Protein AF-A0A7C5NNJ2-F1 (afdb_monomer)

Nearest PDB structures (foldseek):
  4bwi-assembly1_B  TM=6.890E-01  e=1.352E-10  Synechocystis sp.
  5llw-assembly1_B  TM=5.701E-01  e=2.454E-08  Idiomarina sp. A28L
  3mmh-assembly1_B  TM=8.820E-01  e=6.352E-05  Neisseria meningitidis 8013
  5llx-assembly1_A  TM=3.491E-01  e=6.790E-08  Idiomarina sp. A28L
  5llw-assembly1_A  TM=3.355E-01  e=3.499E-07  Idiomarina sp. A28L

Mean predicted aligned error: 16.44 Å

Structure (mmCIF, N/CA/C/O backbone):
data_AF-A0A7C5NNJ2-F1
#
_entry.id   AF-A0A7C5NNJ2-F1
#
loop_
_atom_site.group_PDB
_atom_site.id
_atom_site.type_symbol
_atom_site.label_atom_id
_atom_site.label_alt_id
_atom_site.label_comp_id
_atom_site.label_asym_id
_atom_site.label_entity_id
_atom_site.label_seq_id
_atom_site.pdbx_PDB_ins_code
_atom_site.Cartn_x
_atom_site.Cartn_y
_atom_site.Cartn_z
_atom_site.occupancy
_atom_site.B_iso_or_equiv
_atom_site.auth_seq_id
_atom_site.auth_comp_id
_atom_site.auth_asym_id
_atom_site.auth_atom_id
_atom_site.pdbx_PDB_model_num
ATOM 1 N N . ALA A 1 1 ? 33.037 -13.619 -32.821 1.00 53.94 1 ALA A N 1
ATOM 2 C CA . ALA A 1 1 ? 31.641 -13.426 -32.377 1.00 53.94 1 ALA A CA 1
ATOM 3 C C . ALA A 1 1 ? 30.828 -13.045 -33.605 1.00 53.94 1 ALA A C 1
ATOM 5 O O . ALA A 1 1 ? 31.297 -12.187 -34.334 1.00 53.94 1 ALA A O 1
ATOM 6 N N . LEU A 1 2 ? 29.717 -13.734 -33.863 1.00 66.25 2 LEU A N 1
ATOM 7 C CA . LEU A 1 2 ? 28.911 -13.789 -35.099 1.00 66.25 2 LEU A CA 1
ATOM 8 C C . LEU A 1 2 ? 28.901 -12.573 -36.065 1.00 66.25 2 LEU A C 1
ATOM 10 O O . LEU A 1 2 ? 28.948 -12.804 -37.264 1.00 66.25 2 LEU A O 1
ATOM 14 N N . ILE A 1 3 ? 28.897 -11.322 -35.582 1.00 77.00 3 ILE A N 1
ATOM 15 C CA . ILE A 1 3 ? 28.820 -10.086 -36.404 1.00 77.00 3 ILE A CA 1
ATOM 16 C C . ILE A 1 3 ? 30.173 -9.325 -36.488 1.00 77.00 3 ILE A C 1
ATOM 18 O O . ILE A 1 3 ? 30.295 -8.271 -37.103 1.00 77.00 3 ILE A O 1
ATOM 22 N N . GLY A 1 4 ? 31.248 -9.809 -35.856 1.00 78.31 4 GLY A N 1
ATOM 23 C CA . GLY A 1 4 ? 32.581 -9.182 -35.943 1.00 78.31 4 GLY A CA 1
ATOM 24 C C . GLY A 1 4 ? 32.669 -7.756 -35.366 1.00 78.31 4 GLY A C 1
ATOM 25 O O . GLY A 1 4 ? 33.470 -6.947 -35.829 1.00 78.31 4 GLY A O 1
ATOM 26 N N . GLY A 1 5 ? 31.814 -7.418 -34.397 1.00 80.81 5 GLY A N 1
ATOM 27 C CA . GLY A 1 5 ? 31.843 -6.138 -33.682 1.00 80.81 5 GLY A CA 1
ATOM 28 C C . GLY A 1 5 ? 33.017 -6.012 -32.709 1.00 80.81 5 GLY A C 1
ATOM 29 O O . GLY A 1 5 ? 33.457 -7.006 -32.130 1.00 80.81 5 GLY A O 1
ATOM 30 N N . HIS A 1 6 ? 33.496 -4.783 -32.503 1.00 86.88 6 HIS A N 1
ATOM 31 C CA . HIS A 1 6 ? 34.560 -4.472 -31.538 1.00 86.88 6 HIS A CA 1
ATOM 32 C C . HIS A 1 6 ? 34.008 -4.071 -30.165 1.00 86.88 6 HIS A C 1
ATOM 34 O O . HIS A 1 6 ? 34.652 -4.323 -29.150 1.00 86.88 6 HIS A O 1
ATOM 40 N N . GLY A 1 7 ? 32.807 -3.499 -30.147 1.00 89.38 7 GLY A N 1
ATOM 41 C CA . GLY A 1 7 ? 32.065 -3.123 -28.952 1.00 89.38 7 GLY A CA 1
ATOM 42 C C . GLY A 1 7 ? 30.594 -2.924 -29.291 1.00 89.38 7 GLY A C 1
ATOM 43 O O . GLY A 1 7 ? 30.180 -3.141 -30.432 1.00 89.38 7 GLY A O 1
ATOM 44 N N . GLY A 1 8 ? 29.799 -2.517 -28.316 1.00 91.25 8 GLY A N 1
ATOM 45 C CA . GLY A 1 8 ? 28.380 -2.274 -28.516 1.00 91.25 8 GLY A CA 1
ATOM 46 C C . GLY A 1 8 ? 27.710 -1.738 -27.268 1.00 91.25 8 GLY A C 1
ATOM 47 O O . GLY A 1 8 ? 28.324 -1.651 -26.201 1.00 91.25 8 GLY A O 1
ATOM 48 N N . GLY A 1 9 ? 26.439 -1.402 -27.419 1.00 92.81 9 GLY A N 1
ATOM 49 C CA . GLY A 1 9 ? 25.623 -0.901 -26.333 1.00 92.81 9 GLY A CA 1
ATOM 50 C C . GLY A 1 9 ? 24.165 -1.285 -26.496 1.00 92.81 9 GLY A C 1
ATOM 51 O O . GLY A 1 9 ? 23.713 -1.628 -27.591 1.00 92.81 9 GLY A O 1
ATOM 52 N N . MET A 1 10 ? 23.445 -1.240 -25.383 1.00 95.62 10 MET A N 1
ATOM 53 C CA . MET A 1 10 ? 22.004 -1.447 -25.337 1.00 95.62 10 MET A CA 1
ATOM 54 C C . MET A 1 10 ? 21.359 -0.270 -24.621 1.00 95.62 10 MET A C 1
ATOM 56 O O . MET A 1 10 ? 21.806 0.135 -23.546 1.00 95.62 10 MET A O 1
ATOM 60 N N . TYR A 1 11 ? 20.310 0.257 -25.235 1.00 96.69 11 TYR A N 1
ATOM 61 C CA . TYR A 1 11 ? 19.562 1.412 -24.780 1.00 96.69 11 TYR A CA 1
ATOM 62 C C . TYR A 1 11 ? 18.136 0.980 -24.467 1.00 96.69 11 TYR A C 1
ATOM 64 O O . TYR A 1 11 ? 17.550 0.231 -25.247 1.00 96.69 11 TYR A O 1
ATOM 72 N N . LEU A 1 12 ? 17.571 1.461 -23.365 1.00 96.81 12 LEU A N 1
ATOM 73 C CA . LEU A 1 12 ? 16.151 1.300 -23.059 1.00 96.81 12 LEU A CA 1
ATOM 74 C C . LEU A 1 12 ? 15.405 2.597 -23.355 1.00 96.81 12 LEU A C 1
ATOM 76 O O . LEU A 1 12 ? 15.913 3.691 -23.100 1.00 96.81 12 LEU A O 1
ATOM 80 N N . CYS A 1 13 ? 14.211 2.468 -23.928 1.00 96.25 13 CYS A N 1
ATOM 81 C CA . CYS A 1 13 ? 13.400 3.601 -24.355 1.00 96.25 13 CYS A CA 1
ATOM 82 C C . CYS A 1 13 ? 12.405 4.012 -23.265 1.00 96.25 13 CYS A C 1
ATOM 84 O O . CYS A 1 13 ? 11.561 3.215 -22.855 1.00 96.25 13 CYS A O 1
ATOM 86 N N . ASP A 1 14 ? 12.437 5.284 -22.872 1.00 95.19 14 ASP A N 1
ATOM 87 C CA . ASP A 1 14 ? 11.352 5.944 -22.153 1.00 95.19 14 ASP A CA 1
ATOM 88 C C . ASP A 1 14 ? 10.514 6.750 -23.152 1.00 95.19 14 ASP A C 1
ATOM 90 O O . ASP A 1 14 ? 10.923 7.799 -23.654 1.00 95.19 14 ASP A O 1
ATOM 94 N N . HIS A 1 15 ? 9.317 6.246 -23.449 1.00 92.38 15 HIS A N 1
ATOM 95 C CA . HIS A 1 15 ? 8.398 6.877 -24.397 1.00 92.38 15 HIS A CA 1
ATOM 96 C C . HIS A 1 15 ? 7.714 8.128 -23.844 1.00 92.38 15 HIS A C 1
ATOM 98 O O . HIS A 1 15 ? 7.313 8.980 -24.635 1.00 92.38 15 HIS A O 1
ATOM 104 N N . LYS A 1 16 ? 7.588 8.266 -22.516 1.00 92.88 16 LYS A N 1
ATOM 105 C CA . LYS A 1 16 ? 6.998 9.462 -21.895 1.00 92.88 16 LYS A CA 1
ATOM 106 C C . LYS A 1 16 ? 7.975 10.627 -21.975 1.00 92.88 16 LYS A C 1
ATOM 108 O O . LYS A 1 16 ? 7.592 11.718 -22.383 1.00 92.88 16 LYS A O 1
ATOM 113 N N . ALA A 1 17 ? 9.235 10.373 -21.632 1.00 94.00 17 ALA A N 1
ATOM 114 C CA . ALA A 1 17 ? 10.299 11.366 -21.719 1.00 94.00 17 ALA A CA 1
ATOM 115 C C . ALA A 1 17 ? 10.878 11.518 -23.142 1.00 94.00 17 ALA A C 1
ATOM 117 O O . ALA A 1 17 ? 11.607 12.471 -23.400 1.00 94.00 17 ALA A O 1
ATOM 118 N N . ARG A 1 18 ? 10.538 10.610 -24.073 1.00 96.62 18 ARG A N 1
ATOM 119 C CA . ARG A 1 18 ? 11.082 10.527 -25.444 1.00 96.62 18 ARG A CA 1
ATOM 120 C C . ARG A 1 18 ? 12.614 10.464 -25.476 1.00 96.62 18 ARG A C 1
ATOM 122 O O . ARG A 1 18 ? 13.263 11.142 -26.276 1.00 96.62 18 ARG A O 1
ATOM 129 N N . VAL A 1 19 ? 13.186 9.621 -24.617 1.00 97.56 19 VAL A N 1
ATOM 130 C CA . VAL A 1 19 ? 14.637 9.411 -24.510 1.00 97.56 19 VAL A CA 1
ATOM 131 C C . VAL A 1 19 ? 15.005 7.930 -24.550 1.00 97.56 19 VAL A C 1
ATOM 133 O O . VAL A 1 19 ? 14.266 7.071 -24.076 1.00 97.56 19 VAL A O 1
ATOM 136 N N . ALA A 1 20 ? 16.169 7.623 -25.112 1.00 96.94 20 ALA A N 1
ATOM 137 C CA . ALA A 1 20 ? 16.809 6.317 -25.063 1.00 96.94 20 ALA A CA 1
ATOM 138 C C . ALA A 1 20 ? 18.032 6.396 -24.137 1.00 96.94 20 ALA A C 1
ATOM 140 O O . ALA A 1 20 ? 18.986 7.116 -24.435 1.00 96.94 20 ALA A O 1
ATOM 141 N N . ARG A 1 21 ? 18.023 5.668 -23.015 1.00 97.31 21 ARG A N 1
ATOM 142 C CA . ARG A 1 21 ? 19.124 5.648 -22.037 1.00 97.31 21 ARG A CA 1
ATOM 143 C C . ARG A 1 21 ? 19.999 4.419 -22.243 1.00 97.31 21 ARG A C 1
ATOM 145 O O . ARG A 1 21 ? 19.484 3.309 -22.300 1.00 97.31 21 ARG A O 1
ATOM 152 N N . CYS A 1 22 ? 21.312 4.605 -22.327 1.00 96.25 22 CYS A N 1
ATOM 153 C CA . CYS A 1 22 ? 22.283 3.516 -22.392 1.00 96.25 22 CYS A CA 1
ATOM 154 C C . CYS A 1 22 ? 22.348 2.773 -21.049 1.00 96.25 22 CYS A C 1
ATOM 156 O O . CYS A 1 22 ? 22.816 3.333 -20.059 1.00 96.25 22 CYS A O 1
ATOM 158 N N . GLU A 1 23 ? 21.931 1.510 -21.019 1.00 95.19 23 GLU A N 1
ATOM 159 C CA . GLU A 1 23 ? 22.006 0.654 -19.823 1.00 95.19 23 GLU A CA 1
ATOM 160 C C . GLU A 1 23 ? 23.234 -0.253 -19.836 1.00 95.19 23 GLU A C 1
ATOM 162 O O . GLU A 1 23 ? 23.771 -0.639 -18.797 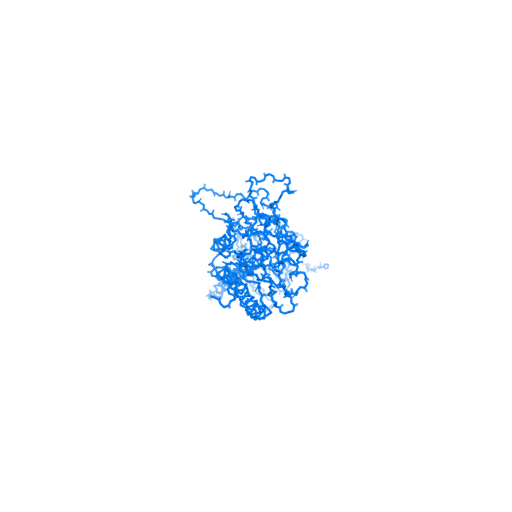1.00 95.19 23 GLU A O 1
ATOM 167 N N . VAL A 1 24 ? 23.708 -0.597 -21.032 1.00 94.50 24 VAL A N 1
ATOM 168 C CA . VAL A 1 24 ? 24.848 -1.490 -21.209 1.00 94.50 24 VAL A CA 1
ATOM 169 C C . VAL A 1 24 ? 25.825 -0.856 -22.176 1.00 94.50 24 VAL A C 1
ATOM 171 O O . VAL A 1 24 ? 25.465 -0.529 -23.302 1.00 94.50 24 VAL A O 1
ATOM 174 N N . SER A 1 25 ? 27.080 -0.760 -21.745 1.00 93.62 25 SER A N 1
ATOM 175 C CA . SER A 1 25 ? 28.221 -0.377 -22.570 1.00 93.62 25 SER A CA 1
ATOM 176 C C . SER A 1 25 ? 29.236 -1.512 -22.511 1.00 93.62 25 SER A C 1
ATOM 178 O O . SER A 1 25 ? 29.735 -1.847 -21.436 1.00 93.62 25 SER A O 1
ATOM 180 N N . HIS A 1 26 ? 29.517 -2.158 -23.641 1.00 92.44 26 HIS A N 1
ATOM 181 C CA . HIS A 1 26 ? 30.363 -3.348 -23.676 1.00 92.44 26 HIS A CA 1
ATOM 182 C C . HIS A 1 26 ? 31.527 -3.184 -24.647 1.00 92.44 26 HIS A C 1
ATOM 184 O O . HIS A 1 26 ? 31.325 -3.031 -25.852 1.00 92.44 26 HIS A O 1
ATOM 190 N N . ARG A 1 27 ? 32.758 -3.282 -24.121 1.00 88.50 27 ARG A N 1
ATOM 191 C CA . ARG A 1 27 ? 34.017 -3.189 -24.893 1.00 88.50 27 ARG A CA 1
ATOM 192 C C . ARG A 1 27 ? 34.092 -1.938 -25.777 1.00 88.50 27 ARG A C 1
ATOM 194 O O . ARG A 1 27 ? 34.635 -1.954 -26.878 1.00 88.50 27 ARG A O 1
ATOM 201 N N . THR A 1 28 ? 33.519 -0.858 -25.278 1.00 86.25 28 THR A N 1
ATOM 202 C CA . THR A 1 28 ? 33.580 0.478 -25.855 1.00 86.25 28 THR A CA 1
ATOM 203 C C . THR A 1 28 ? 34.823 1.216 -25.359 1.00 86.25 28 THR A C 1
ATOM 205 O O . THR A 1 28 ? 35.407 0.833 -24.347 1.00 86.25 28 THR A O 1
ATOM 208 N N . ASP A 1 29 ? 35.246 2.265 -26.068 1.00 83.12 29 ASP A N 1
ATOM 209 C CA . ASP A 1 29 ? 36.457 3.022 -25.706 1.00 83.12 29 ASP A CA 1
ATOM 210 C C . ASP A 1 29 ? 36.306 3.805 -24.389 1.00 83.12 29 ASP A C 1
ATOM 212 O O . ASP A 1 29 ? 37.282 3.994 -23.665 1.00 83.12 29 ASP A O 1
ATOM 216 N N . ARG A 1 30 ? 35.073 4.179 -24.034 1.00 86.88 30 ARG A N 1
ATOM 217 C CA . ARG A 1 30 ? 34.679 4.616 -22.691 1.00 86.88 30 ARG A CA 1
ATOM 218 C C . ARG A 1 30 ? 33.340 4.003 -22.299 1.00 86.88 30 ARG A C 1
ATOM 220 O O . ARG A 1 30 ? 32.643 3.445 -23.146 1.00 86.88 30 ARG A O 1
ATOM 227 N N . ASP A 1 31 ? 32.987 4.089 -21.025 1.00 90.00 31 ASP A N 1
ATOM 228 C CA . ASP A 1 31 ? 31.687 3.637 -20.531 1.00 90.00 31 ASP A CA 1
ATOM 229 C C . ASP A 1 31 ? 30.608 4.685 -20.827 1.00 90.00 31 ASP A C 1
ATOM 231 O O . ASP A 1 31 ? 30.716 5.827 -20.385 1.00 90.00 31 ASP A O 1
ATOM 235 N N . TYR A 1 32 ? 29.583 4.301 -21.589 1.00 90.19 32 TYR A N 1
ATOM 236 C CA . TYR A 1 32 ? 28.471 5.181 -21.952 1.00 90.19 32 TYR A CA 1
ATOM 237 C C . TYR A 1 32 ? 27.219 4.962 -21.096 1.00 90.19 32 TYR A C 1
ATOM 239 O O . TYR A 1 32 ? 26.193 5.584 -21.380 1.00 90.19 32 TYR A O 1
ATOM 247 N N . ARG A 1 33 ? 27.254 4.090 -20.078 1.00 95.19 33 ARG A N 1
ATOM 248 C CA . ARG A 1 33 ? 26.086 3.834 -19.219 1.00 95.19 33 ARG A CA 1
ATOM 249 C C . ARG A 1 33 ? 25.543 5.126 -18.604 1.00 95.19 33 ARG A C 1
ATOM 251 O O . ARG A 1 33 ? 26.299 6.000 -18.193 1.00 95.19 33 ARG A O 1
ATOM 258 N N . GLY A 1 34 ? 24.220 5.247 -18.573 1.00 93.00 34 GLY A N 1
ATOM 259 C CA . GLY A 1 34 ? 23.503 6.437 -18.117 1.00 93.00 34 GLY A CA 1
ATOM 260 C C . GLY A 1 34 ? 23.370 7.547 -19.164 1.00 93.00 34 GLY A C 1
ATOM 261 O O . GLY A 1 34 ? 22.568 8.455 -18.956 1.00 93.00 34 GLY A O 1
ATOM 262 N N . THR A 1 35 ? 24.078 7.473 -20.299 1.00 93.94 35 THR A N 1
ATOM 263 C CA . THR A 1 35 ? 23.930 8.454 -21.386 1.00 93.94 35 THR A CA 1
ATOM 264 C C . THR A 1 35 ? 22.526 8.374 -21.971 1.00 93.94 35 THR A C 1
ATOM 266 O O . THR A 1 35 ? 22.108 7.323 -22.451 1.00 93.94 35 THR A O 1
ATOM 269 N N . GLU A 1 36 ? 21.810 9.490 -21.960 1.00 96.56 36 GLU A N 1
ATOM 270 C CA . GLU A 1 36 ? 20.501 9.627 -22.599 1.00 96.56 36 GLU A CA 1
ATOM 271 C C . GLU A 1 36 ? 20.651 10.215 -24.000 1.00 96.56 36 GLU A C 1
ATOM 273 O O . GLU A 1 36 ? 21.462 11.114 -24.206 1.00 96.56 36 GLU A O 1
ATOM 278 N N . LEU A 1 37 ? 19.861 9.751 -24.957 1.00 96.06 37 LEU A N 1
ATOM 279 C CA . LEU A 1 37 ? 19.734 10.335 -26.290 1.00 96.06 37 LEU A CA 1
ATOM 280 C C . LEU A 1 37 ? 18.268 10.664 -26.528 1.00 96.06 37 LEU A C 1
ATOM 282 O O . LEU A 1 37 ? 17.408 9.821 -26.271 1.00 96.06 37 LEU A O 1
ATOM 286 N N . ALA A 1 38 ? 17.968 11.867 -27.010 1.00 97.56 38 ALA A N 1
ATOM 287 C CA . ALA A 1 38 ? 16.605 12.181 -27.416 1.00 97.56 38 ALA A CA 1
ATOM 288 C C . ALA A 1 38 ? 16.183 11.290 -28.596 1.00 97.56 38 ALA A C 1
ATOM 290 O O . ALA A 1 38 ? 17.009 10.835 -29.389 1.00 97.56 38 ALA A O 1
ATOM 291 N N . PHE A 1 39 ? 14.887 11.032 -28.738 1.00 97.12 39 PHE A N 1
ATOM 292 C CA . PHE A 1 39 ? 14.370 10.406 -29.956 1.00 97.12 39 PHE A CA 1
ATOM 293 C C . PHE A 1 39 ? 14.749 11.274 -31.172 1.00 97.12 39 PHE A C 1
ATOM 295 O O . PHE A 1 39 ? 14.624 12.497 -31.118 1.00 97.12 39 PHE A O 1
ATOM 302 N N . GLY A 1 40 ? 15.289 10.642 -32.217 1.00 95.69 40 GLY A N 1
ATOM 303 C CA . GLY A 1 40 ? 15.900 11.310 -33.374 1.00 95.69 40 GLY A CA 1
ATOM 304 C C . GLY A 1 40 ? 17.383 11.700 -33.215 1.00 95.69 40 GLY A C 1
ATOM 305 O O . GLY A 1 40 ? 18.009 12.119 -34.188 1.00 95.69 40 GLY A O 1
ATOM 306 N N . GLU A 1 41 ? 17.977 11.540 -32.026 1.00 95.12 41 GLU A N 1
ATOM 307 C CA . GLU A 1 41 ? 19.378 11.884 -31.738 1.00 95.12 41 GLU A CA 1
ATOM 308 C C . GLU A 1 41 ? 20.292 10.646 -31.727 1.00 95.12 41 GLU A C 1
ATOM 310 O O . GLU A 1 41 ? 20.104 9.692 -30.969 1.00 95.12 41 GLU A O 1
ATOM 315 N N . GLY A 1 42 ? 21.358 10.670 -32.525 1.00 93.88 42 GLY A N 1
ATOM 316 C CA . GLY A 1 42 ? 22.304 9.563 -32.618 1.00 93.88 42 GLY A CA 1
ATOM 317 C C . GLY A 1 42 ? 21.673 8.284 -33.174 1.00 93.88 42 GLY A C 1
ATOM 318 O O . GLY A 1 42 ? 20.489 8.210 -33.497 1.00 93.88 42 GLY A O 1
ATOM 319 N N . ALA A 1 43 ? 22.482 7.231 -33.304 1.00 94.38 43 ALA A N 1
ATOM 320 C CA . ALA A 1 43 ? 22.001 5.991 -33.917 1.00 94.38 43 ALA A CA 1
ATOM 321 C C . ALA A 1 43 ? 20.859 5.362 -33.103 1.00 94.38 43 ALA A C 1
ATOM 323 O O . ALA A 1 43 ? 19.881 4.890 -33.672 1.00 94.38 43 ALA A O 1
ATOM 324 N N . ALA A 1 44 ? 20.962 5.374 -31.770 1.00 95.50 44 ALA A N 1
ATOM 325 C CA . ALA A 1 44 ? 19.934 4.790 -30.916 1.00 95.50 44 ALA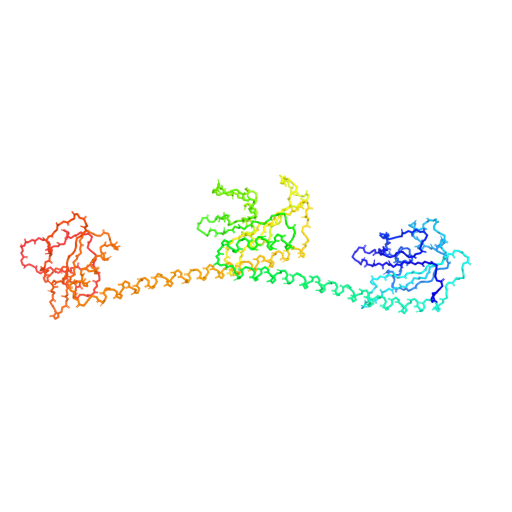 A CA 1
ATOM 326 C C . ALA A 1 44 ? 18.658 5.642 -30.851 1.00 95.50 44 ALA A C 1
ATOM 328 O O . ALA A 1 44 ? 17.572 5.074 -30.885 1.00 95.50 44 ALA A O 1
ATOM 329 N N . GLY A 1 45 ? 18.756 6.975 -30.822 1.00 96.69 45 GLY A N 1
ATOM 330 C CA . GLY A 1 45 ? 17.575 7.839 -30.812 1.00 96.69 45 GLY A CA 1
ATOM 331 C C . GLY A 1 45 ? 16.791 7.779 -32.121 1.00 96.69 45 GLY A C 1
ATOM 332 O O . GLY A 1 45 ? 15.563 7.732 -32.081 1.00 96.69 45 GLY A O 1
ATOM 333 N N . VAL A 1 46 ? 17.464 7.708 -33.277 1.00 97.44 46 VAL A N 1
ATOM 334 C CA . VAL A 1 46 ? 16.775 7.559 -34.575 1.00 97.44 46 VAL A CA 1
ATOM 335 C C . VAL A 1 46 ? 16.079 6.201 -34.686 1.00 97.44 46 VAL A C 1
ATOM 337 O O . VAL A 1 46 ? 14.919 6.152 -35.088 1.00 97.44 46 VAL A O 1
ATOM 340 N N . VAL A 1 47 ? 16.729 5.097 -34.295 1.00 97.44 47 VAL A N 1
ATOM 341 C CA . VAL A 1 47 ? 16.071 3.773 -34.273 1.00 97.44 47 VAL A CA 1
ATOM 342 C C . VAL A 1 47 ? 14.917 3.736 -33.264 1.00 97.44 47 VAL A C 1
ATOM 344 O O . VAL A 1 47 ? 13.885 3.138 -33.549 1.00 97.44 47 VAL A O 1
ATOM 347 N N . ALA A 1 48 ? 15.050 4.389 -32.106 1.00 97.12 48 ALA A N 1
ATOM 348 C CA . ALA A 1 48 ? 13.971 4.483 -31.120 1.00 97.12 48 ALA A CA 1
ATOM 349 C C . ALA A 1 48 ? 12.746 5.244 -31.657 1.00 97.12 48 ALA A C 1
ATOM 351 O O . ALA A 1 48 ? 11.614 4.857 -31.375 1.00 97.12 48 ALA A O 1
ATOM 352 N N . GLU A 1 49 ? 12.970 6.301 -32.441 1.00 96.94 49 GLU A N 1
ATOM 353 C CA . GLU A 1 49 ? 11.907 7.118 -33.030 1.00 96.94 49 GLU A CA 1
ATOM 354 C C . GLU A 1 49 ? 11.234 6.451 -34.230 1.00 96.94 49 GLU A C 1
ATOM 356 O O . GLU A 1 49 ? 10.010 6.360 -34.295 1.00 96.94 49 GLU A O 1
ATOM 361 N N . THR A 1 50 ? 12.037 6.004 -35.191 1.00 96.38 50 THR A N 1
ATOM 362 C CA . THR A 1 50 ? 11.545 5.448 -36.458 1.00 96.38 50 THR A CA 1
ATOM 363 C C . THR A 1 50 ? 11.093 4.004 -36.309 1.00 96.38 50 THR A C 1
ATOM 365 O O . THR A 1 50 ? 10.259 3.520 -37.070 1.00 96.38 50 THR A O 1
ATOM 368 N N . GLY A 1 51 ? 11.674 3.297 -35.342 1.00 95.62 51 GLY A N 1
ATOM 369 C CA . GLY A 1 51 ? 11.585 1.858 -35.237 1.00 95.62 51 GLY A CA 1
ATOM 370 C C . GLY A 1 51 ? 12.342 1.115 -36.322 1.00 95.62 51 GLY A C 1
ATOM 371 O O . GLY A 1 51 ? 12.278 -0.103 -36.286 1.00 95.62 51 GLY A O 1
ATOM 372 N N . GLU A 1 52 ? 13.052 1.760 -37.247 1.00 96.19 52 GLU A N 1
ATOM 373 C CA . GLU A 1 52 ? 13.728 1.085 -38.358 1.00 96.19 52 GLU A CA 1
ATOM 374 C C . GLU A 1 52 ? 15.200 0.787 -38.033 1.00 96.19 52 GLU A C 1
ATOM 376 O O . GLU A 1 52 ? 15.871 1.620 -37.425 1.00 96.19 52 GLU A O 1
ATOM 381 N N . PRO A 1 53 ? 15.736 -0.387 -38.412 1.00 96.44 53 PRO A N 1
ATOM 382 C CA . PRO A 1 53 ? 17.150 -0.699 -38.240 1.00 96.44 53 PRO A CA 1
ATOM 383 C C . PRO A 1 53 ? 18.038 0.152 -39.160 1.00 96.44 53 PRO A C 1
ATOM 385 O O . PRO A 1 53 ? 17.656 0.491 -40.278 1.00 96.44 53 PRO A O 1
ATOM 388 N N . LEU A 1 54 ? 19.262 0.452 -38.717 1.00 94.31 54 LEU A N 1
ATOM 389 C CA . LEU A 1 54 ? 20.193 1.334 -39.425 1.00 94.31 54 LEU A CA 1
ATOM 390 C C . LEU A 1 54 ? 21.589 0.723 -39.544 1.00 94.31 54 LEU A C 1
ATOM 392 O O . LEU A 1 54 ? 22.136 0.167 -38.588 1.00 94.31 54 LEU A O 1
ATOM 396 N N . VAL A 1 55 ? 22.199 0.919 -40.714 1.00 94.19 55 VAL A N 1
ATOM 397 C CA . VAL A 1 55 ? 23.628 0.692 -40.941 1.00 94.19 55 VAL A CA 1
ATOM 398 C C . VAL A 1 55 ? 24.282 2.028 -41.248 1.00 94.19 55 VAL A C 1
ATOM 400 O O . VAL A 1 55 ? 24.007 2.642 -42.275 1.00 94.19 55 VAL A O 1
ATOM 403 N N . ILE A 1 56 ? 25.166 2.473 -40.366 1.00 91.94 56 ILE A N 1
ATOM 404 C CA . ILE A 1 56 ? 25.916 3.714 -40.527 1.00 91.94 56 ILE A CA 1
ATOM 405 C C . ILE A 1 56 ? 27.364 3.327 -40.785 1.00 91.94 56 ILE A C 1
ATOM 407 O O . ILE A 1 56 ? 27.985 2.651 -39.967 1.00 91.94 56 ILE A O 1
ATOM 411 N N . THR A 1 57 ? 27.910 3.723 -41.931 1.00 89.44 57 THR A N 1
ATOM 412 C CA . THR A 1 57 ? 29.292 3.393 -42.307 1.00 89.44 57 THR A CA 1
ATOM 413 C C . THR A 1 57 ? 30.300 4.416 -41.804 1.00 89.44 57 THR A C 1
ATOM 415 O O . THR A 1 57 ? 31.437 4.030 -41.544 1.00 89.44 57 THR A O 1
ATOM 418 N N . ASP A 1 58 ? 29.876 5.675 -41.655 1.00 88.06 58 ASP A N 1
ATOM 419 C CA . ASP A 1 58 ? 30.666 6.801 -41.149 1.00 88.06 58 ASP A CA 1
ATOM 420 C C . ASP A 1 58 ? 29.834 7.676 -40.200 1.00 88.06 58 ASP A C 1
ATOM 422 O O . ASP A 1 58 ? 29.176 8.633 -40.605 1.00 88.06 58 ASP A O 1
ATOM 426 N N . TYR A 1 59 ? 29.852 7.318 -38.917 1.00 89.06 59 TYR A N 1
ATOM 427 C CA . TYR A 1 59 ? 29.119 8.008 -37.858 1.00 89.06 59 TYR A CA 1
ATOM 428 C C . TYR A 1 59 ? 29.650 9.421 -37.606 1.00 89.06 59 TYR A C 1
ATOM 430 O O . TYR A 1 59 ? 28.874 10.321 -37.289 1.00 89.06 59 TYR A O 1
ATOM 438 N N . ALA A 1 60 ? 30.955 9.644 -37.793 1.00 86.31 60 ALA A N 1
ATOM 439 C CA . ALA A 1 60 ? 31.575 10.943 -37.557 1.00 86.31 60 ALA A CA 1
ATOM 440 C C . ALA A 1 60 ? 31.015 12.018 -38.499 1.00 86.31 60 ALA A C 1
ATOM 442 O O . ALA A 1 60 ? 30.880 13.169 -38.093 1.00 86.31 60 ALA A O 1
ATOM 443 N N . ASN A 1 61 ? 30.636 11.649 -39.725 1.00 87.75 61 ASN A N 1
ATOM 444 C CA . ASN A 1 61 ? 30.059 12.557 -40.722 1.00 87.75 61 ASN A CA 1
ATOM 445 C C . ASN A 1 61 ? 28.539 12.413 -40.901 1.00 87.75 61 ASN A C 1
ATOM 447 O O . ASN A 1 61 ? 27.969 13.057 -41.779 1.00 87.75 61 ASN A O 1
ATOM 451 N N . TRP A 1 62 ? 27.874 11.595 -40.085 1.00 91.50 62 TRP A N 1
ATOM 452 C CA . TRP A 1 62 ? 26.436 11.367 -40.203 1.00 91.50 62 TRP A CA 1
ATOM 453 C C . TRP A 1 62 ? 25.614 12.538 -39.641 1.00 91.50 62 TRP A C 1
ATOM 455 O O . TRP A 1 62 ? 25.943 13.089 -38.591 1.00 91.50 62 TRP A O 1
ATOM 465 N N . GLU A 1 63 ? 24.533 12.913 -40.331 1.00 90.19 63 GLU A N 1
ATOM 466 C CA . GLU A 1 63 ? 23.749 14.126 -40.038 1.00 90.19 63 GLU A CA 1
ATOM 467 C C . GLU A 1 63 ? 23.051 14.098 -38.669 1.00 90.19 63 GLU A C 1
ATOM 469 O O . GLU A 1 63 ? 22.952 15.126 -38.006 1.00 90.19 63 GLU A O 1
ATOM 474 N N . HIS A 1 64 ? 22.641 12.912 -38.209 1.00 91.38 64 HIS A N 1
ATOM 475 C CA . HIS A 1 64 ? 21.960 12.715 -36.927 1.00 91.38 64 HIS A CA 1
ATOM 476 C C . HIS A 1 64 ? 22.922 12.365 -35.782 1.00 91.38 64 HIS A C 1
ATOM 478 O O . HIS A 1 64 ? 22.488 11.892 -34.733 1.00 91.38 64 HIS A O 1
ATOM 484 N N . ARG A 1 65 ? 24.239 12.532 -35.954 1.00 91.25 65 ARG A N 1
ATOM 485 C CA . ARG A 1 65 ? 25.212 12.198 -34.903 1.00 91.25 65 ARG A CA 1
ATOM 486 C C . ARG A 1 65 ? 24.953 13.007 -33.626 1.00 91.25 65 ARG A C 1
ATOM 488 O O . ARG A 1 65 ? 24.674 14.202 -33.674 1.00 91.25 65 ARG A O 1
ATOM 495 N N . SER A 1 66 ? 25.118 12.367 -32.473 1.00 91.19 66 SER A N 1
ATOM 496 C CA . SER A 1 66 ? 25.110 13.067 -31.183 1.00 91.19 66 SER A CA 1
ATOM 497 C C . SER A 1 66 ? 26.502 13.607 -30.847 1.00 91.19 66 SER A C 1
ATOM 499 O O . SER A 1 66 ? 27.496 12.886 -30.981 1.00 91.19 66 SER A O 1
ATOM 501 N N . SER A 1 67 ? 26.574 14.841 -30.338 1.00 89.00 67 SER A N 1
ATOM 502 C CA . SER A 1 67 ? 27.807 15.430 -29.787 1.00 89.00 67 SER A CA 1
ATOM 503 C C . SER A 1 67 ? 28.320 14.674 -28.558 1.00 89.00 67 SER A C 1
ATOM 505 O O . SER A 1 67 ? 29.501 14.746 -28.227 1.00 89.00 67 SER A O 1
ATOM 507 N N . LYS A 1 68 ? 27.469 13.859 -27.916 1.00 87.31 68 LYS A N 1
ATOM 508 C CA . LYS A 1 68 ? 27.837 13.006 -26.776 1.00 87.31 68 LYS A CA 1
ATOM 509 C C . LYS A 1 68 ? 28.828 11.901 -27.131 1.00 87.31 68 LYS A C 1
ATOM 511 O O . LYS A 1 68 ? 29.291 11.220 -26.224 1.00 87.31 68 LYS A O 1
ATOM 516 N N . PHE A 1 69 ? 29.167 11.727 -28.406 1.00 86.25 69 PHE A N 1
ATOM 517 C CA . PHE A 1 69 ? 30.191 10.789 -28.878 1.00 86.25 69 PHE A CA 1
ATOM 518 C C . PHE A 1 69 ? 31.307 11.482 -29.672 1.00 86.25 69 PHE A C 1
ATOM 520 O O . PHE A 1 69 ? 32.041 10.853 -30.435 1.00 86.25 69 PHE A O 1
ATOM 527 N N . GLU A 1 70 ? 31.414 12.807 -29.556 1.00 81.00 70 GLU A N 1
ATOM 528 C CA . GLU A 1 70 ? 32.441 13.568 -30.254 1.00 81.00 70 GLU A CA 1
ATOM 529 C C . GLU A 1 70 ? 33.841 13.191 -29.740 1.00 81.00 70 GLU A C 1
ATOM 531 O O . GLU A 1 70 ? 34.084 13.114 -28.534 1.00 81.00 70 GLU A O 1
ATOM 536 N N . GLY A 1 71 ? 34.761 12.930 -30.674 1.00 74.94 71 GLY A N 1
ATOM 537 C CA . GLY A 1 71 ? 36.129 12.494 -30.378 1.00 74.94 71 GLY A CA 1
ATOM 538 C C . GLY A 1 71 ? 36.324 10.978 -30.256 1.00 74.94 71 GLY A C 1
ATOM 539 O O . GLY A 1 71 ? 37.469 10.535 -30.156 1.00 74.94 71 GLY A O 1
ATOM 540 N N . ASP A 1 72 ? 35.258 10.175 -30.319 1.00 77.88 72 ASP A N 1
ATOM 541 C CA . ASP A 1 72 ? 35.367 8.719 -30.207 1.00 77.88 72 ASP A CA 1
ATOM 542 C C . ASP A 1 72 ? 35.785 8.063 -31.550 1.00 77.88 72 ASP A C 1
ATOM 544 O O . ASP A 1 72 ? 35.349 8.481 -32.625 1.00 77.88 72 ASP A O 1
ATOM 548 N N . PRO A 1 73 ? 36.637 7.016 -31.542 1.00 69.12 73 PRO A N 1
ATOM 549 C CA . PRO A 1 73 ? 37.283 6.492 -32.754 1.00 69.12 73 PRO A CA 1
ATOM 550 C C . PRO A 1 73 ? 36.444 5.459 -33.536 1.00 69.12 73 PRO A C 1
ATOM 552 O O . PRO A 1 73 ? 36.978 4.756 -34.408 1.00 69.12 73 PRO A O 1
ATOM 555 N N . PHE A 1 74 ? 35.153 5.309 -33.225 1.00 69.44 74 PHE A N 1
ATOM 556 C CA . PHE A 1 74 ? 34.277 4.373 -33.930 1.00 69.44 74 PHE A CA 1
ATOM 557 C C . PHE A 1 74 ? 33.675 5.014 -35.185 1.00 69.44 74 PHE A C 1
ATOM 559 O O . PHE A 1 74 ? 33.238 6.160 -35.174 1.00 69.44 74 PHE A O 1
ATOM 566 N N . LEU A 1 75 ? 33.684 4.261 -36.288 1.00 70.38 75 LEU A N 1
ATOM 567 C CA . LEU A 1 75 ? 33.264 4.762 -37.599 1.00 70.38 75 LEU A CA 1
ATOM 568 C C . LEU A 1 75 ? 31.938 4.142 -38.027 1.00 70.38 75 LEU A C 1
ATOM 570 O O . LEU A 1 75 ? 31.059 4.849 -38.502 1.00 70.38 75 LEU A O 1
ATOM 574 N N . SER A 1 76 ? 31.776 2.832 -37.839 1.00 87.69 76 SER A N 1
ATOM 575 C CA . SER A 1 76 ? 30.579 2.136 -38.299 1.00 87.69 76 SER A CA 1
ATOM 576 C C . SER A 1 76 ? 29.720 1.672 -37.132 1.00 87.69 76 SER A C 1
ATOM 578 O O . SER A 1 76 ? 30.228 1.090 -36.169 1.00 87.69 76 SER A O 1
ATOM 580 N N . VAL A 1 77 ? 28.416 1.904 -37.251 1.00 91.56 77 VAL A N 1
ATOM 581 C CA . VAL A 1 77 ? 27.395 1.541 -36.267 1.00 91.56 77 VAL A CA 1
ATOM 582 C C . VAL A 1 77 ? 26.339 0.695 -36.958 1.00 91.56 77 VAL A C 1
ATOM 584 O O . VAL A 1 77 ? 25.791 1.086 -37.985 1.00 91.56 77 VAL A O 1
ATOM 587 N N . LEU A 1 78 ? 26.053 -0.465 -36.383 1.00 94.50 78 LEU A N 1
ATOM 588 C CA . LEU A 1 78 ? 24.924 -1.305 -36.751 1.00 94.50 78 LEU A CA 1
ATOM 589 C C . LEU A 1 78 ? 23.906 -1.219 -35.626 1.00 94.50 78 LEU A C 1
ATOM 591 O O . LEU A 1 78 ? 24.249 -1.571 -34.504 1.00 94.50 78 LEU A O 1
ATOM 595 N N . SER A 1 79 ? 22.699 -0.737 -35.898 1.00 95.69 79 SER A N 1
ATOM 596 C CA . SER A 1 79 ? 21.695 -0.452 -34.871 1.00 95.69 79 SER A CA 1
ATOM 597 C C . SER A 1 79 ? 20.379 -1.134 -35.225 1.00 95.69 79 SER A C 1
ATOM 599 O O . SER A 1 79 ? 19.912 -1.010 -36.356 1.00 95.69 79 SER A O 1
ATOM 601 N N . ALA A 1 80 ? 19.781 -1.852 -34.278 1.00 97.44 80 ALA A N 1
ATOM 602 C CA . ALA A 1 80 ? 18.518 -2.552 -34.474 1.00 97.44 80 ALA A CA 1
ATOM 603 C C . ALA A 1 80 ? 17.554 -2.312 -33.301 1.00 97.44 80 ALA A C 1
ATOM 605 O O . ALA A 1 80 ? 17.986 -2.243 -32.143 1.00 97.44 80 ALA A O 1
ATOM 606 N N . PRO A 1 81 ? 16.247 -2.194 -33.581 1.00 97.56 81 PRO A N 1
ATOM 607 C CA . PRO A 1 81 ? 15.233 -2.015 -32.554 1.00 97.56 81 PRO A CA 1
ATOM 608 C C . PRO A 1 81 ? 14.994 -3.331 -31.803 1.00 97.56 81 PRO A C 1
ATOM 610 O O . PRO A 1 81 ? 14.885 -4.393 -32.406 1.00 97.56 81 PRO A O 1
ATOM 613 N N . MET A 1 82 ? 14.839 -3.252 -30.486 1.00 97.31 82 MET A N 1
ATOM 614 C CA . MET A 1 82 ? 14.256 -4.317 -29.674 1.00 97.31 82 MET A CA 1
ATOM 615 C C . MET A 1 82 ? 12.754 -4.055 -29.593 1.00 97.31 82 MET A C 1
ATOM 617 O O . MET A 1 82 ? 12.331 -3.050 -29.015 1.00 97.31 82 MET A O 1
ATOM 621 N N . ARG A 1 83 ? 11.946 -4.907 -30.232 1.00 93.94 83 ARG A N 1
ATOM 622 C CA . ARG A 1 83 ? 10.500 -4.691 -30.376 1.00 93.94 83 ARG A CA 1
ATOM 623 C C . ARG A 1 83 ? 9.701 -5.674 -29.521 1.00 93.94 83 ARG A C 1
ATOM 625 O O . ARG A 1 83 ? 9.873 -6.883 -29.626 1.00 93.94 83 ARG A O 1
ATOM 632 N N . TRP A 1 84 ? 8.753 -5.153 -28.748 1.00 91.06 84 TRP A N 1
ATOM 633 C CA . TRP A 1 84 ? 7.747 -5.939 -28.035 1.00 91.06 84 TRP A CA 1
ATOM 634 C C . TRP A 1 84 ? 6.353 -5.401 -28.351 1.00 91.06 84 TRP A C 1
ATOM 636 O O . TRP A 1 84 ? 6.135 -4.194 -28.320 1.00 91.06 84 TRP A O 1
ATOM 646 N N . GLN A 1 85 ? 5.411 -6.280 -28.712 1.00 87.00 85 GLN A N 1
ATOM 647 C CA . GLN A 1 85 ? 4.028 -5.911 -29.070 1.00 87.00 85 GLN A CA 1
ATOM 648 C C . GLN A 1 85 ? 3.920 -4.696 -30.019 1.00 87.00 85 GLN A C 1
ATOM 650 O O . GLN A 1 85 ? 3.042 -3.852 -29.879 1.00 87.00 85 GLN A O 1
ATOM 655 N N . ARG A 1 86 ? 4.798 -4.640 -31.033 1.00 85.50 86 ARG A N 1
ATOM 656 C CA . ARG A 1 86 ? 4.884 -3.568 -32.052 1.00 85.50 86 ARG A CA 1
ATOM 657 C C . ARG A 1 86 ? 5.429 -2.221 -31.553 1.00 85.50 86 ARG A C 1
ATOM 659 O O . ARG A 1 86 ? 5.444 -1.273 -32.332 1.00 85.50 86 ARG A O 1
ATOM 666 N N . GLN A 1 87 ? 5.922 -2.140 -30.320 1.00 91.44 87 GLN A N 1
ATOM 667 C CA . GLN A 1 87 ? 6.588 -0.963 -29.766 1.00 91.44 87 GLN A CA 1
ATOM 668 C C . GLN A 1 87 ? 8.091 -1.218 -29.602 1.00 91.44 87 GLN A C 1
ATOM 670 O O . GLN A 1 87 ? 8.507 -2.312 -29.226 1.00 91.44 87 GLN A O 1
ATOM 675 N N . VAL A 1 88 ? 8.916 -0.204 -29.875 1.00 95.25 88 VAL A N 1
ATOM 676 C CA . VAL A 1 88 ? 10.365 -0.258 -29.631 1.00 95.25 88 VAL A CA 1
ATOM 677 C C . VAL A 1 88 ? 10.613 -0.058 -28.139 1.00 95.25 88 VAL A C 1
ATOM 679 O O . VAL A 1 88 ? 10.439 1.045 -27.629 1.00 95.25 88 VAL A O 1
ATOM 682 N N . THR A 1 89 ? 10.976 -1.110 -27.415 1.00 94.94 89 THR A N 1
ATOM 683 C CA . THR A 1 89 ? 11.253 -1.040 -25.968 1.00 94.94 89 THR A CA 1
ATOM 684 C C . THR A 1 89 ? 12.712 -0.702 -25.672 1.00 94.94 89 THR A C 1
ATOM 686 O O . THR A 1 89 ? 13.040 -0.222 -24.587 1.00 94.94 89 THR A O 1
ATOM 689 N N . GLY A 1 90 ? 13.585 -0.880 -26.659 1.00 96.44 90 GLY A N 1
ATOM 690 C CA . GLY A 1 90 ? 14.973 -0.468 -26.588 1.00 96.44 90 GLY A CA 1
ATOM 691 C C . GLY A 1 90 ? 15.675 -0.590 -27.932 1.00 96.44 90 GLY A C 1
ATOM 692 O O . GLY A 1 90 ? 15.070 -0.936 -28.945 1.00 96.44 90 GLY A O 1
ATOM 693 N N . VAL A 1 91 ? 16.972 -0.317 -27.940 1.00 97.50 91 VAL A N 1
ATOM 694 C CA . VAL A 1 91 ? 17.819 -0.387 -29.130 1.00 97.50 91 VAL A CA 1
ATOM 695 C C . VAL A 1 91 ? 19.118 -1.085 -28.773 1.00 97.50 91 VAL A C 1
ATOM 697 O O . VAL A 1 91 ? 19.743 -0.761 -27.766 1.00 97.50 91 VAL A O 1
ATOM 700 N N . ILE A 1 92 ? 19.548 -2.018 -29.614 1.00 95.88 92 ILE A N 1
ATOM 701 C CA . ILE A 1 92 ? 20.875 -2.618 -29.526 1.00 95.88 92 ILE A CA 1
ATOM 702 C C . ILE A 1 92 ? 21.724 -2.108 -30.680 1.00 95.88 92 ILE A C 1
ATOM 704 O O . ILE A 1 92 ? 21.264 -2.053 -31.821 1.00 95.88 92 ILE A O 1
ATOM 708 N N . HIS A 1 93 ? 22.975 -1.757 -30.400 1.00 92.50 93 HIS A N 1
ATOM 709 C CA . HIS A 1 93 ? 23.920 -1.465 -31.462 1.00 92.50 93 HIS A CA 1
ATOM 710 C C . HIS A 1 93 ? 25.272 -2.136 -31.275 1.00 92.50 93 HIS A C 1
ATOM 712 O O . HIS A 1 93 ? 25.722 -2.430 -30.165 1.00 92.50 93 HIS A O 1
ATOM 718 N N . ILE A 1 94 ? 25.943 -2.336 -32.402 1.00 93.19 94 ILE A N 1
ATOM 719 C CA . ILE A 1 94 ? 27.290 -2.872 -32.506 1.00 93.19 94 ILE A CA 1
ATOM 720 C C . ILE A 1 94 ? 28.165 -1.828 -33.192 1.00 93.19 94 ILE A C 1
ATOM 722 O O . ILE A 1 94 ? 27.793 -1.239 -34.205 1.00 93.19 94 ILE A O 1
ATOM 726 N N . LEU A 1 95 ? 29.353 -1.623 -32.635 1.00 90.88 95 LEU A N 1
ATOM 727 C CA . LEU A 1 95 ? 30.335 -0.655 -33.092 1.00 90.88 95 LEU A CA 1
ATOM 728 C C . LEU A 1 95 ? 31.524 -1.372 -33.733 1.00 90.88 95 LEU A C 1
ATOM 730 O O . LEU A 1 95 ? 32.017 -2.394 -33.234 1.00 90.88 95 LEU A O 1
ATOM 734 N N . ARG A 1 96 ? 32.044 -0.797 -34.818 1.00 89.50 96 ARG A N 1
ATOM 735 C CA . ARG A 1 96 ? 33.354 -1.150 -35.375 1.00 89.50 96 ARG A CA 1
ATOM 736 C C . ARG A 1 96 ? 34.274 0.072 -35.382 1.00 89.50 96 ARG A C 1
ATOM 738 O O . ARG A 1 96 ? 33.874 1.186 -35.726 1.00 89.50 96 ARG A O 1
ATOM 745 N N . LYS A 1 97 ? 35.531 -0.167 -35.000 1.00 83.25 97 LYS A N 1
ATOM 746 C CA . LYS A 1 97 ? 36.598 0.836 -35.037 1.00 83.25 97 LYS A CA 1
ATOM 747 C C . LYS A 1 97 ? 36.983 1.166 -36.476 1.00 83.25 97 LYS A C 1
ATOM 749 O O . LYS A 1 97 ? 36.793 0.358 -37.388 1.00 83.25 97 LYS A O 1
ATOM 754 N N . LYS A 1 98 ? 37.559 2.352 -36.661 1.00 74.06 98 LYS A N 1
ATOM 755 C CA . LYS A 1 98 ? 38.102 2.803 -37.945 1.00 74.06 98 LYS A CA 1
ATOM 756 C C . LYS A 1 98 ? 39.091 1.777 -38.525 1.00 74.06 98 LYS A C 1
ATOM 758 O O . LYS A 1 98 ? 39.959 1.281 -37.814 1.00 74.06 98 LYS A O 1
ATOM 763 N N . GLY A 1 99 ? 38.956 1.476 -39.819 1.00 74.31 99 GLY A N 1
ATOM 764 C CA . GLY A 1 99 ? 39.799 0.512 -40.543 1.00 74.31 99 GLY A CA 1
ATOM 765 C C . GLY A 1 99 ? 39.226 -0.907 -40.651 1.00 74.31 99 GLY A C 1
ATOM 766 O O . GLY A 1 99 ? 39.763 -1.713 -41.405 1.00 74.31 99 GLY A O 1
ATOM 767 N N . ALA A 1 100 ? 38.128 -1.214 -39.955 1.00 81.69 100 ALA A N 1
ATOM 768 C CA . ALA A 1 100 ? 37.390 -2.460 -40.154 1.00 81.69 100 ALA A CA 1
ATOM 769 C C . ALA A 1 100 ? 36.466 -2.383 -41.391 1.00 81.69 100 ALA A C 1
ATOM 771 O O . ALA A 1 100 ? 36.016 -1.287 -41.738 1.00 81.69 100 ALA A O 1
ATOM 772 N N . PRO A 1 101 ? 36.130 -3.517 -42.039 1.00 84.19 101 PRO A N 1
ATOM 773 C CA . PRO A 1 101 ? 35.134 -3.544 -43.108 1.00 84.19 101 PRO A CA 1
ATOM 774 C C . PRO A 1 101 ? 33.770 -2.999 -42.641 1.00 84.19 101 PRO A C 1
ATOM 776 O O . PRO A 1 101 ? 33.406 -3.219 -41.477 1.00 84.19 101 PRO A O 1
ATOM 779 N N . PRO A 1 102 ? 32.988 -2.345 -43.521 1.00 84.00 102 PRO A N 1
ATOM 780 C CA . PRO A 1 102 ? 31.613 -1.949 -43.222 1.00 84.00 102 PRO A CA 1
ATOM 781 C C . PRO A 1 102 ? 30.736 -3.143 -42.829 1.00 84.00 102 PRO A C 1
ATOM 783 O O . PRO A 1 102 ? 31.013 -4.287 -43.200 1.00 84.00 102 PRO A O 1
ATOM 786 N N . PHE A 1 103 ? 29.672 -2.882 -42.074 1.00 90.00 103 PHE A N 1
ATOM 787 C CA . PHE A 1 103 ? 28.645 -3.893 -41.831 1.00 90.00 103 PHE A CA 1
ATOM 788 C C . PHE A 1 103 ? 27.891 -4.213 -43.123 1.00 90.00 103 PHE A C 1
ATOM 790 O O . PHE A 1 103 ? 27.673 -3.343 -43.967 1.00 90.00 103 PHE A O 1
ATOM 797 N N . THR A 1 104 ? 27.503 -5.473 -43.268 1.00 89.69 104 THR A N 1
ATOM 798 C CA . THR A 1 104 ? 26.749 -5.978 -44.419 1.00 89.69 104 THR A CA 1
ATOM 799 C C . THR A 1 104 ? 25.250 -6.067 -44.107 1.00 89.69 104 THR A C 1
ATOM 801 O O . THR A 1 104 ? 24.869 -6.087 -42.936 1.00 89.69 104 THR A O 1
ATOM 804 N N . PRO A 1 105 ? 24.372 -6.185 -45.120 1.00 88.56 105 PRO A N 1
ATOM 805 C CA . PRO A 1 105 ? 22.955 -6.474 -44.884 1.00 88.56 105 PRO A CA 1
ATOM 806 C C . PRO A 1 105 ? 22.723 -7.766 -44.084 1.00 88.56 105 PRO A C 1
ATOM 808 O O . PRO A 1 105 ? 21.851 -7.804 -43.225 1.00 88.56 105 PRO A O 1
ATOM 811 N N . ALA A 1 106 ? 23.557 -8.792 -44.289 1.00 90.75 106 ALA A N 1
ATOM 812 C CA . ALA A 1 106 ? 23.489 -10.036 -43.521 1.00 90.75 106 ALA A CA 1
ATOM 813 C C . ALA A 1 106 ? 23.848 -9.834 -42.035 1.00 90.75 106 ALA A C 1
ATOM 815 O O . ALA A 1 106 ? 23.235 -10.449 -41.163 1.00 90.75 106 ALA A O 1
ATOM 816 N N . ASP A 1 107 ? 24.805 -8.943 -41.731 1.00 93.12 107 ASP A N 1
ATOM 817 C CA . ASP A 1 107 ? 25.101 -8.549 -40.346 1.00 93.12 107 ASP A CA 1
ATOM 818 C C . ASP A 1 107 ? 23.871 -7.901 -39.692 1.00 93.12 107 ASP A C 1
ATOM 820 O O . ASP A 1 107 ? 23.579 -8.165 -38.524 1.00 93.12 107 ASP A O 1
ATOM 824 N N . LEU A 1 108 ? 23.143 -7.068 -40.447 1.00 92.50 108 LEU A N 1
ATOM 825 C CA . LEU A 1 108 ? 21.934 -6.406 -39.967 1.00 92.50 108 LEU A CA 1
ATOM 826 C C . LEU A 1 108 ? 20.800 -7.398 -39.701 1.00 92.50 108 LEU A C 1
ATOM 828 O O . LEU A 1 108 ? 20.204 -7.343 -38.630 1.00 92.50 108 LEU A O 1
ATOM 832 N N . GLU A 1 109 ? 20.524 -8.314 -40.630 1.00 93.00 109 GLU A N 1
ATOM 833 C CA . GLU A 1 109 ? 19.506 -9.359 -40.448 1.00 93.00 109 GLU A CA 1
ATOM 834 C C . GLU A 1 109 ? 19.774 -10.188 -39.189 1.00 93.00 109 GLU A C 1
ATOM 836 O O . GLU A 1 109 ? 18.868 -10.442 -38.393 1.00 93.00 109 GLU A O 1
ATOM 841 N N . LEU A 1 110 ? 21.038 -10.546 -38.956 1.00 94.12 110 LEU A N 1
ATOM 842 C CA . LEU A 1 110 ? 21.430 -11.287 -37.766 1.00 94.12 110 LEU A CA 1
ATOM 843 C C . LEU A 1 110 ? 21.250 -10.467 -36.482 1.00 94.12 110 LEU A C 1
ATOM 845 O O . LEU A 1 110 ? 20.816 -11.014 -35.465 1.00 94.12 110 LEU A O 1
ATOM 849 N N . LEU A 1 111 ? 21.553 -9.165 -36.520 1.00 94.50 111 LEU A N 1
ATOM 850 C CA . LEU A 1 111 ? 21.309 -8.284 -35.381 1.00 94.50 111 LEU A CA 1
ATOM 851 C C . LEU A 1 111 ? 19.813 -8.126 -35.100 1.00 94.50 111 LEU A C 1
ATOM 853 O O . LEU A 1 111 ? 19.441 -8.140 -33.935 1.00 94.50 111 LEU A O 1
ATOM 857 N N . ILE A 1 112 ? 18.969 -8.011 -36.129 1.00 94.38 112 ILE A N 1
ATOM 858 C CA . ILE A 1 112 ? 17.508 -7.911 -35.978 1.00 94.38 112 ILE A CA 1
ATOM 859 C C . ILE A 1 112 ? 16.964 -9.164 -35.290 1.00 94.38 112 ILE A C 1
ATOM 861 O O . ILE A 1 112 ? 16.279 -9.049 -34.279 1.00 94.38 112 ILE A O 1
ATOM 865 N N . LEU A 1 113 ? 17.339 -10.358 -35.764 1.00 93.62 113 LEU A N 1
ATOM 866 C CA . LEU A 1 113 ? 16.914 -11.620 -35.145 1.00 93.62 113 LEU A CA 1
ATOM 867 C C . LEU A 1 113 ? 17.329 -11.705 -33.672 1.00 93.62 113 LEU A C 1
ATOM 869 O O . LEU A 1 113 ? 16.570 -12.178 -32.825 1.00 93.62 113 LEU A O 1
ATOM 873 N N . PHE A 1 114 ? 18.539 -11.240 -33.361 1.00 93.81 114 PHE A N 1
ATOM 874 C CA . PHE A 1 114 ? 19.012 -11.185 -31.986 1.00 93.81 114 PHE A CA 1
ATOM 875 C C . PHE A 1 114 ? 18.258 -10.136 -31.158 1.00 93.81 114 PHE A C 1
ATOM 877 O O . PHE A 1 114 ? 17.896 -10.414 -30.019 1.00 93.81 114 PHE A O 1
ATOM 884 N N . ALA A 1 115 ? 18.000 -8.953 -31.719 1.00 94.69 115 ALA A N 1
ATOM 885 C CA . ALA A 1 115 ? 17.285 -7.865 -31.063 1.00 94.69 115 ALA A CA 1
ATOM 886 C C . ALA A 1 115 ? 15.837 -8.255 -30.735 1.00 94.69 115 ALA A C 1
ATOM 888 O O . ALA A 1 115 ? 15.369 -7.962 -29.636 1.00 94.69 115 ALA A O 1
ATOM 889 N N . ASP A 1 116 ? 15.164 -8.979 -31.631 1.00 91.38 116 ASP A N 1
ATOM 890 C CA . ASP A 1 116 ? 13.819 -9.509 -31.399 1.00 91.38 116 ASP A CA 1
ATOM 891 C C . ASP A 1 116 ? 13.809 -10.510 -30.232 1.00 91.38 116 ASP A C 1
ATOM 893 O O . ASP A 1 116 ? 12.971 -10.415 -29.335 1.00 91.38 116 ASP A O 1
ATOM 897 N N . GLN A 1 117 ? 14.775 -11.435 -30.169 1.00 92.69 117 GLN A N 1
ATOM 898 C CA . GLN A 1 117 ? 14.884 -12.360 -29.032 1.00 92.69 117 GLN A CA 1
ATOM 899 C C . GLN A 1 117 ? 15.261 -11.645 -27.730 1.00 92.69 117 GLN A C 1
ATOM 901 O O . GLN A 1 117 ? 14.707 -11.952 -26.673 1.00 92.69 117 GLN A O 1
ATOM 906 N N . ALA A 1 118 ? 16.180 -10.679 -27.797 1.00 92.12 118 ALA A N 1
ATOM 907 C CA . ALA A 1 118 ? 16.585 -9.877 -26.651 1.00 92.12 118 ALA A CA 1
ATOM 908 C C . ALA A 1 118 ? 15.400 -9.086 -26.080 1.00 92.12 118 ALA A C 1
ATOM 910 O O . ALA A 1 118 ? 15.234 -9.057 -24.862 1.00 92.12 118 ALA A O 1
ATOM 911 N N . ALA A 1 119 ? 14.536 -8.529 -26.938 1.00 93.38 119 ALA A N 1
ATOM 912 C CA . ALA A 1 119 ? 13.319 -7.834 -26.529 1.00 93.38 119 ALA A CA 1
ATOM 913 C C . ALA A 1 119 ? 12.387 -8.745 -25.715 1.00 93.38 119 ALA A C 1
ATOM 915 O O . ALA A 1 119 ? 11.925 -8.357 -24.644 1.00 93.38 119 ALA A O 1
ATOM 916 N N . VAL A 1 120 ? 12.158 -9.975 -26.189 1.00 92.12 120 VAL A N 1
ATOM 917 C CA . VAL A 1 120 ? 11.320 -10.969 -25.495 1.00 92.12 120 VAL A CA 1
ATOM 918 C C . VAL A 1 120 ? 11.910 -11.340 -24.133 1.00 92.12 120 VAL A C 1
ATOM 920 O O . VAL A 1 120 ? 11.192 -11.381 -23.136 1.00 92.12 120 VAL A O 1
ATOM 923 N N . VAL A 1 121 ? 13.214 -11.624 -24.070 1.00 92.06 121 VAL A N 1
ATOM 924 C CA . VAL A 1 121 ? 13.885 -12.013 -22.818 1.00 92.06 121 VAL A CA 1
ATOM 925 C C . VAL A 1 121 ? 13.870 -10.871 -21.807 1.00 92.06 121 VAL A C 1
ATOM 927 O O . VAL A 1 121 ? 13.592 -11.105 -20.631 1.00 92.06 121 VAL A O 1
ATOM 930 N N . LEU A 1 122 ? 14.143 -9.648 -22.259 1.00 90.81 122 LEU A N 1
ATOM 931 C CA . LEU A 1 122 ? 14.123 -8.459 -21.418 1.00 90.81 122 LEU A CA 1
ATOM 932 C C . LEU A 1 122 ? 12.728 -8.214 -20.838 1.00 90.81 122 LEU A C 1
ATOM 934 O O . LEU A 1 122 ? 12.600 -7.997 -19.634 1.00 90.81 122 LEU A O 1
ATOM 938 N N . GLU A 1 123 ? 11.689 -8.298 -21.668 1.00 90.50 123 GLU A N 1
ATOM 939 C CA . GLU A 1 123 ? 10.320 -8.097 -21.203 1.00 90.50 123 GLU A CA 1
ATOM 940 C C . GLU A 1 123 ? 9.887 -9.199 -20.231 1.00 90.50 123 GLU A C 1
ATOM 942 O O . GLU A 1 123 ? 9.308 -8.913 -19.187 1.00 90.50 123 GLU A O 1
ATOM 947 N N . ASN A 1 124 ? 10.247 -10.457 -20.496 1.00 91.81 124 ASN A N 1
ATOM 948 C CA . ASN A 1 124 ? 9.991 -11.551 -19.560 1.00 91.81 124 ASN A CA 1
ATOM 949 C C . ASN A 1 124 ? 10.704 -11.343 -18.218 1.00 91.81 124 ASN A C 1
ATOM 951 O O . ASN A 1 124 ? 10.124 -11.622 -17.170 1.00 91.81 124 ASN A O 1
ATOM 955 N N . ALA A 1 125 ? 11.949 -10.861 -18.232 1.00 90.31 125 ALA A N 1
ATOM 956 C CA . ALA A 1 125 ? 12.685 -10.550 -17.012 1.00 90.31 125 ALA A CA 1
ATOM 957 C C . ALA A 1 125 ? 12.019 -9.407 -16.230 1.00 90.31 125 ALA A C 1
ATOM 959 O O . ALA A 1 125 ? 11.874 -9.515 -15.013 1.00 90.31 125 ALA A O 1
ATOM 960 N N . ARG A 1 126 ? 11.557 -8.361 -16.928 1.00 88.44 126 ARG A N 1
ATOM 961 C CA . ARG A 1 126 ? 10.805 -7.248 -16.337 1.00 88.44 126 ARG A CA 1
ATOM 962 C C . ARG A 1 126 ? 9.496 -7.723 -15.707 1.00 88.44 126 ARG A C 1
ATOM 964 O O . ARG A 1 126 ? 9.275 -7.481 -14.527 1.00 88.44 126 ARG A O 1
ATOM 971 N N . LEU A 1 127 ? 8.672 -8.455 -16.457 1.00 90.56 127 LEU A N 1
ATOM 972 C CA . LEU A 1 127 ? 7.407 -9.012 -15.967 1.00 90.56 127 LEU A CA 1
ATOM 973 C C . LEU A 1 127 ? 7.620 -9.944 -14.771 1.00 90.56 127 LEU A C 1
ATOM 975 O O . LEU A 1 127 ? 6.845 -9.919 -13.817 1.00 90.56 127 LEU A O 1
ATOM 979 N N . LEU A 1 128 ? 8.671 -10.767 -14.800 1.00 93.81 128 LEU A N 1
ATOM 980 C CA . LEU A 1 128 ? 9.005 -11.648 -13.686 1.00 93.81 128 LEU A CA 1
ATOM 981 C C . LEU A 1 128 ? 9.398 -10.856 -12.437 1.00 93.81 128 LEU A C 1
ATOM 983 O O . LEU A 1 128 ? 9.006 -11.239 -11.335 1.00 93.81 128 LEU A O 1
ATOM 987 N N . GLU A 1 129 ? 10.153 -9.769 -12.588 1.00 89.12 129 GLU A N 1
ATOM 988 C CA . GLU A 1 129 ? 10.506 -8.911 -11.459 1.00 89.12 129 GLU A CA 1
ATOM 989 C C . GLU A 1 129 ? 9.282 -8.170 -10.905 1.00 89.12 129 GLU A C 1
ATOM 991 O O . GLU A 1 129 ? 9.098 -8.148 -9.689 1.00 89.12 129 GLU A O 1
ATOM 996 N N . ASP A 1 130 ? 8.384 -7.686 -11.767 1.00 88.56 130 ASP A N 1
ATOM 997 C CA . ASP A 1 130 ? 7.110 -7.080 -11.358 1.00 88.56 130 ASP A CA 1
ATOM 998 C C . ASP A 1 130 ? 6.241 -8.079 -10.574 1.00 88.56 130 ASP A C 1
ATOM 1000 O O . ASP A 1 130 ? 5.696 -7.757 -9.515 1.00 88.56 130 ASP A O 1
ATOM 1004 N N . VAL A 1 131 ? 6.136 -9.326 -11.050 1.00 93.06 131 VAL A N 1
ATOM 1005 C CA . VAL A 1 131 ? 5.415 -10.397 -10.343 1.00 93.06 131 VAL A CA 1
ATOM 1006 C C . VAL A 1 131 ? 6.070 -10.702 -8.998 1.00 93.06 131 VAL A C 1
ATOM 1008 O O . VAL A 1 131 ? 5.368 -10.811 -7.994 1.00 93.06 131 VAL A O 1
ATOM 1011 N N . ARG A 1 132 ? 7.403 -10.809 -8.941 1.00 90.69 132 ARG A N 1
ATOM 1012 C CA . ARG A 1 132 ? 8.137 -11.046 -7.687 1.00 90.69 132 ARG A CA 1
ATOM 1013 C C . ARG A 1 132 ? 7.946 -9.910 -6.694 1.00 90.69 132 ARG A C 1
ATOM 1015 O O . ARG A 1 132 ? 7.753 -10.181 -5.513 1.00 90.69 132 ARG A O 1
ATOM 1022 N N . MET A 1 133 ? 7.973 -8.662 -7.153 1.00 84.75 133 MET A N 1
ATOM 1023 C CA . MET A 1 133 ? 7.697 -7.498 -6.316 1.00 84.75 133 MET A CA 1
ATOM 1024 C C . MET A 1 133 ? 6.291 -7.590 -5.717 1.00 84.75 133 MET A C 1
ATOM 1026 O O . MET A 1 133 ? 6.149 -7.505 -4.499 1.00 84.75 133 MET A O 1
ATOM 1030 N N . ARG A 1 134 ? 5.271 -7.856 -6.542 1.00 86.75 134 ARG A N 1
ATOM 1031 C CA . ARG A 1 134 ? 3.885 -8.007 -6.073 1.00 86.75 134 ARG A CA 1
ATOM 1032 C C . ARG A 1 134 ? 3.713 -9.180 -5.110 1.00 86.75 134 ARG A C 1
ATOM 1034 O O . ARG A 1 134 ? 2.991 -9.057 -4.127 1.00 86.75 134 ARG A O 1
ATOM 1041 N N . MET A 1 135 ? 4.383 -10.307 -5.357 1.00 88.69 135 MET A N 1
ATOM 1042 C CA . MET A 1 135 ? 4.381 -11.447 -4.432 1.00 88.69 135 MET A CA 1
ATOM 1043 C C . MET A 1 135 ? 4.986 -11.072 -3.078 1.00 88.69 135 MET A C 1
ATOM 1045 O O . MET A 1 135 ? 4.372 -11.353 -2.054 1.00 88.69 135 MET A O 1
ATOM 1049 N N . ARG A 1 136 ? 6.132 -10.373 -3.062 1.00 85.88 136 ARG A N 1
ATOM 1050 C CA . ARG A 1 136 ? 6.744 -9.873 -1.818 1.00 85.88 136 ARG A CA 1
ATOM 1051 C C . ARG A 1 136 ? 5.780 -8.966 -1.045 1.00 85.88 136 ARG A C 1
ATOM 1053 O O . ARG A 1 136 ? 5.603 -9.170 0.151 1.00 85.88 136 ARG A O 1
ATOM 1060 N N . GLN A 1 137 ? 5.115 -8.033 -1.730 1.00 84.25 137 GLN A N 1
ATOM 1061 C CA . GLN A 1 137 ? 4.123 -7.140 -1.116 1.00 84.25 137 GLN A CA 1
ATOM 1062 C C . GLN A 1 137 ? 2.943 -7.916 -0.508 1.00 84.25 137 GLN A C 1
ATOM 1064 O O . GLN A 1 137 ? 2.566 -7.679 0.639 1.00 84.25 137 GLN A O 1
ATOM 1069 N N . LEU A 1 138 ? 2.385 -8.887 -1.241 1.00 87.12 138 LEU A N 1
ATOM 1070 C CA . LEU A 1 138 ? 1.295 -9.733 -0.745 1.00 87.12 138 LEU A CA 1
ATOM 1071 C C . LEU A 1 138 ? 1.715 -10.579 0.460 1.00 87.12 138 LEU A C 1
ATOM 1073 O O . LEU A 1 138 ? 0.943 -10.715 1.408 1.00 87.12 138 LEU A O 1
ATOM 1077 N N . ASP A 1 139 ? 2.923 -11.138 0.453 1.00 87.88 139 ASP A N 1
ATOM 1078 C CA . ASP A 1 139 ? 3.439 -11.921 1.577 1.00 87.88 139 ASP A CA 1
ATOM 1079 C C . ASP A 1 139 ? 3.598 -11.068 2.839 1.00 87.88 139 ASP A C 1
ATOM 1081 O O . ASP A 1 139 ? 3.237 -11.521 3.930 1.00 87.88 139 ASP A O 1
ATOM 1085 N N . GLN A 1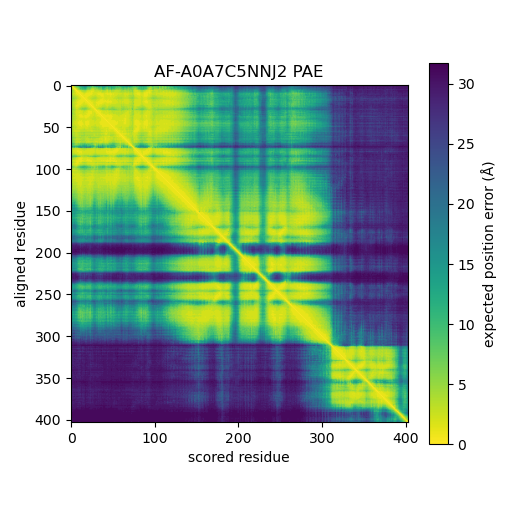 140 ? 4.066 -9.825 2.695 1.00 85.31 140 GLN A N 1
ATOM 1086 C CA . GLN A 1 140 ? 4.173 -8.878 3.805 1.00 85.31 140 GLN A CA 1
ATOM 1087 C C . GLN A 1 140 ? 2.793 -8.477 4.351 1.00 85.31 140 GLN A C 1
ATOM 1089 O O . GLN A 1 140 ? 2.574 -8.549 5.561 1.00 85.31 140 GLN A O 1
ATOM 1094 N N . LEU A 1 141 ? 1.829 -8.145 3.482 1.00 87.12 141 LEU A N 1
ATOM 1095 C CA . LEU A 1 141 ? 0.446 -7.852 3.890 1.00 87.12 141 LEU A CA 1
ATOM 1096 C C . LEU A 1 141 ? -0.214 -9.049 4.588 1.00 87.12 141 LEU A C 1
ATOM 1098 O O . LEU A 1 141 ? -0.891 -8.899 5.608 1.00 87.12 141 LEU A O 1
ATOM 1102 N N . ASN A 1 142 ? 0.010 -10.261 4.079 1.00 86.00 142 ASN A N 1
ATOM 1103 C CA . ASN A 1 142 ? -0.485 -11.485 4.700 1.00 86.00 142 ASN A CA 1
ATOM 1104 C C . ASN A 1 142 ? 0.170 -11.741 6.063 1.00 86.00 142 ASN A C 1
ATOM 1106 O O . ASN A 1 142 ? -0.498 -12.221 6.980 1.00 86.00 142 ASN A O 1
ATOM 1110 N N . ALA A 1 143 ? 1.464 -11.444 6.215 1.00 86.56 143 ALA A N 1
ATOM 1111 C CA . ALA A 1 143 ? 2.153 -11.545 7.497 1.00 86.56 143 ALA A CA 1
ATOM 1112 C C . ALA A 1 143 ? 1.562 -10.573 8.525 1.00 86.56 143 ALA A C 1
ATOM 1114 O O . ALA A 1 143 ? 1.194 -11.020 9.611 1.00 86.56 143 ALA A O 1
ATOM 1115 N N . LEU A 1 144 ? 1.364 -9.305 8.148 1.00 88.88 144 LEU A N 1
ATOM 1116 C CA . LEU A 1 144 ? 0.690 -8.306 8.980 1.00 88.88 144 LEU A CA 1
ATOM 1117 C C . LEU A 1 144 ? -0.716 -8.767 9.381 1.00 88.88 144 LEU A C 1
ATOM 1119 O O . LEU A 1 144 ? -1.063 -8.750 10.557 1.00 88.88 144 LEU A O 1
ATOM 1123 N N . THR A 1 145 ? -1.506 -9.250 8.421 1.00 87.00 145 THR A N 1
ATOM 1124 C CA . THR A 1 145 ? -2.875 -9.726 8.673 1.00 87.00 145 THR A CA 1
ATOM 1125 C C . THR A 1 145 ? -2.888 -10.896 9.658 1.00 87.00 145 THR A C 1
ATOM 1127 O O . THR A 1 145 ? -3.688 -10.919 10.592 1.00 87.00 145 THR A O 1
ATOM 1130 N N . ARG A 1 146 ? -1.980 -11.870 9.502 1.00 87.94 146 ARG A N 1
ATOM 1131 C CA . ARG A 1 146 ? -1.848 -12.986 10.453 1.00 87.94 146 ARG A CA 1
ATOM 1132 C C . ARG A 1 146 ? -1.405 -12.514 11.833 1.00 87.94 146 ARG A C 1
ATOM 1134 O O . ARG A 1 146 ? -1.918 -13.028 12.823 1.00 87.94 146 ARG A O 1
ATOM 1141 N N . ALA A 1 147 ? -0.471 -11.568 11.900 1.00 85.25 147 ALA A N 1
ATOM 1142 C CA . ALA A 1 147 ? -0.005 -11.002 13.158 1.00 85.25 147 ALA A CA 1
ATOM 1143 C C . ALA A 1 147 ? -1.147 -10.277 13.886 1.00 85.25 147 ALA A C 1
ATOM 1145 O O . ALA A 1 147 ? -1.362 -10.524 15.070 1.00 85.25 147 ALA A O 1
ATOM 1146 N N . ALA A 1 148 ? -1.936 -9.487 13.156 1.00 85.81 148 ALA A N 1
ATOM 1147 C CA . ALA A 1 148 ? -3.083 -8.768 13.690 1.00 85.81 148 ALA A CA 1
ATOM 1148 C C . ALA A 1 148 ? -4.207 -9.712 14.155 1.00 85.81 148 ALA A C 1
ATOM 1150 O O . ALA A 1 148 ? -4.737 -9.569 15.252 1.00 85.81 148 ALA A O 1
ATOM 1151 N N . LEU A 1 149 ? -4.551 -10.731 13.361 1.00 84.75 149 LEU A N 1
ATOM 1152 C CA . LEU A 1 149 ? -5.594 -11.701 13.724 1.00 84.75 149 LEU A CA 1
ATOM 1153 C C . LEU A 1 149 ? -5.172 -12.684 14.824 1.00 84.75 149 LEU A C 1
ATOM 1155 O O . LEU A 1 149 ? -6.039 -13.276 15.467 1.00 84.75 149 LEU A O 1
ATOM 1159 N N . GLY A 1 150 ? -3.868 -12.905 14.999 1.00 84.38 150 GLY A N 1
ATOM 1160 C CA . GLY A 1 150 ? -3.304 -13.761 16.042 1.00 84.38 150 GLY A CA 1
ATOM 1161 C C . GLY A 1 150 ? -3.108 -13.061 17.387 1.00 84.38 150 GLY A C 1
ATOM 1162 O O . GLY A 1 150 ? -2.708 -13.726 18.344 1.00 84.38 150 GLY A O 1
ATOM 1163 N N . ALA A 1 151 ? -3.370 -11.754 17.457 1.00 86.44 151 ALA A N 1
ATOM 1164 C CA . ALA A 1 151 ? -3.218 -10.977 18.673 1.00 86.44 151 ALA A CA 1
ATOM 1165 C C . ALA A 1 151 ? -4.220 -11.411 19.756 1.00 86.44 151 ALA A C 1
ATOM 1167 O O . ALA A 1 151 ? -5.390 -11.695 19.479 1.00 86.44 151 ALA A O 1
ATOM 1168 N N . LYS A 1 152 ? -3.748 -11.488 21.002 1.00 84.12 152 LYS A N 1
ATOM 1169 C CA . LYS A 1 152 ? -4.542 -11.971 22.148 1.00 84.12 152 LYS A CA 1
ATOM 1170 C C . LYS A 1 152 ? -5.445 -10.899 22.748 1.00 84.12 152 LYS A C 1
ATOM 1172 O O . LYS A 1 152 ? -6.520 -11.222 23.253 1.00 84.12 152 LYS A O 1
ATOM 1177 N N . ASP A 1 153 ? -4.980 -9.661 22.695 1.00 83.50 153 ASP A N 1
ATOM 1178 C CA . ASP A 1 153 ? -5.619 -8.464 23.220 1.00 83.50 153 ASP A CA 1
ATOM 1179 C C . ASP A 1 153 ? -5.166 -7.239 22.409 1.00 83.50 153 ASP A C 1
ATOM 1181 O O . ASP A 1 153 ? -4.344 -7.347 21.492 1.00 83.50 153 ASP A O 1
ATOM 1185 N N . LEU A 1 154 ? -5.731 -6.073 22.732 1.00 83.06 154 LEU A N 1
ATOM 1186 C CA . LEU A 1 154 ? -5.444 -4.823 22.028 1.00 83.06 154 LEU A CA 1
ATOM 1187 C C . LEU A 1 154 ? -3.973 -4.402 22.146 1.00 83.06 154 LEU A C 1
ATOM 1189 O O . LEU A 1 154 ? -3.449 -3.829 21.198 1.00 83.06 154 LEU A O 1
ATOM 1193 N N . GLY A 1 155 ? -3.297 -4.693 23.262 1.00 83.88 155 GLY A N 1
ATOM 1194 C CA . GLY A 1 155 ? -1.886 -4.344 23.445 1.00 83.88 155 GLY A CA 1
ATOM 1195 C C . GLY A 1 155 ? -0.974 -5.169 22.536 1.00 83.88 155 GLY A C 1
ATOM 1196 O O . GLY A 1 155 ? -0.162 -4.608 21.803 1.00 83.88 155 GLY A O 1
ATOM 1197 N N . ASP A 1 156 ? -1.178 -6.489 22.513 1.00 85.25 156 ASP A N 1
ATOM 1198 C CA . ASP A 1 156 ? -0.467 -7.425 21.625 1.00 85.25 156 ASP A CA 1
ATOM 1199 C C . ASP A 1 156 ? -0.738 -7.108 20.140 1.00 85.25 156 ASP A C 1
ATOM 1201 O O . ASP A 1 156 ? 0.142 -7.264 19.293 1.00 85.25 156 ASP A O 1
ATOM 1205 N N . LEU A 1 157 ? -1.937 -6.609 19.806 1.00 88.31 157 LEU A N 1
ATOM 1206 C CA . LEU A 1 157 ? -2.260 -6.127 18.459 1.00 88.31 157 LEU A CA 1
ATOM 1207 C C . LEU A 1 157 ? -1.427 -4.897 18.086 1.00 88.31 157 LEU A C 1
ATOM 1209 O O . LEU A 1 157 ? -0.831 -4.883 17.010 1.00 88.31 157 LEU A O 1
ATOM 1213 N N . VAL A 1 158 ? -1.391 -3.884 18.960 1.00 88.19 158 VAL A N 1
ATOM 1214 C CA . VAL A 1 158 ? -0.637 -2.641 18.732 1.00 88.19 158 VAL A CA 1
ATOM 1215 C C . VAL A 1 158 ? 0.830 -2.950 18.459 1.00 88.19 158 VAL A C 1
ATOM 1217 O O . VAL A 1 158 ? 1.371 -2.501 17.452 1.00 88.19 158 VAL A O 1
ATOM 1220 N N . GLU A 1 159 ? 1.459 -3.736 19.333 1.00 87.38 159 GLU A N 1
ATOM 1221 C CA . GLU A 1 159 ? 2.882 -4.072 19.246 1.00 87.38 159 GLU A CA 1
ATOM 1222 C C . GLU A 1 159 ? 3.200 -4.768 17.918 1.00 87.38 159 GLU A C 1
ATOM 1224 O O . GLU A 1 159 ? 4.010 -4.278 17.127 1.00 87.38 159 GLU A O 1
ATOM 1229 N N . ARG A 1 160 ? 2.471 -5.845 17.601 1.00 89.06 160 ARG A N 1
ATOM 1230 C CA . ARG A 1 160 ? 2.677 -6.618 16.369 1.00 89.06 160 ARG A CA 1
ATOM 1231 C C . ARG A 1 160 ? 2.470 -5.790 15.109 1.00 89.06 160 ARG A C 1
ATOM 1233 O O . ARG A 1 160 ? 3.230 -5.943 14.152 1.00 89.06 160 ARG A O 1
ATOM 1240 N N . VAL A 1 161 ? 1.421 -4.967 15.079 1.00 90.19 161 VAL A N 1
ATOM 1241 C CA . VAL A 1 161 ? 1.103 -4.120 13.924 1.00 90.19 161 VAL A CA 1
ATOM 1242 C C . VAL A 1 161 ? 2.186 -3.073 13.731 1.00 90.19 161 VAL A C 1
ATOM 1244 O O . VAL A 1 161 ? 2.697 -2.954 12.620 1.00 90.19 161 VAL A O 1
ATOM 1247 N N . CYS A 1 162 ? 2.582 -2.363 14.789 1.00 89.56 162 CYS A N 1
ATOM 1248 C CA . CYS A 1 162 ? 3.625 -1.349 14.692 1.00 89.56 162 CYS A CA 1
ATOM 1249 C C . CYS A 1 162 ? 4.959 -1.952 14.230 1.00 89.56 162 CYS A C 1
ATOM 1251 O O . CYS A 1 162 ? 5.608 -1.379 13.354 1.00 89.56 162 CYS A O 1
ATOM 1253 N N . GLU A 1 163 ? 5.343 -3.129 14.730 1.00 87.56 163 GLU A N 1
ATOM 1254 C CA . GLU A 1 163 ? 6.551 -3.837 14.282 1.00 87.56 163 GLU A CA 1
ATOM 1255 C C . GLU A 1 163 ? 6.499 -4.195 12.789 1.00 87.56 163 GLU A C 1
ATOM 1257 O O . GLU A 1 163 ? 7.433 -3.907 12.035 1.00 87.56 163 GLU A O 1
ATOM 1262 N N . HIS A 1 164 ? 5.393 -4.790 12.334 1.00 88.44 164 HIS A N 1
ATOM 1263 C CA . HIS A 1 164 ? 5.250 -5.218 10.942 1.00 88.44 164 HIS A CA 1
ATOM 1264 C C . HIS A 1 164 ? 5.119 -4.034 9.981 1.00 88.44 164 HIS A C 1
ATOM 1266 O O . HIS A 1 164 ? 5.680 -4.085 8.888 1.00 88.44 164 HIS A O 1
ATOM 1272 N N . MET A 1 165 ? 4.420 -2.968 10.374 1.00 88.38 165 MET A N 1
ATOM 1273 C CA . MET A 1 165 ? 4.297 -1.747 9.575 1.00 88.38 165 MET A CA 1
ATOM 1274 C C . MET A 1 165 ? 5.644 -1.044 9.419 1.00 88.38 165 MET A C 1
ATOM 1276 O O . MET A 1 165 ? 6.005 -0.669 8.306 1.00 88.38 165 MET A O 1
ATOM 1280 N N . THR A 1 166 ? 6.425 -0.950 10.497 1.00 87.75 166 THR A N 1
ATOM 1281 C CA . THR A 1 166 ? 7.787 -0.398 10.451 1.00 87.75 166 THR A CA 1
ATOM 1282 C C . THR A 1 166 ? 8.654 -1.171 9.450 1.00 87.75 166 THR A C 1
ATOM 1284 O O . THR A 1 166 ? 9.319 -0.568 8.610 1.00 87.75 166 THR A O 1
ATOM 1287 N N . ALA A 1 167 ? 8.574 -2.507 9.451 1.00 84.25 167 ALA A N 1
ATOM 1288 C CA . ALA A 1 167 ? 9.301 -3.350 8.500 1.00 84.25 167 ALA A CA 1
ATOM 1289 C C . ALA A 1 167 ? 8.761 -3.284 7.056 1.00 84.25 167 ALA A C 1
ATOM 1291 O O . ALA A 1 167 ? 9.537 -3.432 6.110 1.00 84.25 167 ALA A O 1
ATOM 1292 N N . LEU A 1 168 ? 7.452 -3.080 6.871 1.00 83.25 168 LEU A N 1
ATOM 1293 C CA . LEU A 1 168 ? 6.800 -3.019 5.557 1.00 83.25 168 LEU A CA 1
ATOM 1294 C C . LEU A 1 168 ? 7.308 -1.835 4.731 1.00 83.25 168 LEU A C 1
ATOM 1296 O O . LEU A 1 168 ? 7.564 -1.991 3.539 1.00 83.25 168 LEU A O 1
ATOM 1300 N N . VAL A 1 169 ? 7.457 -0.675 5.372 1.00 80.00 169 VAL A N 1
ATOM 1301 C CA . VAL A 1 169 ? 7.757 0.601 4.701 1.00 80.00 169 VAL A CA 1
ATOM 1302 C C . VAL A 1 169 ? 9.122 1.181 5.064 1.00 80.00 169 VAL A C 1
ATOM 1304 O O . VAL A 1 169 ? 9.425 2.299 4.671 1.00 80.00 169 VAL A O 1
ATOM 1307 N N . GLN A 1 170 ? 9.935 0.441 5.827 1.00 79.56 170 GLN A N 1
ATOM 1308 C CA . GLN A 1 170 ? 11.202 0.933 6.389 1.00 79.56 170 GLN A CA 1
ATOM 1309 C C . GLN A 1 170 ? 11.029 2.270 7.127 1.00 79.56 170 GLN A C 1
ATOM 1311 O O . GLN A 1 170 ? 11.848 3.179 7.009 1.00 79.56 170 GLN A O 1
ATOM 1316 N N . ALA A 1 171 ? 9.930 2.401 7.874 1.00 81.25 171 ALA A N 1
ATOM 1317 C CA . ALA A 1 171 ? 9.708 3.575 8.706 1.00 81.25 171 ALA A CA 1
ATOM 1318 C C . ALA A 1 171 ? 10.717 3.594 9.864 1.00 81.25 171 ALA A C 1
ATOM 1320 O O . ALA A 1 171 ? 11.161 2.549 10.335 1.00 81.25 171 ALA A O 1
ATOM 1321 N N . ALA A 1 172 ? 11.038 4.787 10.356 1.00 81.69 172 ALA A N 1
ATOM 1322 C CA . ALA A 1 172 ? 11.776 4.971 11.597 1.00 81.69 172 ALA A CA 1
ATOM 1323 C C . ALA A 1 172 ? 10.925 4.539 12.798 1.00 81.69 172 ALA A C 1
ATOM 1325 O O . ALA A 1 172 ? 11.410 3.882 13.721 1.00 81.69 172 ALA A O 1
ATOM 1326 N N . LYS A 1 173 ? 9.641 4.923 12.792 1.00 84.44 173 LYS A N 1
ATOM 1327 C CA . LYS A 1 173 ? 8.679 4.598 13.850 1.00 84.44 173 LYS A CA 1
ATOM 1328 C C . LYS A 1 173 ? 7.279 4.401 13.292 1.00 84.44 173 LYS A C 1
ATOM 1330 O O . LYS A 1 173 ? 6.901 4.994 12.284 1.00 84.44 173 LYS A O 1
ATOM 1335 N N . CYS A 1 174 ? 6.495 3.608 14.011 1.00 88.25 174 CYS A N 1
ATOM 1336 C CA . CYS A 1 174 ? 5.067 3.450 13.791 1.00 88.25 174 CYS A CA 1
ATOM 1337 C C . CYS A 1 174 ? 4.331 3.649 15.115 1.00 88.25 174 CYS A C 1
ATOM 1339 O O . CYS A 1 174 ? 4.617 2.962 16.097 1.00 88.25 174 CYS A O 1
ATOM 1341 N N . HIS A 1 175 ? 3.367 4.559 15.125 1.00 87.69 175 HIS A N 1
ATOM 1342 C CA . HIS A 1 175 ? 2.463 4.791 16.242 1.00 87.69 175 HIS A CA 1
ATOM 1343 C C . HIS A 1 175 ? 1.049 4.384 15.845 1.00 87.69 175 HIS A C 1
ATOM 1345 O O . HIS A 1 175 ? 0.627 4.604 14.712 1.00 87.69 175 HIS A O 1
ATOM 1351 N N . MET A 1 176 ? 0.306 3.806 16.782 1.00 89.81 176 MET A N 1
ATOM 1352 C CA . MET A 1 176 ? -1.119 3.553 16.628 1.00 89.81 176 MET A CA 1
ATOM 1353 C C . MET A 1 176 ? -1.886 4.306 17.704 1.00 89.81 176 MET A C 1
ATOM 1355 O O . MET A 1 176 ? -1.451 4.405 18.856 1.00 89.81 176 MET A O 1
ATOM 1359 N N . ALA A 1 177 ? -3.055 4.804 17.333 1.00 89.81 177 ALA A N 1
ATOM 1360 C CA . ALA A 1 177 ? -3.976 5.435 18.253 1.00 89.81 177 ALA A CA 1
ATOM 1361 C C . ALA A 1 177 ? -5.411 4.997 17.962 1.00 89.81 177 ALA A C 1
ATOM 1363 O O . ALA A 1 177 ? -5.765 4.729 16.815 1.00 89.81 177 ALA A O 1
ATOM 1364 N N . PHE A 1 178 ? -6.227 4.904 19.005 1.00 90.50 178 PHE A N 1
ATOM 1365 C CA . PHE A 1 178 ? -7.643 4.574 18.916 1.00 90.50 178 PHE A CA 1
ATOM 1366 C C . PHE A 1 178 ? -8.492 5.835 18.807 1.00 90.50 178 PHE A C 1
ATOM 1368 O O . PHE A 1 178 ? -8.103 6.906 19.263 1.00 90.50 178 PHE A O 1
ATOM 1375 N N . TRP A 1 179 ? -9.665 5.700 18.206 1.00 90.62 179 TRP A N 1
ATOM 1376 C CA . TRP A 1 179 ? -10.652 6.767 18.131 1.00 90.62 179 TRP A CA 1
ATOM 1377 C C . TRP A 1 179 ? -11.668 6.620 19.264 1.00 90.62 179 TRP A C 1
ATOM 1379 O O . TRP A 1 179 ? -12.340 5.591 19.359 1.00 90.62 179 TRP A O 1
ATOM 1389 N N . ASP A 1 180 ? -11.809 7.644 20.108 1.00 86.50 180 ASP A N 1
ATOM 1390 C CA . ASP A 1 180 ? -12.928 7.732 21.044 1.00 86.50 180 ASP A CA 1
ATOM 1391 C C . ASP A 1 180 ? -14.069 8.530 20.403 1.00 86.50 180 ASP A C 1
ATOM 1393 O O . ASP A 1 180 ? -14.010 9.747 20.225 1.00 86.50 180 ASP A O 1
ATOM 1397 N N . SER A 1 181 ? -15.150 7.828 20.070 1.00 83.31 181 SER A N 1
ATOM 1398 C CA . SER A 1 181 ? -16.341 8.430 19.470 1.00 83.31 181 SER A CA 1
ATOM 1399 C C . SER A 1 181 ? -17.081 9.401 20.397 1.00 83.31 181 SER A C 1
ATOM 1401 O O . SER A 1 181 ? -17.830 10.240 19.897 1.00 83.31 181 SER A O 1
ATOM 1403 N N . ARG A 1 182 ? -16.888 9.316 21.722 1.00 82.50 182 ARG A N 1
ATOM 1404 C CA . ARG A 1 182 ? -17.576 10.163 22.709 1.00 82.50 182 ARG A CA 1
ATOM 1405 C C . ARG A 1 182 ? -16.916 11.524 22.854 1.00 82.50 182 ARG A C 1
ATOM 1407 O O . ARG A 1 182 ? -17.621 12.529 22.872 1.00 82.50 182 ARG A O 1
ATOM 1414 N N . SER A 1 183 ? -15.592 11.550 22.980 1.00 83.25 183 SER A N 1
ATOM 1415 C CA . SER A 1 183 ? -14.818 12.793 23.066 1.00 83.25 183 SER A CA 1
ATOM 1416 C C . SER A 1 183 ? -14.443 13.352 21.692 1.00 83.25 183 SER A C 1
ATOM 1418 O O . SER A 1 183 ? -14.103 14.526 21.601 1.00 83.25 183 SER A O 1
ATOM 1420 N N . GLN A 1 184 ? -14.560 12.550 20.624 1.00 81.44 184 GLN A N 1
ATOM 1421 C CA . GLN A 1 184 ? -14.012 12.848 19.294 1.00 81.44 184 GLN A CA 1
ATOM 1422 C C . GLN A 1 184 ? -12.502 13.107 19.330 1.00 81.44 184 GLN A C 1
ATOM 1424 O O . GLN A 1 184 ? -11.983 13.948 18.594 1.00 81.44 184 GLN A O 1
ATOM 1429 N N . GLU A 1 185 ? -11.806 12.376 20.196 1.00 82.62 185 GLU A N 1
ATOM 1430 C CA . GLU A 1 185 ? -10.369 12.497 20.390 1.00 82.62 185 GLU A CA 1
ATOM 1431 C C . GLU A 1 185 ? -9.652 11.208 19.997 1.00 82.62 185 GLU A C 1
ATOM 1433 O O . GLU A 1 185 ? -10.191 10.097 20.045 1.00 82.62 185 GLU A O 1
ATOM 1438 N N . VAL A 1 186 ? -8.392 11.379 19.615 1.00 83.38 186 VAL A N 1
ATOM 1439 C CA . VAL A 1 186 ? -7.467 10.284 19.357 1.00 83.38 186 VAL A CA 1
ATOM 1440 C C . VAL A 1 186 ? -6.790 9.910 20.673 1.00 83.38 186 VAL A C 1
ATOM 1442 O O . VAL A 1 186 ? -6.132 10.735 21.302 1.00 83.38 186 VAL A O 1
ATOM 1445 N N . VAL A 1 187 ? -6.943 8.655 21.084 1.00 83.50 187 VAL A N 1
ATOM 1446 C CA . VAL A 1 187 ? -6.345 8.090 22.296 1.00 83.50 187 VAL A CA 1
ATOM 1447 C C . VAL A 1 187 ? -5.118 7.266 21.897 1.00 83.50 187 VAL A C 1
ATOM 1449 O O . VAL A 1 187 ? -5.279 6.223 21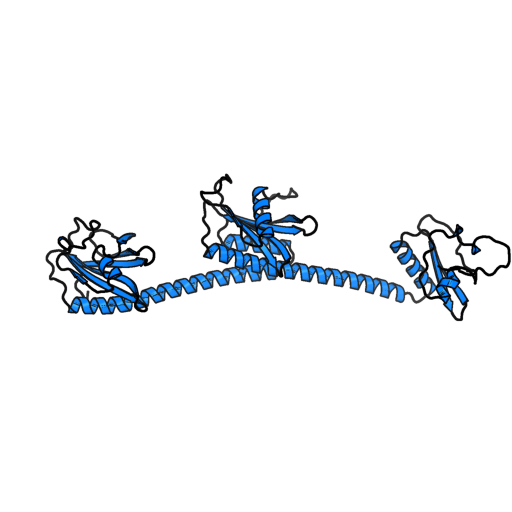.259 1.00 83.50 187 VAL A O 1
ATOM 1452 N N . PRO A 1 188 ? -3.888 7.684 22.246 1.00 79.44 188 PRO A N 1
ATOM 1453 C CA . PRO A 1 188 ? -2.682 6.933 21.909 1.00 79.44 188 PRO A CA 1
ATOM 1454 C C . PRO A 1 188 ? -2.741 5.493 22.434 1.00 79.44 188 PRO A C 1
ATOM 1456 O O . PRO A 1 188 ? -3.030 5.263 23.608 1.00 79.44 188 PRO A O 1
ATOM 1459 N N . ALA A 1 189 ? -2.463 4.527 21.557 1.00 73.25 189 ALA A N 1
ATOM 1460 C CA . ALA A 1 189 ? -2.563 3.097 21.847 1.00 73.25 189 ALA A CA 1
ATOM 1461 C C . ALA A 1 189 ? -1.190 2.411 21.962 1.00 73.25 189 ALA A C 1
ATOM 1463 O O . ALA A 1 189 ? -1.078 1.391 22.639 1.00 73.25 189 ALA A O 1
ATOM 1464 N N . GLY A 1 190 ? -0.144 2.972 21.336 1.00 63.84 190 GLY A N 1
ATOM 1465 C CA . GLY A 1 190 ? 1.256 2.550 21.492 1.00 63.84 190 GLY A CA 1
ATOM 1466 C C . GLY A 1 190 ? 2.143 2.822 20.265 1.00 63.84 190 GLY A C 1
ATOM 1467 O O . GLY A 1 190 ? 1.677 3.304 19.236 1.00 63.84 190 GLY A O 1
ATOM 1468 N N . GLY A 1 191 ? 3.440 2.524 20.391 1.00 55.03 191 GLY A N 1
ATOM 1469 C CA . GLY A 1 191 ? 4.505 2.626 19.374 1.00 55.03 191 GLY A CA 1
ATOM 1470 C C . GLY A 1 191 ? 5.811 2.017 19.921 1.00 55.03 191 GLY A C 1
ATOM 1471 O O . GLY A 1 191 ? 5.825 1.661 21.103 1.00 55.03 191 GLY A O 1
ATOM 1472 N N . PRO A 1 192 ? 6.888 1.840 19.125 1.00 44.16 192 PRO A N 1
ATOM 1473 C CA . PRO A 1 192 ? 8.097 1.161 19.588 1.00 44.16 192 PRO A CA 1
ATOM 1474 C C . PRO A 1 192 ? 8.681 1.854 20.828 1.00 44.16 192 PRO A C 1
ATOM 1476 O O . PRO A 1 192 ? 9.188 2.974 20.781 1.00 44.16 192 PRO A O 1
ATOM 1479 N N . SER A 1 193 ? 8.574 1.147 21.952 1.00 41.81 193 SER A N 1
ATOM 1480 C CA . SER A 1 193 ? 9.095 1.510 23.263 1.00 41.81 193 SER A CA 1
ATOM 1481 C C . SER A 1 193 ? 10.600 1.261 23.287 1.00 41.81 193 SER A C 1
ATOM 1483 O O . SER A 1 193 ? 11.044 0.114 23.248 1.00 41.81 193 SER A O 1
ATOM 1485 N N . GLN A 1 194 ? 11.408 2.313 23.430 1.00 34.06 194 GLN A N 1
ATOM 1486 C CA . GLN A 1 194 ? 12.594 2.135 24.258 1.00 34.06 194 GLN A CA 1
ATOM 1487 C C . GLN A 1 194 ? 12.136 2.169 25.712 1.00 34.06 194 GLN A C 1
ATOM 1489 O O . GLN A 1 194 ? 11.705 3.194 26.236 1.00 34.06 194 GLN A O 1
ATOM 1494 N N . ALA A 1 195 ? 12.210 0.997 26.329 1.00 33.34 195 ALA A N 1
ATOM 1495 C CA . ALA A 1 195 ? 11.887 0.749 27.713 1.00 33.34 195 ALA A CA 1
ATOM 1496 C C . ALA A 1 195 ? 12.648 1.681 28.668 1.00 33.34 195 ALA A C 1
ATOM 1498 O O . ALA A 1 195 ? 13.846 1.520 28.886 1.00 33.34 195 ALA A O 1
ATOM 1499 N N . THR A 1 196 ? 11.910 2.540 29.363 1.00 28.77 196 THR A N 1
ATOM 1500 C CA . THR A 1 196 ? 12.100 2.755 30.800 1.00 28.77 196 THR A CA 1
ATOM 1501 C C . THR A 1 196 ? 10.729 2.801 31.465 1.00 28.77 196 THR A C 1
ATOM 1503 O O . THR A 1 196 ? 9.886 3.650 31.189 1.00 28.77 196 THR A O 1
ATOM 1506 N N . ALA A 1 197 ? 10.482 1.812 32.323 1.00 32.03 197 ALA A N 1
ATOM 1507 C CA . ALA A 1 197 ? 9.285 1.726 33.139 1.00 32.03 197 ALA A CA 1
ATOM 1508 C C . ALA A 1 197 ? 9.194 2.957 34.053 1.00 32.03 197 ALA A C 1
ATOM 1510 O O . ALA A 1 197 ? 10.055 3.145 34.913 1.00 32.03 197 ALA A O 1
ATOM 1511 N N . GLY A 1 198 ? 8.156 3.778 33.872 1.00 27.55 198 GLY A N 1
ATOM 1512 C CA . GLY A 1 198 ? 7.867 4.871 34.799 1.00 27.55 198 GLY A CA 1
ATOM 1513 C C . GLY A 1 198 ? 7.332 6.172 34.206 1.00 27.55 198 GLY A C 1
ATOM 1514 O O . GLY A 1 198 ? 7.685 7.225 34.720 1.00 27.55 198 GLY A O 1
ATOM 1515 N N . SER A 1 199 ? 6.470 6.157 33.189 1.00 29.28 199 SER A N 1
ATOM 1516 C CA . SER A 1 199 ? 5.572 7.296 32.957 1.00 29.28 199 SER A CA 1
ATOM 1517 C C . SER A 1 199 ? 4.309 6.875 32.214 1.00 29.28 199 SER A C 1
ATOM 1519 O O . SER A 1 199 ? 4.340 6.223 31.174 1.00 29.28 199 SER A O 1
ATOM 1521 N N . ALA A 1 200 ? 3.171 7.244 32.795 1.00 33.16 200 ALA A N 1
ATOM 1522 C CA . ALA A 1 200 ? 1.897 7.301 32.106 1.00 33.16 200 ALA A CA 1
ATOM 1523 C C . ALA A 1 200 ? 1.961 8.380 31.007 1.00 33.16 200 ALA A C 1
ATOM 1525 O O . ALA A 1 200 ? 2.573 9.425 31.219 1.00 33.16 200 ALA A O 1
ATOM 1526 N N . SER A 1 201 ? 1.293 8.132 29.874 1.00 38.88 201 SER A N 1
ATOM 1527 C CA . SER A 1 201 ? 1.090 9.066 28.753 1.00 38.88 201 SER A CA 1
ATOM 1528 C C . SER A 1 201 ? 2.364 9.535 28.029 1.00 38.88 201 SER A C 1
ATOM 1530 O O . SER A 1 201 ? 2.861 10.634 28.271 1.00 38.88 201 SER A O 1
ATOM 1532 N N . GLN A 1 202 ? 2.838 8.768 27.042 1.00 47.12 202 GLN A N 1
ATOM 1533 C CA . GLN A 1 202 ? 3.585 9.376 25.935 1.00 47.12 202 GLN A CA 1
ATOM 1534 C C . GLN A 1 202 ? 2.572 10.062 25.013 1.00 47.12 202 GLN A C 1
ATOM 1536 O O . GLN A 1 202 ? 1.877 9.404 24.241 1.00 47.12 202 GLN A O 1
ATOM 1541 N N . ALA A 1 203 ? 2.435 11.379 25.163 1.00 53.44 203 ALA A N 1
ATOM 1542 C CA . ALA A 1 203 ? 1.643 12.195 24.256 1.00 53.44 203 ALA A CA 1
ATOM 1543 C C . ALA A 1 203 ? 2.279 12.136 22.861 1.00 53.44 203 ALA A C 1
ATOM 1545 O O . ALA A 1 203 ? 3.483 12.351 22.722 1.00 53.44 203 ALA A O 1
ATOM 1546 N N . MET A 1 204 ? 1.475 11.827 21.843 1.00 64.75 204 MET A N 1
ATOM 1547 C CA . MET A 1 204 ? 1.860 12.116 20.465 1.00 64.75 204 MET A CA 1
ATOM 1548 C C . MET A 1 204 ? 2.055 13.629 20.323 1.00 64.75 204 MET A C 1
ATOM 1550 O O . MET A 1 204 ? 1.354 14.403 20.979 1.00 64.75 204 MET A O 1
ATOM 1554 N N . ASP A 1 205 ? 3.005 14.039 19.484 1.00 71.44 205 ASP A N 1
ATOM 1555 C CA . ASP A 1 205 ? 3.209 15.452 19.168 1.00 71.44 205 ASP A CA 1
ATOM 1556 C C . ASP A 1 205 ? 1.913 16.081 18.619 1.00 71.44 205 ASP A C 1
ATOM 1558 O O . ASP A 1 205 ? 1.097 15.398 17.993 1.00 71.44 205 ASP A O 1
ATOM 1562 N N . ALA A 1 206 ? 1.697 17.374 18.854 1.00 73.12 206 ALA A N 1
ATOM 1563 C CA . ALA A 1 206 ? 0.473 18.064 18.445 1.00 73.12 206 ALA A CA 1
ATOM 1564 C C . ALA A 1 206 ? 0.256 17.980 16.925 1.00 73.12 206 ALA A C 1
ATOM 1566 O O . ALA A 1 206 ? -0.872 17.777 16.469 1.00 73.12 206 ALA A O 1
ATOM 1567 N N . ASP A 1 207 ? 1.340 18.045 16.152 1.00 75.69 207 ASP A N 1
ATOM 1568 C CA . ASP A 1 207 ? 1.305 17.930 14.694 1.00 75.69 207 ASP A CA 1
ATOM 1569 C C . ASP A 1 207 ? 0.956 16.504 14.245 1.00 75.69 207 ASP A C 1
ATOM 1571 O O . ASP A 1 207 ? 0.112 16.300 13.371 1.00 75.69 207 ASP A O 1
ATOM 1575 N N . ALA A 1 208 ? 1.524 15.500 14.916 1.00 78.56 208 ALA A N 1
ATOM 1576 C CA . ALA A 1 208 ? 1.212 14.088 14.715 1.00 78.56 208 ALA A CA 1
ATOM 1577 C C . ALA A 1 208 ? -0.270 13.774 15.000 1.00 78.56 208 ALA A C 1
ATOM 1579 O O . ALA A 1 208 ? -0.918 13.046 14.242 1.00 78.56 208 ALA A O 1
ATOM 1580 N N . VAL A 1 209 ? -0.831 14.357 16.066 1.00 82.00 209 VAL A N 1
ATOM 1581 C CA . VAL A 1 209 ? -2.266 14.266 16.370 1.00 82.00 209 VAL A CA 1
ATOM 1582 C C . VAL A 1 209 ? -3.088 14.966 15.290 1.00 82.00 209 VAL A C 1
ATOM 1584 O O . VAL A 1 209 ? -4.068 14.395 14.820 1.00 82.00 209 VAL A O 1
ATOM 1587 N N . SER A 1 210 ? -2.688 16.163 14.856 1.00 84.44 210 SER A N 1
ATOM 1588 C CA . SER A 1 210 ? -3.389 16.924 13.813 1.00 84.44 210 SER A CA 1
ATOM 1589 C C . SER A 1 210 ? -3.493 16.145 12.494 1.00 84.44 210 SER A C 1
ATOM 1591 O O . SER A 1 210 ? -4.577 16.043 11.919 1.00 84.44 210 SER A O 1
ATOM 1593 N N . LEU A 1 211 ? -2.403 15.504 12.062 1.00 86.69 211 LEU A N 1
ATOM 1594 C CA . LEU A 1 211 ? -2.373 14.669 10.855 1.00 86.69 211 LEU A CA 1
ATOM 1595 C C . LEU A 1 211 ? -3.294 13.451 10.966 1.00 86.69 211 LEU A C 1
ATOM 1597 O O . LEU A 1 211 ? -4.056 13.161 10.043 1.00 86.69 211 LEU A O 1
ATOM 1601 N N . LEU A 1 212 ? -3.263 12.752 12.106 1.00 88.19 212 LEU A N 1
ATOM 1602 C CA . LEU A 1 212 ? -4.173 11.634 12.366 1.00 88.19 212 LEU A CA 1
ATOM 1603 C C . LEU A 1 212 ? -5.637 12.080 12.381 1.00 88.19 212 LEU A C 1
ATOM 1605 O O . LEU A 1 212 ? -6.491 11.399 11.813 1.00 88.19 212 LEU A O 1
ATOM 1609 N N . MET A 1 213 ? -5.930 13.224 13.003 1.00 88.25 213 MET A N 1
ATOM 1610 C CA . MET A 1 213 ? -7.268 13.814 13.024 1.00 88.25 213 MET A CA 1
ATOM 1611 C C . MET A 1 213 ? -7.749 14.149 11.614 1.00 88.25 213 MET A C 1
ATOM 1613 O O . MET A 1 213 ? -8.907 13.894 11.279 1.00 88.25 213 MET A O 1
ATOM 1617 N N . GLU A 1 214 ? -6.876 14.703 10.773 1.00 89.75 214 GLU A N 1
ATOM 1618 C CA . GLU A 1 214 ? -7.208 14.993 9.386 1.00 89.75 214 GLU A CA 1
ATOM 1619 C C . GLU A 1 214 ? -7.487 13.716 8.594 1.00 89.75 214 GLU A C 1
ATOM 1621 O O . GLU A 1 214 ? -8.540 13.632 7.963 1.00 89.75 214 GLU A O 1
ATOM 1626 N N . ALA A 1 215 ? -6.616 12.709 8.697 1.00 92.06 215 ALA A N 1
ATOM 1627 C CA . ALA A 1 215 ? -6.787 11.420 8.033 1.00 92.06 215 ALA A CA 1
ATOM 1628 C C . ALA A 1 215 ? -8.089 10.721 8.452 1.00 92.06 215 ALA A C 1
ATOM 1630 O O . ALA A 1 215 ? -8.828 10.198 7.621 1.00 92.06 215 ALA A O 1
ATOM 1631 N N . LEU A 1 216 ? -8.425 10.758 9.744 1.00 92.31 216 LEU A N 1
ATOM 1632 C CA . LEU A 1 216 ? -9.683 10.229 10.276 1.00 92.31 216 LEU A CA 1
ATOM 1633 C C . LEU A 1 216 ? -10.910 11.015 9.808 1.00 92.31 216 LEU A C 1
ATOM 1635 O O . LEU A 1 216 ? -11.989 10.443 9.656 1.00 92.31 216 LEU A O 1
ATOM 1639 N N . ARG A 1 217 ? -10.775 12.327 9.595 1.00 90.25 217 ARG A N 1
ATOM 1640 C CA . ARG A 1 217 ? -11.861 13.188 9.114 1.00 90.25 217 ARG A CA 1
ATOM 1641 C C . ARG A 1 217 ? -12.136 12.979 7.628 1.00 90.25 217 ARG A C 1
ATOM 1643 O O . ARG A 1 217 ? -13.304 12.992 7.244 1.00 90.25 217 ARG A O 1
ATOM 1650 N N . THR A 1 218 ? -11.087 12.849 6.818 1.00 92.25 218 THR A N 1
ATOM 1651 C CA . THR A 1 218 ? -11.175 12.632 5.365 1.00 92.25 218 THR A CA 1
ATOM 1652 C C . THR A 1 218 ? -11.375 11.166 5.000 1.00 92.25 218 THR A C 1
ATOM 1654 O O . THR A 1 218 ? -11.784 10.886 3.878 1.00 92.25 218 THR A O 1
ATOM 1657 N N . GLU A 1 219 ? -11.096 10.254 5.936 1.00 92.75 219 GLU A N 1
ATOM 1658 C CA . GLU A 1 219 ? -11.069 8.803 5.721 1.00 92.75 219 GLU A CA 1
ATOM 1659 C C . GLU A 1 219 ? -10.106 8.412 4.589 1.00 92.75 219 GLU A C 1
ATOM 1661 O O . GLU A 1 219 ? -10.307 7.426 3.885 1.00 92.75 219 GLU A O 1
ATOM 1666 N N . ALA A 1 220 ? -9.036 9.198 4.435 1.00 91.19 220 ALA A N 1
ATOM 1667 C CA . ALA A 1 220 ? -7.996 9.017 3.437 1.00 91.19 220 ALA A CA 1
ATOM 1668 C C . ALA A 1 220 ? -6.596 9.197 4.053 1.00 91.19 220 ALA A C 1
ATOM 1670 O O . ALA A 1 220 ? -6.448 9.915 5.046 1.00 91.19 220 ALA A O 1
ATOM 1671 N N . PRO A 1 221 ? -5.554 8.567 3.478 1.00 91.62 221 PRO A N 1
ATOM 1672 C CA . PRO A 1 221 ? -4.169 8.808 3.874 1.00 91.62 221 PRO A CA 1
ATOM 1673 C C . PRO A 1 221 ? -3.784 10.288 3.744 1.00 91.62 221 PRO A C 1
ATOM 1675 O O . PRO A 1 221 ? -4.084 10.928 2.735 1.00 91.62 221 PRO A O 1
ATOM 1678 N N . VAL A 1 222 ? -3.066 10.807 4.741 1.00 89.88 222 VAL A N 1
ATOM 1679 C CA . VAL A 1 222 ? -2.526 12.175 4.757 1.00 89.88 222 VAL A CA 1
ATOM 1680 C C . VAL A 1 222 ? -1.020 12.094 4.956 1.00 89.88 222 VAL A C 1
ATOM 1682 O O . VAL A 1 222 ? -0.548 11.576 5.966 1.00 89.88 222 VAL A O 1
ATOM 1685 N N . ALA A 1 223 ? -0.261 12.589 3.982 1.00 85.00 223 ALA A N 1
ATOM 1686 C CA . ALA A 1 223 ? 1.193 12.644 4.048 1.00 85.00 223 ALA A CA 1
ATOM 1687 C C . ALA A 1 223 ? 1.658 14.079 4.313 1.00 85.00 223 ALA A C 1
ATOM 1689 O O . ALA A 1 223 ? 1.179 15.012 3.667 1.00 85.00 223 ALA A O 1
ATOM 1690 N N . CYS A 1 224 ? 2.629 14.247 5.206 1.00 75.81 224 CYS A N 1
ATOM 1691 C CA . CYS A 1 224 ? 3.396 15.480 5.340 1.00 75.81 224 CYS A CA 1
ATOM 1692 C C . CYS A 1 224 ? 4.880 15.178 5.087 1.00 75.81 224 CYS A C 1
ATOM 1694 O O . CYS A 1 224 ? 5.421 14.175 5.547 1.00 75.81 224 CYS A O 1
ATOM 1696 N N . GLY A 1 225 ? 5.539 16.012 4.284 1.00 61.09 225 GLY A N 1
ATOM 1697 C CA . GLY A 1 225 ? 6.900 15.743 3.813 1.00 61.09 225 GLY A CA 1
ATOM 1698 C C . GLY A 1 225 ? 7.042 16.041 2.326 1.00 61.09 225 GLY A C 1
ATOM 1699 O O . GLY A 1 225 ? 6.713 15.236 1.461 1.00 61.09 225 GLY A O 1
ATOM 1700 N N . GLY A 1 226 ? 7.518 17.243 2.028 1.00 50.12 226 GLY A N 1
ATOM 1701 C CA . GLY A 1 226 ? 7.705 17.760 0.676 1.00 50.12 226 GLY A CA 1
ATOM 1702 C C . GLY A 1 226 ? 8.094 19.233 0.752 1.00 50.12 226 GLY A C 1
ATOM 1703 O O . GLY A 1 226 ? 7.718 19.914 1.701 1.00 50.12 226 GLY A O 1
ATOM 1704 N N . ARG A 1 227 ? 8.877 19.736 -0.212 1.00 45.12 227 ARG A N 1
ATOM 1705 C CA . ARG A 1 227 ? 9.472 21.096 -0.174 1.00 45.12 227 ARG A CA 1
ATOM 1706 C C . ARG A 1 227 ? 8.466 22.256 -0.057 1.00 45.12 227 ARG A C 1
ATOM 1708 O O . ARG A 1 227 ? 8.908 23.378 0.156 1.00 45.12 227 ARG A O 1
ATOM 1715 N N . ASP A 1 228 ? 7.168 21.991 -0.198 1.00 45.75 228 ASP A N 1
ATOM 1716 C CA . ASP A 1 228 ? 6.099 22.995 -0.240 1.00 45.75 228 ASP A CA 1
ATOM 1717 C C . ASP A 1 228 ? 5.306 23.152 1.071 1.00 45.75 228 ASP A C 1
ATOM 1719 O O . ASP A 1 228 ? 4.430 24.012 1.145 1.00 45.75 228 ASP A O 1
ATOM 1723 N N . ALA A 1 229 ? 5.612 22.390 2.126 1.00 44.25 229 ALA A N 1
ATOM 1724 C CA . ALA A 1 229 ? 5.037 22.646 3.446 1.00 44.25 229 ALA A CA 1
ATOM 1725 C C . ALA A 1 229 ? 5.953 23.588 4.238 1.00 44.25 229 ALA A C 1
ATOM 1727 O O . ALA A 1 229 ? 7.134 23.308 4.435 1.00 44.25 229 ALA A O 1
ATOM 1728 N N . ALA A 1 230 ? 5.398 24.695 4.728 1.00 43.78 230 ALA A N 1
ATOM 1729 C CA . ALA A 1 230 ? 6.054 25.622 5.650 1.00 43.78 230 ALA A CA 1
ATOM 1730 C C . ALA A 1 230 ? 6.302 25.019 7.054 1.00 43.78 230 ALA A C 1
ATOM 1732 O O . ALA A 1 230 ? 6.655 25.750 7.981 1.00 43.78 230 ALA A O 1
ATOM 1733 N N . ASP A 1 231 ? 6.149 23.702 7.203 1.00 45.12 231 ASP A N 1
ATOM 1734 C CA . ASP A 1 231 ? 6.183 22.998 8.474 1.00 45.12 231 ASP A CA 1
ATOM 1735 C C . ASP A 1 231 ? 7.562 22.381 8.700 1.00 45.12 231 ASP A C 1
ATOM 1737 O O . ASP A 1 231 ? 7.986 21.390 8.102 1.00 45.12 231 ASP A O 1
ATOM 1741 N N . VAL A 1 232 ? 8.290 23.063 9.577 1.00 42.88 232 VAL A N 1
ATOM 1742 C CA . VAL A 1 232 ? 9.604 22.708 10.099 1.00 42.88 232 VAL A CA 1
ATOM 1743 C C . VAL A 1 232 ? 9.425 21.614 11.154 1.00 42.88 232 VAL A C 1
ATOM 1745 O O . VAL A 1 232 ? 9.553 21.867 12.345 1.00 42.88 232 VAL A O 1
ATOM 1748 N N . LEU A 1 233 ? 9.142 20.387 10.726 1.00 49.94 233 LEU A N 1
ATOM 1749 C CA . LEU A 1 233 ? 9.343 19.198 11.558 1.00 49.94 233 LEU A CA 1
ATOM 1750 C C . LEU A 1 233 ? 10.658 18.546 11.135 1.00 49.94 233 LEU A C 1
ATOM 1752 O O . LEU A 1 233 ? 10.670 17.686 10.264 1.00 49.94 233 LEU A O 1
ATOM 1756 N N . GLU A 1 234 ? 11.771 19.060 11.671 1.00 52.28 234 GLU A N 1
ATOM 1757 C CA . GLU A 1 234 ? 13.136 18.485 11.706 1.00 52.28 234 GLU A CA 1
ATOM 1758 C C . GLU A 1 234 ? 13.518 17.404 10.657 1.00 52.28 234 GLU A C 1
ATOM 1760 O O . GLU A 1 234 ? 14.168 16.416 10.974 1.00 52.28 234 GLU A O 1
ATOM 1765 N N . GLY A 1 235 ? 13.186 17.589 9.375 1.00 54.22 235 GLY A N 1
ATOM 1766 C CA . GLY A 1 235 ? 13.596 16.672 8.306 1.00 54.22 235 GLY A CA 1
ATOM 1767 C C . GLY A 1 235 ? 12.974 15.268 8.340 1.00 54.22 235 GLY A C 1
ATOM 1768 O O . GLY A 1 235 ? 13.574 14.356 7.768 1.00 54.22 235 GLY A O 1
ATOM 1769 N N . THR A 1 236 ? 11.798 15.098 8.951 1.00 62.84 236 THR A N 1
ATOM 1770 C CA . THR A 1 236 ? 11.069 13.818 9.013 1.00 62.84 236 THR A CA 1
ATOM 1771 C C . THR A 1 236 ? 9.829 13.873 8.121 1.00 62.84 236 THR A C 1
ATOM 1773 O O . THR A 1 236 ? 9.058 14.826 8.191 1.00 62.84 236 THR A O 1
ATOM 1776 N N . SER A 1 237 ? 9.616 12.855 7.285 1.00 78.12 237 SER A N 1
ATOM 1777 C CA . SER A 1 237 ? 8.372 12.719 6.507 1.00 78.12 237 SER A CA 1
ATOM 1778 C C . SER A 1 237 ? 7.409 11.818 7.277 1.00 78.12 237 SER A C 1
ATOM 1780 O O . SER A 1 237 ? 7.840 10.786 7.786 1.00 78.12 237 SER A O 1
ATOM 1782 N N . MET A 1 238 ? 6.130 12.174 7.387 1.00 84.81 238 MET A N 1
ATOM 1783 C CA . MET A 1 238 ? 5.137 11.352 8.083 1.00 84.81 238 M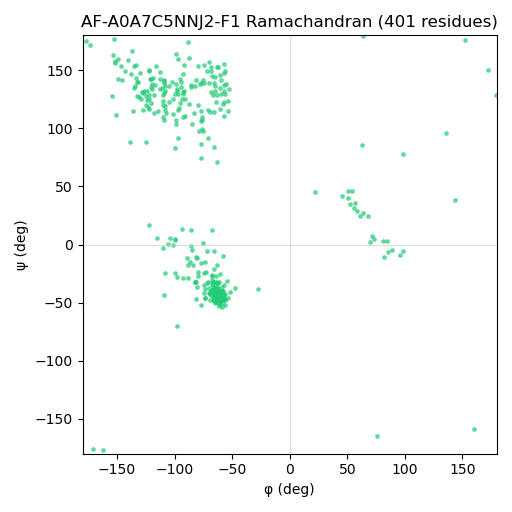ET A CA 1
ATOM 1784 C C . MET A 1 238 ? 3.964 10.973 7.183 1.00 84.81 238 MET A C 1
ATOM 1786 O O . MET A 1 238 ? 3.565 11.721 6.290 1.00 84.81 238 MET A O 1
ATOM 1790 N N . LEU A 1 239 ? 3.382 9.805 7.451 1.00 89.44 239 LEU A N 1
ATOM 1791 C CA . LEU A 1 239 ? 2.159 9.329 6.813 1.00 89.44 239 LEU A CA 1
ATOM 1792 C C . LEU A 1 239 ? 1.147 8.916 7.880 1.00 89.44 239 LEU A C 1
ATOM 1794 O O . LEU A 1 239 ? 1.372 7.961 8.623 1.00 89.44 239 LEU A O 1
ATOM 1798 N N . ALA A 1 240 ? 0.024 9.624 7.921 1.00 92.00 240 ALA A N 1
ATOM 1799 C CA . ALA A 1 240 ? -1.138 9.286 8.724 1.00 92.00 240 ALA A CA 1
ATOM 1800 C C . ALA A 1 240 ? -2.121 8.444 7.900 1.00 92.00 240 ALA A C 1
ATOM 1802 O O . ALA A 1 240 ? -2.494 8.806 6.783 1.00 92.00 240 ALA A O 1
ATOM 1803 N N . LEU A 1 241 ? -2.548 7.316 8.461 1.00 94.75 241 LEU A N 1
ATOM 1804 C CA . LEU A 1 241 ? -3.446 6.346 7.841 1.00 94.75 241 LEU A CA 1
ATOM 1805 C C . LEU A 1 241 ? -4.662 6.142 8.745 1.00 94.75 241 LEU A C 1
ATOM 1807 O O . LEU A 1 241 ? -4.492 5.763 9.907 1.00 94.75 241 LEU A O 1
ATOM 1811 N N . PRO A 1 242 ? -5.889 6.341 8.249 1.00 96.44 242 PRO A N 1
ATOM 1812 C CA . PRO A 1 242 ? -7.074 6.107 9.052 1.00 96.44 242 PRO A CA 1
ATOM 1813 C C . PRO A 1 242 ? -7.384 4.605 9.133 1.00 96.44 242 PRO A C 1
ATOM 1815 O O . PRO A 1 242 ? -7.313 3.875 8.145 1.00 96.44 242 PRO A O 1
ATOM 1818 N N . LEU A 1 243 ? -7.757 4.138 10.322 1.00 95.81 243 LEU A N 1
ATOM 1819 C CA . LEU A 1 243 ? -8.259 2.788 10.560 1.00 95.81 243 LEU A CA 1
ATOM 1820 C C . LEU A 1 243 ? -9.786 2.839 10.578 1.00 95.81 243 LEU A C 1
ATOM 1822 O O . LEU A 1 243 ? -10.405 3.087 11.615 1.00 95.81 243 LEU A O 1
ATOM 1826 N N . VAL A 1 244 ? -10.386 2.618 9.410 1.00 94.50 244 VAL A N 1
ATOM 1827 C CA . VAL A 1 244 ? -11.840 2.641 9.214 1.00 94.50 244 VAL A CA 1
ATOM 1828 C C . VAL A 1 244 ? -12.304 1.266 8.757 1.00 94.50 244 VAL A C 1
ATOM 1830 O O . VAL A 1 244 ? -11.768 0.708 7.800 1.00 94.50 244 VAL A O 1
ATOM 1833 N N . ALA A 1 245 ? -13.313 0.712 9.424 1.00 93.56 245 ALA A N 1
ATOM 1834 C CA . ALA A 1 245 ? -13.931 -0.549 9.027 1.00 93.56 245 ALA A CA 1
ATOM 1835 C C . ALA A 1 245 ? -15.453 -0.408 9.048 1.00 93.56 245 ALA A C 1
ATOM 1837 O O . ALA A 1 245 ? -16.029 0.043 10.030 1.00 93.56 245 ALA A O 1
ATOM 1838 N N . GLY A 1 246 ? -16.122 -0.771 7.949 1.00 85.75 246 GLY A N 1
ATOM 1839 C CA . GLY A 1 246 ? -17.587 -0.687 7.865 1.00 85.75 246 GLY A CA 1
ATOM 1840 C C . GLY A 1 246 ? -18.161 0.729 8.030 1.00 85.75 246 GLY A C 1
ATOM 1841 O O . GLY A 1 246 ? -19.311 0.860 8.433 1.00 85.75 246 GLY A O 1
ATOM 1842 N N . GLY A 1 247 ? -17.374 1.773 7.737 1.00 85.38 247 GLY A N 1
ATOM 1843 C CA . GLY A 1 247 ? -17.750 3.178 7.953 1.00 85.38 247 GLY A CA 1
ATOM 1844 C C . GLY A 1 247 ? -17.573 3.668 9.396 1.00 85.38 247 GLY A C 1
ATOM 1845 O O . GLY A 1 247 ? -17.913 4.808 9.698 1.00 85.38 247 GLY A O 1
ATOM 1846 N N . GLU A 1 248 ? -17.043 2.831 10.290 1.00 90.44 248 GLU A N 1
ATOM 1847 C CA . GLU A 1 248 ? -16.722 3.203 11.664 1.00 90.44 248 GLU A CA 1
ATOM 1848 C C . GLU A 1 248 ? -15.236 3.549 11.795 1.00 90.44 248 GLU A C 1
ATOM 1850 O O . GLU A 1 248 ? -14.363 2.810 11.331 1.00 90.44 248 GLU A O 1
ATOM 1855 N N . ARG A 1 249 ? -14.948 4.684 12.438 1.00 93.62 249 ARG A N 1
ATOM 1856 C CA . ARG A 1 249 ? -13.587 5.144 12.733 1.00 93.62 249 ARG A CA 1
ATOM 1857 C C . ARG A 1 249 ? -13.109 4.458 13.998 1.00 93.62 249 ARG A C 1
ATOM 1859 O O . ARG A 1 249 ? -13.646 4.708 15.072 1.00 93.62 249 ARG A O 1
ATOM 1866 N N . LEU A 1 250 ? -12.104 3.605 13.864 1.00 92.62 250 LEU A N 1
ATOM 1867 C CA . LEU A 1 250 ? -11.559 2.832 14.977 1.00 92.62 250 LEU A CA 1
ATOM 1868 C C . LEU A 1 250 ? -10.278 3.452 15.534 1.00 92.62 250 LEU A C 1
ATOM 1870 O O . LEU A 1 250 ? -9.935 3.227 16.694 1.00 92.62 250 LEU A O 1
ATOM 1874 N N . GLY A 1 251 ? -9.562 4.227 14.717 1.00 92.88 251 GLY A N 1
ATOM 1875 C CA . GLY A 1 251 ? -8.283 4.816 15.088 1.00 92.88 251 GLY A CA 1
ATOM 1876 C C . GLY A 1 251 ? -7.449 5.232 13.886 1.00 92.88 251 GLY A C 1
ATOM 1877 O O . GLY A 1 251 ? -7.964 5.386 12.783 1.00 92.88 251 GLY A O 1
ATOM 1878 N N . GLY A 1 252 ? -6.146 5.371 14.081 1.00 93.75 252 GLY A N 1
ATOM 1879 C CA . GLY A 1 252 ? -5.209 5.687 13.014 1.00 93.75 252 GLY A CA 1
ATOM 1880 C C . GLY A 1 252 ? -3.811 5.141 13.281 1.00 93.75 252 GLY A C 1
ATOM 1881 O O . GLY A 1 252 ? -3.446 4.861 14.425 1.00 93.75 252 GLY A O 1
ATOM 1882 N N . LEU A 1 253 ? -3.041 4.987 12.208 1.00 93.50 253 LEU A N 1
ATOM 1883 C CA . LEU A 1 253 ? -1.610 4.701 12.236 1.00 93.50 253 LEU A CA 1
ATOM 1884 C C . LEU A 1 253 ? -0.843 5.938 11.781 1.00 93.50 253 LEU A C 1
ATOM 1886 O O . LEU A 1 253 ? -1.236 6.589 10.817 1.00 93.50 253 LEU A O 1
ATOM 1890 N N . LEU A 1 254 ? 0.266 6.230 12.445 1.00 91.06 254 LEU A N 1
ATOM 1891 C CA . LEU A 1 254 ? 1.208 7.262 12.043 1.00 91.06 254 LEU A CA 1
ATOM 1892 C C . LEU A 1 254 ? 2.573 6.624 11.806 1.00 91.06 254 LEU A C 1
ATOM 1894 O O . LEU A 1 254 ? 3.142 6.010 12.708 1.00 91.06 254 LEU A O 1
ATOM 1898 N N . LEU A 1 255 ? 3.091 6.780 10.595 1.00 89.44 255 LEU A N 1
ATOM 1899 C CA . LEU A 1 255 ? 4.411 6.310 10.198 1.00 89.44 255 LEU A CA 1
ATOM 1900 C C . LEU A 1 255 ? 5.355 7.506 10.117 1.00 89.44 255 LEU A C 1
ATOM 1902 O O . LEU A 1 255 ? 5.088 8.434 9.361 1.00 89.44 255 LEU A O 1
ATOM 1906 N N . GLU A 1 256 ? 6.452 7.471 10.868 1.00 85.94 256 GLU A N 1
ATOM 1907 C CA . GLU A 1 256 ? 7.561 8.421 10.751 1.00 85.94 256 GLU A CA 1
ATOM 1908 C C . GLU A 1 256 ? 8.627 7.793 9.851 1.00 85.94 256 GLU A C 1
ATOM 1910 O O . GLU A 1 256 ? 9.172 6.746 10.192 1.00 85.94 256 GLU A O 1
ATOM 1915 N N . LEU A 1 257 ? 8.921 8.392 8.701 1.00 82.69 257 LEU A N 1
ATOM 1916 C CA . LEU A 1 257 ? 9.911 7.904 7.739 1.00 82.69 257 LEU A CA 1
ATOM 1917 C C . LEU A 1 257 ? 11.281 8.539 7.997 1.00 82.69 257 LEU A C 1
ATOM 1919 O O . LEU A 1 257 ? 11.375 9.701 8.397 1.00 82.69 257 LEU A O 1
ATOM 1923 N N . GLU A 1 258 ? 12.355 7.788 7.740 1.00 73.19 258 GLU A N 1
ATOM 1924 C CA . GLU A 1 258 ? 13.714 8.318 7.862 1.00 73.19 258 GLU A CA 1
ATOM 1925 C C . GLU A 1 258 ? 14.016 9.328 6.743 1.00 73.19 258 GLU A C 1
ATOM 1927 O O . GLU A 1 258 ? 14.100 8.986 5.564 1.00 73.19 258 GLU A O 1
ATOM 1932 N N . GLY A 1 259 ? 14.238 10.587 7.128 1.00 68.69 259 GLY A N 1
ATOM 1933 C CA . GLY A 1 259 ? 14.643 11.652 6.215 1.00 68.69 259 GLY A CA 1
ATOM 1934 C C . GLY A 1 259 ? 13.522 12.192 5.316 1.00 68.69 259 GLY A C 1
ATOM 1935 O O . GLY A 1 259 ? 12.324 11.999 5.540 1.00 68.69 259 GLY A O 1
ATOM 1936 N N . TRP A 1 260 ? 13.935 12.918 4.273 1.00 66.38 260 TRP A N 1
ATOM 1937 C CA . TRP A 1 260 ? 13.032 13.462 3.258 1.00 66.38 260 TRP A CA 1
ATOM 1938 C C . TRP A 1 260 ? 12.653 12.361 2.265 1.00 66.38 260 TRP A C 1
ATOM 1940 O O . TRP A 1 260 ? 13.404 12.093 1.325 1.00 66.38 260 TRP A O 1
ATOM 1950 N N . HIS A 1 261 ? 11.486 11.751 2.461 1.00 69.19 261 HIS A N 1
ATOM 1951 C CA . HIS A 1 261 ? 10.946 10.707 1.597 1.00 69.19 261 HIS A CA 1
ATOM 1952 C C . HIS A 1 261 ? 9.633 11.175 0.978 1.00 69.19 261 HIS A C 1
ATOM 1954 O O . HIS A 1 261 ? 8.630 11.351 1.666 1.00 69.19 261 HIS A O 1
ATOM 1960 N N . VAL A 1 262 ? 9.633 11.370 -0.341 1.00 70.25 262 VAL A N 1
ATOM 1961 C CA . VAL A 1 262 ? 8.390 11.578 -1.090 1.00 70.25 262 VAL A CA 1
ATOM 1962 C C . VAL A 1 262 ? 7.835 10.199 -1.416 1.00 70.25 262 VAL A C 1
ATOM 1964 O O . VAL A 1 262 ? 8.350 9.525 -2.307 1.00 70.25 262 VAL A O 1
ATOM 1967 N N . LEU A 1 263 ? 6.803 9.791 -0.676 1.00 72.12 263 LEU A N 1
ATOM 1968 C CA . LEU A 1 263 ? 6.103 8.528 -0.895 1.00 72.12 263 LEU A CA 1
ATOM 1969 C C . LEU A 1 263 ? 5.561 8.469 -2.321 1.00 72.12 263 LEU A C 1
ATOM 1971 O O . LEU A 1 263 ? 4.782 9.324 -2.748 1.00 72.12 263 LEU A O 1
ATOM 1975 N N . ALA A 1 264 ? 5.956 7.442 -3.060 1.00 81.06 264 ALA A N 1
ATOM 1976 C CA . ALA A 1 264 ? 5.379 7.192 -4.368 1.00 81.06 264 ALA A CA 1
ATOM 1977 C C . ALA A 1 264 ? 3.960 6.605 -4.228 1.00 81.06 264 ALA A C 1
ATOM 1979 O O . ALA A 1 264 ? 3.659 5.912 -3.257 1.00 81.06 264 ALA A O 1
ATOM 1980 N N . GLU A 1 265 ? 3.098 6.798 -5.236 1.00 82.56 265 GLU A N 1
ATOM 1981 C CA . GLU A 1 265 ? 1.689 6.344 -5.195 1.00 82.56 265 GLU A CA 1
ATOM 1982 C C . GLU A 1 265 ? 1.542 4.860 -4.820 1.00 82.56 265 GLU A C 1
ATOM 1984 O O . GLU A 1 265 ? 0.672 4.483 -4.039 1.00 82.56 265 GLU A O 1
ATOM 1989 N N . HIS A 1 266 ? 2.421 4.008 -5.350 1.00 80.94 266 HIS A N 1
ATOM 1990 C CA . HIS A 1 266 ? 2.422 2.576 -5.055 1.00 80.94 266 HIS A CA 1
ATOM 1991 C C . HIS A 1 266 ? 2.806 2.235 -3.604 1.00 80.94 266 HIS A C 1
ATOM 1993 O O . HIS A 1 266 ? 2.315 1.239 -3.076 1.00 80.94 266 HIS A O 1
ATOM 1999 N N . GLU A 1 267 ? 3.654 3.039 -2.956 1.00 83.38 267 GLU A N 1
ATOM 2000 C CA . GLU A 1 267 ? 4.017 2.868 -1.544 1.00 83.38 267 GLU A CA 1
ATOM 2001 C C . GLU A 1 267 ? 2.852 3.293 -0.651 1.00 83.38 267 GLU A C 1
ATOM 2003 O O . GLU A 1 267 ? 2.444 2.543 0.233 1.00 83.38 267 GLU A O 1
ATOM 2008 N N . GLN A 1 268 ? 2.246 4.447 -0.943 1.00 86.88 268 GLN A N 1
ATOM 2009 C CA . GLN A 1 268 ? 1.061 4.927 -0.232 1.00 86.88 268 GLN A CA 1
ATOM 2010 C C . GLN A 1 268 ? -0.103 3.930 -0.332 1.00 86.88 268 GLN A C 1
ATOM 2012 O O . GLN A 1 268 ? -0.730 3.619 0.680 1.00 86.88 268 GLN A O 1
ATOM 2017 N N . ALA A 1 269 ? -0.353 3.373 -1.521 1.00 87.88 269 ALA A N 1
ATOM 2018 C CA . ALA A 1 269 ? -1.390 2.363 -1.721 1.00 87.88 269 ALA A CA 1
ATOM 2019 C C . ALA A 1 269 ? -1.129 1.084 -0.905 1.00 87.88 269 ALA A C 1
ATOM 2021 O O . ALA A 1 269 ? -2.065 0.486 -0.373 1.00 87.88 269 ALA A O 1
ATOM 2022 N N . LEU A 1 270 ? 0.134 0.665 -0.773 1.00 87.94 270 LEU A N 1
ATOM 2023 C CA . LEU A 1 270 ? 0.506 -0.479 0.061 1.00 87.94 270 LEU A CA 1
ATOM 2024 C C . LEU A 1 270 ? 0.223 -0.203 1.546 1.00 87.94 270 LEU A C 1
ATOM 2026 O O . LEU A 1 270 ? -0.359 -1.051 2.223 1.00 87.94 270 LEU A O 1
ATOM 2030 N N . CYS A 1 271 ? 0.582 0.985 2.039 1.00 90.44 271 CYS A N 1
ATOM 2031 C CA . CYS A 1 271 ? 0.286 1.426 3.404 1.00 90.44 271 CYS A CA 1
ATOM 2032 C C . CYS A 1 271 ? -1.217 1.449 3.694 1.00 90.44 271 CYS A C 1
ATOM 2034 O O . CYS A 1 271 ? -1.659 0.975 4.739 1.00 90.44 271 CYS A O 1
ATOM 2036 N N . GLU A 1 272 ? -2.002 1.987 2.762 1.00 92.19 272 GLU A N 1
ATOM 2037 C CA . GLU A 1 272 ? -3.458 2.075 2.864 1.00 92.19 272 GLU A CA 1
ATOM 2038 C C . GLU A 1 272 ? -4.101 0.684 2.917 1.00 92.19 272 GLU A C 1
ATOM 2040 O O . GLU A 1 272 ? -4.933 0.408 3.783 1.00 92.19 272 GLU A O 1
ATOM 2045 N N . GLN A 1 273 ? -3.654 -0.239 2.060 1.00 91.88 273 GLN A N 1
ATOM 2046 C CA . GLN A 1 273 ? -4.094 -1.634 2.106 1.00 91.88 273 GLN A CA 1
ATOM 2047 C C . GLN A 1 273 ? -3.769 -2.292 3.450 1.00 91.88 273 GLN A C 1
ATOM 2049 O O . GLN A 1 273 ? -4.604 -3.008 4.007 1.00 91.88 273 GLN A O 1
ATOM 2054 N N . ALA A 1 274 ? -2.572 -2.039 3.979 1.00 92.19 274 ALA A N 1
ATOM 2055 C CA . ALA A 1 274 ? -2.135 -2.556 5.267 1.00 92.19 274 ALA A CA 1
ATOM 2056 C C . ALA A 1 274 ? -3.015 -2.020 6.412 1.00 92.19 274 ALA A C 1
ATOM 2058 O O . ALA A 1 274 ? -3.535 -2.803 7.210 1.00 92.19 274 ALA A O 1
ATOM 2059 N N . ALA A 1 275 ? -3.260 -0.706 6.436 1.00 93.44 275 ALA A N 1
ATOM 2060 C CA . ALA A 1 275 ? -4.139 -0.042 7.396 1.00 93.44 275 ALA A CA 1
ATOM 2061 C C . ALA A 1 275 ? -5.573 -0.594 7.341 1.00 93.44 275 ALA A C 1
ATOM 2063 O O . ALA A 1 275 ? -6.166 -0.866 8.384 1.00 93.44 275 ALA A O 1
ATOM 2064 N N . GLY A 1 276 ? -6.101 -0.870 6.145 1.00 92.56 276 GLY A N 1
ATOM 2065 C CA . GLY A 1 276 ? -7.403 -1.520 5.982 1.00 92.56 276 GLY A CA 1
ATOM 2066 C C . GLY A 1 276 ? -7.473 -2.910 6.630 1.00 92.56 276 GLY A C 1
ATOM 2067 O O . GLY A 1 276 ? -8.453 -3.233 7.304 1.00 92.56 276 GLY A O 1
ATOM 2068 N N . GLN A 1 277 ? -6.426 -3.733 6.500 1.00 91.38 277 GLN A N 1
ATOM 2069 C CA . GLN A 1 277 ? -6.374 -5.047 7.163 1.00 91.38 277 GLN A CA 1
ATOM 2070 C C . GLN A 1 277 ? -6.281 -4.923 8.689 1.00 91.38 277 GLN A C 1
ATOM 2072 O O . GLN A 1 277 ? -6.935 -5.677 9.414 1.00 91.38 277 GLN A O 1
ATOM 2077 N N . VAL A 1 278 ? -5.510 -3.950 9.181 1.00 92.88 278 VAL A N 1
ATOM 2078 C CA . VAL A 1 278 ? -5.418 -3.639 10.615 1.00 92.88 278 VAL A CA 1
ATOM 2079 C C . VAL A 1 278 ? -6.776 -3.197 11.156 1.00 92.88 278 VAL A C 1
ATOM 2081 O O . VAL A 1 278 ? -7.212 -3.711 12.185 1.00 92.88 278 VAL A O 1
ATOM 2084 N N . ALA A 1 279 ? -7.483 -2.316 10.445 1.00 94.12 279 ALA A N 1
ATOM 2085 C CA . ALA A 1 279 ? -8.812 -1.852 10.828 1.00 94.12 279 ALA A CA 1
ATOM 2086 C C . ALA A 1 279 ? -9.814 -3.013 10.922 1.00 94.12 279 ALA A C 1
ATOM 2088 O O . ALA A 1 279 ? -10.558 -3.109 11.895 1.00 94.12 279 ALA A O 1
ATOM 2089 N N . LEU A 1 280 ? -9.796 -3.949 9.967 1.00 92.00 280 LEU A N 1
ATOM 2090 C CA . LEU A 1 280 ? -10.644 -5.146 10.011 1.00 92.00 280 LEU A CA 1
ATOM 2091 C C . LEU A 1 280 ? -10.322 -6.054 11.206 1.00 92.00 280 LEU A C 1
ATOM 2093 O O . LEU A 1 280 ? -11.235 -6.579 11.851 1.00 92.00 280 LEU A O 1
ATOM 2097 N N . ALA A 1 281 ? -9.039 -6.249 11.517 1.00 90.75 281 ALA A N 1
ATOM 2098 C CA . ALA A 1 281 ? -8.625 -7.033 12.676 1.00 90.75 281 ALA A CA 1
ATOM 2099 C C . ALA A 1 281 ? -9.051 -6.365 13.994 1.00 90.75 281 ALA A C 1
ATOM 2101 O O . ALA A 1 281 ? -9.571 -7.044 14.882 1.00 90.75 281 ALA A O 1
ATOM 2102 N N . LEU A 1 282 ? -8.903 -5.041 14.086 1.00 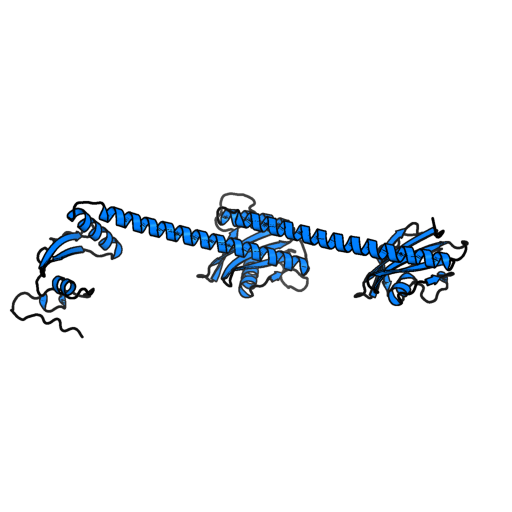90.19 282 LEU A N 1
ATOM 2103 C CA . LEU A 1 282 ? -9.332 -4.246 15.232 1.00 90.19 282 LEU A CA 1
ATOM 2104 C C . LEU A 1 282 ? -10.855 -4.308 15.421 1.00 90.19 282 LEU A C 1
ATOM 2106 O O . LEU A 1 282 ? -11.315 -4.616 16.520 1.00 90.19 282 LEU A O 1
ATOM 2110 N N . ALA A 1 283 ? -11.628 -4.132 14.344 1.00 91.06 283 ALA A N 1
ATOM 2111 C CA . ALA A 1 283 ? -13.087 -4.259 14.356 1.00 91.06 283 ALA A CA 1
ATOM 2112 C C . ALA A 1 283 ? -13.522 -5.631 14.885 1.00 91.06 283 ALA A C 1
ATOM 2114 O O . ALA A 1 283 ? -14.381 -5.747 15.760 1.00 91.06 283 ALA A O 1
ATOM 2115 N N . LYS A 1 284 ? -12.887 -6.696 14.380 1.00 89.19 284 LYS A N 1
ATOM 2116 C CA . LYS A 1 284 ? -13.157 -8.069 14.813 1.00 89.19 284 LYS A CA 1
ATOM 2117 C C . LYS A 1 284 ? -12.839 -8.267 16.296 1.00 89.19 284 LYS A C 1
ATOM 2119 O O . LYS A 1 284 ? -13.606 -8.935 16.990 1.00 89.19 284 LYS A O 1
ATOM 2124 N N . MET A 1 285 ? -11.718 -7.731 16.774 1.00 87.50 285 MET A N 1
ATOM 2125 C CA . MET A 1 285 ? -11.307 -7.859 18.171 1.00 87.50 285 MET A CA 1
ATOM 2126 C C . MET A 1 285 ? -12.288 -7.149 19.107 1.00 87.50 285 MET A C 1
ATOM 2128 O O . MET A 1 285 ? -12.780 -7.772 20.047 1.00 87.50 285 MET A O 1
ATOM 2132 N N . GLN A 1 286 ? -12.646 -5.901 18.800 1.00 85.00 286 GLN A N 1
ATOM 2133 C CA . GLN A 1 286 ? -13.622 -5.133 19.575 1.00 85.00 286 GLN A CA 1
ATOM 2134 C C . GLN A 1 286 ? -15.004 -5.804 19.582 1.00 85.00 286 GLN A C 1
ATOM 2136 O O . GLN A 1 286 ? -15.631 -5.909 20.637 1.00 85.00 286 GLN A O 1
ATOM 2141 N N . ALA A 1 287 ? -15.454 -6.340 18.443 1.00 87.25 287 ALA A N 1
ATOM 2142 C CA . ALA A 1 287 ? -16.709 -7.086 18.361 1.00 87.25 287 ALA A CA 1
ATOM 2143 C C . ALA A 1 287 ? -16.689 -8.362 19.225 1.00 87.25 287 ALA A C 1
ATOM 2145 O O . ALA A 1 287 ? -17.646 -8.641 19.949 1.00 87.25 287 ALA A O 1
ATOM 2146 N N . LEU A 1 288 ? -15.590 -9.125 19.192 1.00 86.31 288 LEU A N 1
ATOM 2147 C CA . LEU A 1 288 ? -15.434 -10.334 20.005 1.00 86.31 288 LEU A CA 1
ATOM 2148 C C . LEU A 1 288 ? -15.406 -10.015 21.504 1.00 86.31 288 LEU A C 1
ATOM 2150 O O . LEU A 1 288 ? -15.966 -10.759 22.311 1.00 86.31 288 LEU A O 1
ATOM 2154 N N . GLU A 1 289 ? -14.747 -8.927 21.885 1.00 83.94 289 GLU A N 1
ATOM 2155 C CA . GLU A 1 289 ? -14.666 -8.484 23.273 1.00 83.94 289 GLU A CA 1
ATOM 2156 C C . GLU A 1 289 ? -16.018 -7.977 23.789 1.00 83.94 289 GLU A C 1
ATOM 2158 O O . GLU A 1 289 ? -16.433 -8.354 24.888 1.00 83.94 289 GLU A O 1
ATOM 2163 N N . GLY A 1 290 ? -16.759 -7.231 22.963 1.00 85.75 290 GLY A N 1
ATOM 2164 C CA . GLY A 1 290 ? -18.134 -6.824 23.250 1.00 85.75 290 GLY A CA 1
ATOM 2165 C C . GLY A 1 290 ? -19.071 -8.015 23.469 1.00 85.75 290 GLY A C 1
ATOM 2166 O O . GLY A 1 290 ? -19.820 -8.040 24.448 1.00 85.75 290 GLY A O 1
ATOM 2167 N N . GLU A 1 291 ? -18.983 -9.042 22.623 1.00 88.94 291 GLU A N 1
ATOM 2168 C CA . GLU A 1 291 ? -19.810 -10.246 22.756 1.00 88.94 291 GLU A CA 1
ATOM 2169 C C . GLU A 1 291 ? -19.435 -11.073 23.995 1.00 88.94 291 GLU A C 1
ATOM 2171 O O . GLU A 1 291 ? -20.306 -11.526 24.741 1.00 88.94 291 GLU A O 1
ATOM 2176 N N . ARG A 1 292 ? -18.135 -11.209 24.290 1.00 88.38 292 ARG A N 1
ATOM 2177 C CA . ARG A 1 292 ? -17.659 -11.857 25.526 1.00 88.38 292 ARG A CA 1
ATOM 2178 C C . ARG A 1 292 ? -18.140 -11.129 26.773 1.00 88.38 292 ARG A C 1
ATOM 2180 O O . ARG A 1 292 ? -18.520 -11.784 27.743 1.00 88.38 292 ARG A O 1
ATOM 2187 N N . ARG A 1 293 ? -18.121 -9.794 26.763 1.00 86.25 293 ARG A N 1
ATOM 2188 C CA . ARG A 1 293 ? -18.616 -8.976 27.873 1.00 86.25 293 ARG A CA 1
ATOM 2189 C C . ARG A 1 293 ? -20.103 -9.224 28.102 1.00 86.25 293 ARG A C 1
ATOM 2191 O O . ARG A 1 293 ? -20.483 -9.591 29.210 1.00 86.25 293 ARG A O 1
ATOM 2198 N N . ARG A 1 294 ? -20.908 -9.139 27.040 1.00 91.81 294 ARG A N 1
ATOM 2199 C CA . ARG A 1 294 ? -22.354 -9.390 27.091 1.00 91.81 294 ARG A CA 1
ATOM 2200 C C . ARG A 1 294 ? -22.676 -10.808 27.568 1.00 91.81 294 ARG A C 1
ATOM 2202 O O . ARG A 1 294 ? -23.569 -10.993 28.386 1.00 91.81 294 ARG A O 1
ATOM 2209 N N . SER A 1 295 ? -21.923 -11.809 27.112 1.00 93.06 295 SER A N 1
ATOM 2210 C CA . SER A 1 295 ? -22.086 -13.192 27.571 1.00 93.06 295 SER A CA 1
ATOM 2211 C C . SER A 1 295 ? -21.788 -13.352 29.066 1.00 93.06 295 SER A C 1
ATOM 2213 O O . SER A 1 295 ? -22.539 -14.045 29.746 1.00 93.06 295 SER A O 1
ATOM 2215 N N . ARG A 1 296 ? -20.739 -12.703 29.595 1.00 90.12 296 ARG A N 1
ATOM 2216 C CA . ARG A 1 296 ? -20.430 -12.724 31.038 1.00 90.12 296 ARG A CA 1
ATOM 2217 C C . ARG A 1 296 ? -21.510 -12.036 31.867 1.00 90.12 296 ARG A C 1
ATOM 2219 O O . ARG A 1 296 ? -21.878 -12.549 32.916 1.00 90.12 296 ARG A O 1
ATOM 2226 N N . GLU A 1 297 ? -22.018 -10.901 31.392 1.00 89.50 297 GLU A N 1
ATOM 2227 C CA . GLU A 1 297 ? -23.111 -10.171 32.045 1.00 89.50 297 GLU A CA 1
ATOM 2228 C C . GLU A 1 297 ? -24.383 -11.030 32.115 1.00 89.50 297 GLU A C 1
ATOM 2230 O O . GLU A 1 297 ? -24.982 -11.156 33.180 1.00 89.50 297 GLU A O 1
ATOM 2235 N N . LEU A 1 298 ? -24.754 -11.697 31.016 1.00 93.38 298 LEU A N 1
ATOM 2236 C CA . LEU A 1 298 ? -25.906 -12.603 30.983 1.00 93.38 298 LEU A CA 1
ATOM 2237 C C . LEU A 1 298 ? -25.724 -13.832 31.881 1.00 93.38 298 LEU A C 1
ATOM 2239 O O . LEU A 1 298 ? -26.682 -14.245 32.531 1.00 93.38 298 LEU A O 1
ATOM 2243 N N . GLU A 1 299 ? -24.520 -14.408 31.943 1.00 91.31 299 GLU A N 1
ATOM 2244 C CA . GLU A 1 299 ? -24.255 -15.554 32.818 1.00 91.31 299 GLU A CA 1
ATOM 2245 C C . GLU A 1 299 ? -24.357 -15.161 34.296 1.00 91.31 299 GLU A C 1
ATOM 2247 O O . GLU A 1 299 ? -24.988 -15.880 35.064 1.00 91.31 299 GLU A O 1
ATOM 2252 N N . ALA A 1 300 ? -23.844 -13.985 34.677 1.00 87.62 300 ALA A N 1
ATOM 2253 C CA . ALA A 1 300 ? -23.984 -13.461 36.035 1.00 87.62 300 ALA A CA 1
ATOM 2254 C C . ALA A 1 300 ? -25.459 -13.227 36.413 1.00 87.62 300 ALA A C 1
ATOM 2256 O O . ALA A 1 300 ? -25.892 -13.605 37.502 1.00 87.62 300 ALA A O 1
ATOM 2257 N N . VAL A 1 301 ? -26.260 -12.668 35.496 1.00 90.38 301 VAL A N 1
ATOM 2258 C CA . VAL A 1 301 ? -27.712 -12.503 35.690 1.00 90.38 301 VAL A CA 1
ATOM 2259 C C . VAL A 1 301 ? -28.413 -13.859 35.823 1.00 90.38 301 VAL A C 1
ATOM 2261 O O . VAL A 1 301 ? -29.285 -14.032 36.681 1.00 90.38 301 VAL A O 1
ATOM 2264 N N . ARG A 1 302 ? -28.030 -14.844 35.002 1.00 85.75 302 ARG A N 1
ATOM 2265 C CA . ARG A 1 302 ? -28.584 -16.204 35.045 1.00 85.75 302 ARG A CA 1
ATOM 2266 C C . ARG A 1 302 ? -28.243 -16.911 36.355 1.00 85.75 302 ARG A C 1
ATOM 2268 O O . ARG A 1 302 ? -29.123 -17.533 36.942 1.00 85.75 302 ARG A O 1
ATOM 2275 N N . GLU A 1 303 ? -27.001 -16.808 36.816 1.00 85.81 303 GLU A N 1
ATOM 2276 C CA . GLU A 1 303 ? -26.528 -17.410 38.065 1.00 85.81 303 GLU A CA 1
ATOM 2277 C C . GLU A 1 303 ? -27.228 -16.800 39.283 1.00 85.81 303 GLU A C 1
ATOM 2279 O O . GLU A 1 303 ? -27.742 -17.540 40.123 1.00 85.81 303 GLU A O 1
ATOM 2284 N N . ALA A 1 304 ? -27.350 -15.469 39.337 1.00 83.06 304 ALA A N 1
ATOM 2285 C CA . ALA A 1 304 ? -28.118 -14.786 40.377 1.00 83.06 304 ALA A CA 1
ATOM 2286 C C . ALA A 1 304 ? -29.582 -15.257 40.396 1.00 83.06 304 ALA A C 1
ATOM 2288 O O . ALA A 1 304 ? -30.119 -15.586 41.454 1.00 83.06 304 ALA A O 1
ATOM 2289 N N . SER A 1 305 ? -30.202 -15.381 39.218 1.00 79.56 305 SER A N 1
ATOM 2290 C CA . SER A 1 305 ? -31.576 -15.880 39.086 1.00 79.56 305 SER A CA 1
ATOM 2291 C C . SER A 1 305 ? -31.712 -17.328 39.574 1.00 79.56 305 SER A C 1
ATOM 2293 O O . SER A 1 305 ? -32.646 -17.644 40.308 1.00 79.56 305 SER A O 1
ATOM 2295 N N . LEU A 1 306 ? -30.767 -18.209 39.218 1.00 75.38 306 LEU A N 1
ATOM 2296 C CA . LEU A 1 306 ? -30.760 -19.602 39.673 1.00 75.38 306 LEU A CA 1
ATOM 2297 C C . LEU A 1 306 ? -30.567 -19.707 41.190 1.00 75.38 306 LEU A C 1
ATOM 2299 O O . LEU A 1 306 ? -31.289 -20.473 41.826 1.00 75.38 306 LEU A O 1
ATOM 2303 N N . SER A 1 307 ? -29.664 -18.911 41.770 1.00 70.38 307 SER A N 1
ATOM 2304 C CA . SER A 1 307 ? -29.435 -18.842 43.218 1.00 70.38 307 SER A CA 1
ATOM 2305 C C . SER A 1 307 ? -30.721 -18.487 43.973 1.00 70.38 307 SER A C 1
ATOM 2307 O O . SER A 1 307 ? -31.125 -19.228 44.872 1.00 70.38 307 SER A O 1
ATOM 2309 N N . VAL A 1 308 ? -31.441 -17.451 43.517 1.00 69.69 308 VAL A N 1
ATOM 2310 C CA . VAL A 1 308 ? -32.748 -17.051 44.071 1.00 69.69 308 VAL A CA 1
ATOM 2311 C C . VAL A 1 308 ? -33.769 -18.188 43.977 1.00 69.69 308 VAL A C 1
ATOM 2313 O O . VAL A 1 308 ? -34.480 -18.447 44.940 1.00 69.69 308 VAL A O 1
ATOM 2316 N N . THR A 1 309 ? -33.818 -18.922 42.861 1.00 63.19 309 THR A N 1
ATOM 2317 C CA . THR A 1 309 ? -34.750 -20.058 42.708 1.00 63.19 309 THR A CA 1
ATOM 2318 C C . THR A 1 309 ? -34.328 -21.336 43.445 1.00 63.19 309 THR A C 1
ATOM 2320 O O . THR A 1 309 ? -35.148 -22.237 43.603 1.00 63.19 309 THR A O 1
ATOM 2323 N N . SER A 1 310 ? -33.066 -21.447 43.879 1.00 58.88 310 SER A N 1
ATOM 2324 C CA . SER A 1 310 ? -32.514 -22.657 44.513 1.00 58.88 310 SER A CA 1
ATOM 2325 C C . SER A 1 310 ? -32.682 -22.709 46.037 1.00 58.88 310 SER A C 1
ATOM 2327 O O . SER A 1 310 ? -32.516 -23.778 46.628 1.00 58.88 310 SER A O 1
ATOM 2329 N N . ASN A 1 311 ? -33.070 -21.597 46.675 1.00 52.91 311 ASN A N 1
ATOM 2330 C CA . ASN A 1 311 ? -33.502 -21.598 48.072 1.00 52.91 311 ASN A CA 1
ATOM 2331 C C . ASN A 1 311 ? -34.925 -22.176 48.156 1.00 52.91 311 ASN A C 1
ATOM 2333 O O . ASN A 1 311 ? -35.894 -21.553 47.743 1.00 52.91 311 ASN A O 1
ATOM 2337 N N . LEU A 1 312 ? -35.050 -23.402 48.669 1.00 54.44 312 LEU A N 1
ATOM 2338 C CA . LEU A 1 312 ? -36.309 -24.166 48.719 1.00 54.44 312 LEU A CA 1
ATOM 2339 C C . LEU A 1 312 ? -37.30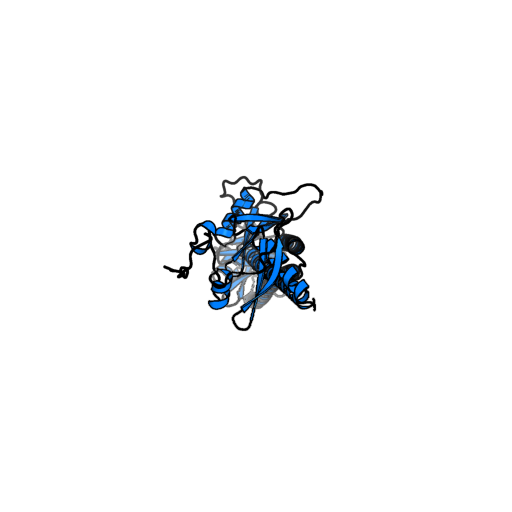3 -23.688 49.795 1.00 54.44 312 LEU A C 1
ATOM 2341 O O . LEU A 1 312 ? -38.384 -24.262 49.922 1.00 54.44 312 LEU A O 1
ATOM 2345 N N . GLU A 1 313 ? -36.970 -22.644 50.553 1.00 67.50 313 GLU A N 1
ATOM 2346 C CA . GLU A 1 313 ? -37.872 -22.020 51.518 1.00 67.50 313 GLU A CA 1
ATOM 2347 C C . GLU A 1 313 ? -38.329 -20.664 50.980 1.00 67.50 313 GLU A C 1
ATOM 2349 O O . GLU A 1 313 ? -37.536 -19.735 50.827 1.00 67.50 313 GLU A O 1
ATOM 2354 N N . LEU A 1 314 ? -39.629 -20.569 50.674 1.00 71.81 314 LEU A N 1
ATOM 2355 C CA . LEU A 1 314 ? -40.282 -19.385 50.104 1.00 71.81 314 LEU A CA 1
ATOM 2356 C C . LEU A 1 314 ? -39.911 -18.095 50.855 1.00 71.81 314 LEU A C 1
ATOM 2358 O O . LEU A 1 314 ? -39.704 -17.065 50.226 1.00 71.81 314 LEU A O 1
ATOM 2362 N N . GLU A 1 315 ? -39.769 -18.163 52.178 1.00 71.19 315 GLU A N 1
ATOM 2363 C CA . GLU A 1 315 ? -39.393 -17.029 53.029 1.00 71.19 315 GLU A CA 1
ATOM 2364 C C . GLU A 1 315 ? -37.989 -16.490 52.677 1.00 71.19 315 GLU A C 1
ATOM 2366 O O . GLU A 1 315 ? -37.827 -15.298 52.431 1.00 71.19 315 GLU A O 1
ATOM 2371 N N . THR A 1 316 ? -36.996 -17.369 52.488 1.00 75.00 316 THR A N 1
ATOM 2372 C CA . THR A 1 316 ? -35.627 -16.981 52.089 1.00 75.00 316 THR A CA 1
ATOM 2373 C C . THR A 1 316 ? -35.567 -16.409 50.672 1.00 75.00 316 THR A C 1
ATOM 2375 O O . THR A 1 316 ? -34.758 -15.520 50.385 1.00 75.00 316 THR A O 1
ATOM 2378 N N . VAL A 1 317 ? -36.415 -16.911 49.769 1.00 76.62 317 VAL A N 1
ATOM 2379 C CA . VAL A 1 317 ? -36.529 -16.387 48.400 1.00 76.62 317 VAL A CA 1
ATOM 2380 C C . VAL A 1 317 ? -37.075 -14.963 48.428 1.00 76.62 317 VAL A C 1
ATOM 2382 O O . VAL A 1 317 ? -36.510 -14.079 47.788 1.00 76.62 317 VAL A O 1
ATOM 2385 N N . LEU A 1 318 ? -38.143 -14.726 49.193 1.00 83.75 318 LEU A N 1
ATOM 2386 C CA . LEU A 1 318 ? -38.773 -13.413 49.316 1.00 83.75 318 LEU A CA 1
ATOM 2387 C C . LEU A 1 318 ? -37.829 -12.382 49.953 1.00 83.75 318 LEU A C 1
ATOM 2389 O O . LEU A 1 318 ? -37.721 -11.270 49.433 1.00 83.75 318 LEU A O 1
ATOM 2393 N N . ASP A 1 319 ? -37.085 -12.768 50.993 1.00 82.56 319 ASP A N 1
ATOM 2394 C CA . ASP A 1 319 ? -36.066 -11.912 51.615 1.00 82.56 319 ASP A CA 1
ATOM 2395 C C . ASP A 1 319 ? -34.924 -11.576 50.642 1.00 82.56 319 ASP A C 1
ATOM 2397 O O . ASP A 1 319 ? -34.466 -10.437 50.570 1.00 82.56 319 ASP A O 1
ATOM 2401 N N . SER A 1 320 ? -34.488 -12.546 49.831 1.00 81.75 320 SER A N 1
ATOM 2402 C CA . SER A 1 320 ? -33.437 -12.321 48.828 1.00 81.75 320 SER A CA 1
ATOM 2403 C C . SER A 1 320 ? -33.898 -11.380 47.707 1.00 81.75 320 SER A C 1
ATOM 2405 O O . SER A 1 320 ? -33.137 -10.510 47.282 1.00 81.75 320 SER A O 1
ATOM 2407 N N . ILE A 1 321 ? -35.149 -11.513 47.246 1.00 83.81 321 ILE A N 1
ATOM 2408 C CA . ILE A 1 321 ? -35.738 -10.620 46.233 1.00 83.81 321 ILE A CA 1
ATOM 2409 C C . ILE A 1 321 ? -35.799 -9.181 46.755 1.00 83.81 321 ILE A C 1
ATOM 2411 O O . ILE A 1 321 ? -35.446 -8.251 46.028 1.00 83.81 321 ILE A O 1
ATOM 2415 N N . LEU A 1 322 ? -36.225 -8.993 48.007 1.00 87.50 322 LEU A N 1
ATOM 2416 C CA . LEU A 1 322 ? -36.275 -7.674 48.636 1.00 87.50 322 LEU A CA 1
ATOM 2417 C C . LEU A 1 322 ? -34.892 -7.029 48.737 1.00 87.50 322 LEU A C 1
ATOM 2419 O O . LEU A 1 322 ? -34.758 -5.845 48.420 1.00 87.50 322 LEU A O 1
ATOM 2423 N N . ALA A 1 323 ? -33.865 -7.805 49.088 1.00 83.88 323 ALA A N 1
ATOM 2424 C CA . ALA A 1 323 ? -32.506 -7.295 49.231 1.00 83.88 323 ALA A CA 1
ATOM 2425 C C . ALA A 1 323 ? -31.981 -6.758 47.895 1.00 83.88 323 ALA A C 1
ATOM 2427 O O . ALA A 1 323 ? -31.497 -5.629 47.818 1.00 83.88 323 ALA A O 1
ATOM 2428 N N . SER A 1 324 ? -32.159 -7.532 46.819 1.00 83.19 324 SER A N 1
ATOM 2429 C CA . SER A 1 324 ? -31.776 -7.106 45.470 1.00 83.19 324 SER A CA 1
ATOM 2430 C C . SER A 1 324 ? -32.592 -5.907 44.974 1.00 83.19 324 SER A C 1
ATOM 2432 O O . SER A 1 324 ? -32.044 -5.023 44.318 1.00 83.19 324 SER A O 1
ATOM 2434 N N . ALA A 1 325 ? -33.890 -5.839 45.285 1.00 84.44 325 ALA A N 1
ATOM 2435 C CA . ALA A 1 325 ? -34.737 -4.715 44.886 1.00 84.44 325 ALA A CA 1
ATOM 2436 C C . ALA A 1 325 ? -34.330 -3.398 45.575 1.00 84.44 325 ALA A C 1
ATOM 2438 O O . ALA A 1 325 ? -34.309 -2.348 44.928 1.00 84.44 325 ALA A O 1
ATOM 2439 N N . LEU A 1 326 ? -33.967 -3.455 46.861 1.00 85.44 326 LEU A N 1
ATOM 2440 C CA . LEU A 1 326 ? -33.482 -2.300 47.621 1.00 85.44 326 LEU A CA 1
ATOM 2441 C C . LEU A 1 326 ? -32.149 -1.768 47.077 1.00 85.44 326 LEU A C 1
ATOM 2443 O O . LEU A 1 326 ? -31.999 -0.553 46.935 1.00 85.44 326 LEU A O 1
ATOM 2447 N N . GLU A 1 327 ? -31.217 -2.655 46.709 1.00 80.38 327 GLU A N 1
ATOM 2448 C CA . GLU A 1 327 ? -29.955 -2.262 46.063 1.00 80.38 327 GLU A CA 1
ATOM 2449 C C . GLU A 1 327 ? -30.179 -1.597 44.697 1.00 80.38 327 GLU A C 1
ATOM 2451 O O . GLU A 1 327 ? -29.472 -0.652 44.345 1.00 80.38 327 GLU A O 1
ATOM 2456 N N . LEU A 1 328 ? -31.176 -2.055 43.935 1.00 83.81 328 LEU A N 1
ATOM 2457 C CA . LEU A 1 328 ? -31.445 -1.550 42.589 1.00 83.81 328 LEU A CA 1
ATOM 2458 C C . LEU A 1 328 ? -32.100 -0.156 42.584 1.00 83.81 328 LEU A C 1
ATOM 2460 O O . LEU A 1 328 ? -31.844 0.637 41.678 1.00 83.81 328 LEU A O 1
ATOM 2464 N N . VAL A 1 329 ? -32.967 0.139 43.562 1.00 80.38 329 VAL A N 1
ATOM 2465 C CA . VAL A 1 329 ? -33.842 1.333 43.551 1.00 80.38 329 VAL A CA 1
ATOM 2466 C C . VAL A 1 329 ? -33.445 2.391 44.597 1.00 80.38 329 VAL A C 1
ATOM 2468 O O . VAL A 1 329 ? -34.013 3.479 44.602 1.00 80.38 329 VAL A O 1
ATOM 2471 N N . ALA A 1 330 ? -32.432 2.133 45.436 1.00 78.56 330 ALA A N 1
ATOM 2472 C CA . ALA A 1 330 ? -31.985 3.042 46.503 1.00 78.56 330 ALA A CA 1
ATOM 2473 C C . ALA A 1 330 ? -33.146 3.534 47.398 1.00 78.56 330 ALA A C 1
ATOM 2475 O O . ALA A 1 330 ? -33.278 4.727 47.676 1.00 78.56 330 ALA A O 1
ATOM 2476 N N . ALA A 1 331 ? -34.011 2.603 47.811 1.00 82.88 331 ALA A N 1
ATOM 2477 C CA . ALA A 1 331 ? -35.157 2.862 48.682 1.00 82.88 331 ALA A CA 1
ATOM 2478 C C . ALA A 1 331 ? -34.842 2.555 50.160 1.00 82.88 331 ALA A C 1
ATOM 2480 O O . ALA A 1 331 ? -33.915 1.803 50.460 1.00 82.88 331 ALA A O 1
ATOM 2481 N N . ASP A 1 332 ? -35.630 3.128 51.078 1.00 85.62 332 ASP A N 1
ATOM 2482 C CA . ASP A 1 332 ? -35.454 2.963 52.531 1.00 85.62 332 ASP A CA 1
ATOM 2483 C C . ASP A 1 332 ? -36.076 1.662 53.068 1.00 85.62 332 ASP A C 1
ATOM 2485 O O . ASP A 1 332 ? -35.577 1.083 54.037 1.00 85.62 332 ASP A O 1
ATOM 2489 N N . ASP A 1 333 ? -37.167 1.197 52.458 1.00 88.12 333 ASP A N 1
ATOM 2490 C CA . ASP A 1 333 ? -37.871 -0.030 52.819 1.00 88.12 333 ASP A CA 1
ATOM 2491 C C . ASP A 1 333 ? -38.585 -0.665 51.618 1.00 88.12 333 ASP A C 1
ATOM 2493 O O . ASP A 1 333 ? -38.893 -0.015 50.618 1.00 88.12 333 ASP A O 1
ATOM 2497 N N . ALA A 1 334 ? -38.825 -1.971 51.702 1.00 89.31 334 ALA A N 1
ATOM 2498 C CA . ALA A 1 334 ? -39.522 -2.729 50.675 1.00 89.31 334 ALA A CA 1
ATOM 2499 C C . ALA A 1 334 ? -40.302 -3.896 51.297 1.00 89.31 334 ALA A C 1
ATOM 2501 O O . ALA A 1 334 ? -39.857 -4.527 52.255 1.00 89.31 334 ALA A O 1
ATOM 2502 N N . HIS A 1 335 ? -41.490 -4.170 50.755 1.00 90.12 335 HIS A N 1
ATOM 2503 C CA . HIS A 1 335 ? -42.405 -5.205 51.239 1.00 90.12 335 HIS A CA 1
ATOM 2504 C C . HIS A 1 335 ? -42.914 -6.049 50.066 1.00 90.12 335 HIS A C 1
ATOM 2506 O O . HIS A 1 335 ? -43.261 -5.502 49.018 1.00 90.12 335 HIS A O 1
ATOM 2512 N N . ILE A 1 336 ? -43.015 -7.366 50.258 1.00 91.12 336 ILE A N 1
ATOM 2513 C CA . ILE A 1 336 ? -43.675 -8.281 49.319 1.00 91.12 336 ILE A CA 1
ATOM 2514 C C . ILE A 1 336 ? -44.941 -8.844 49.962 1.00 91.12 336 ILE A C 1
ATOM 2516 O O . ILE A 1 336 ? -44.924 -9.327 51.096 1.00 91.12 336 ILE A O 1
ATOM 2520 N N . PHE A 1 337 ? -46.028 -8.833 49.193 1.00 90.25 337 PHE A N 1
ATOM 2521 C CA . PHE A 1 337 ? -47.284 -9.501 49.519 1.00 90.25 337 PHE A CA 1
ATOM 2522 C C . PHE A 1 337 ? -47.623 -10.516 48.431 1.00 90.25 337 PHE A C 1
ATOM 2524 O O . PHE A 1 337 ? -47.412 -10.255 47.247 1.00 90.25 337 PHE A O 1
ATOM 2531 N N . LEU A 1 338 ? -48.175 -11.658 48.832 1.00 89.00 338 LEU A N 1
ATOM 2532 C CA . LEU A 1 338 ? -48.632 -12.704 47.923 1.00 89.00 338 LEU A CA 1
ATOM 2533 C C . LEU A 1 338 ? -50.137 -12.542 47.703 1.00 89.00 338 LEU A C 1
ATOM 2535 O O . LEU A 1 338 ? -50.888 -12.401 48.666 1.00 89.00 338 LEU A O 1
ATOM 2539 N N . TYR A 1 339 ? -50.579 -12.532 46.445 1.00 89.50 339 TYR A N 1
ATOM 2540 C CA . TYR A 1 339 ? -51.985 -12.344 46.088 1.00 89.50 339 TYR A CA 1
ATOM 2541 C C . TYR A 1 339 ? -52.591 -13.638 45.551 1.00 89.50 339 TYR A C 1
ATOM 2543 O O . TYR A 1 339 ? -52.321 -14.031 44.418 1.00 89.50 339 TYR A O 1
ATOM 2551 N N . GLU A 1 340 ? -53.443 -14.285 46.346 1.00 85.19 340 GLU A N 1
ATOM 2552 C CA . GLU A 1 340 ? -54.133 -15.518 45.959 1.00 85.19 340 GLU A CA 1
ATOM 2553 C C . GLU A 1 340 ? -55.618 -15.459 46.323 1.00 85.19 340 GLU A C 1
ATOM 2555 O O . GLU A 1 340 ? -56.009 -15.019 47.405 1.00 85.19 340 GLU A O 1
ATOM 2560 N N . GLY A 1 341 ? -56.482 -15.902 45.403 1.00 82.88 341 GLY A N 1
ATOM 2561 C CA . GLY A 1 341 ? -57.921 -16.015 45.666 1.00 82.88 341 GLY A CA 1
ATOM 2562 C C . GLY A 1 341 ? -58.599 -14.697 46.063 1.00 82.88 341 GLY A C 1
ATOM 2563 O O . GLY A 1 341 ? -59.567 -14.708 46.821 1.00 82.88 341 GLY A O 1
ATOM 2564 N N . GLY A 1 342 ? -58.082 -13.559 45.589 1.00 84.06 342 GLY A N 1
ATOM 2565 C CA . GLY A 1 342 ? -58.622 -12.239 45.905 1.00 84.06 342 GLY A CA 1
ATOM 2566 C C . GLY A 1 342 ? -58.121 -11.629 47.218 1.00 84.06 342 GLY A C 1
ATOM 2567 O O . GLY A 1 342 ? -58.568 -10.533 47.556 1.00 84.06 342 GLY A O 1
ATOM 2568 N N . LYS A 1 343 ? -57.199 -12.290 47.933 1.00 86.19 343 LYS A N 1
ATOM 2569 C CA . LYS A 1 343 ? -56.646 -11.842 49.219 1.00 86.19 343 LYS A CA 1
ATOM 2570 C C . LYS A 1 343 ? -55.130 -11.680 49.157 1.00 86.19 343 LYS A C 1
ATOM 2572 O O . LYS A 1 343 ? -54.448 -12.478 48.522 1.00 86.19 343 LYS A O 1
ATOM 2577 N N . LEU A 1 344 ? -54.619 -10.657 49.839 1.00 87.88 344 LEU A N 1
ATOM 2578 C CA . LEU A 1 344 ? -53.189 -10.472 50.075 1.00 87.88 344 LEU A CA 1
ATOM 2579 C C . LEU A 1 344 ? -52.777 -11.119 51.398 1.00 87.88 344 LEU A C 1
ATOM 2581 O O . LEU A 1 344 ? -53.408 -10.876 52.427 1.00 87.88 344 LEU A O 1
ATOM 2585 N N . SER A 1 345 ? -51.695 -11.889 51.377 1.00 88.56 345 SER A N 1
ATOM 2586 C CA . SER A 1 345 ? -50.970 -12.337 52.564 1.00 88.56 345 SER A CA 1
ATOM 2587 C C . SER A 1 345 ? -49.585 -11.694 52.609 1.00 88.56 345 SER A C 1
ATOM 2589 O O . SER A 1 345 ? -48.985 -11.377 51.579 1.00 88.56 345 SER A O 1
ATOM 2591 N N . PHE A 1 346 ? -49.083 -11.454 53.818 1.00 89.62 346 PHE A N 1
ATOM 2592 C CA . PHE A 1 346 ? -47.733 -10.937 54.012 1.00 89.62 346 PHE A CA 1
ATOM 2593 C C . PHE A 1 346 ? -46.699 -11.979 53.575 1.00 89.62 346 PHE A C 1
ATOM 2595 O O . PHE A 1 346 ? -46.776 -13.129 54.007 1.00 89.62 346 PHE A O 1
ATOM 2602 N N . GLY A 1 347 ? -45.757 -11.568 52.726 1.00 86.06 347 GLY A N 1
ATOM 2603 C CA . GLY A 1 347 ? -44.636 -12.394 52.292 1.00 86.06 347 GLY A CA 1
ATOM 2604 C C . GLY A 1 347 ? -43.378 -12.076 53.091 1.00 86.06 347 GLY A C 1
ATOM 2605 O O . GLY A 1 347 ? -42.947 -12.880 53.907 1.00 86.06 347 GLY A O 1
ATOM 2606 N N . ALA A 1 348 ? -42.812 -10.892 52.865 1.00 87.75 348 ALA A N 1
ATOM 2607 C CA . ALA A 1 348 ? -41.575 -10.452 53.504 1.00 87.75 348 ALA A CA 1
ATOM 2608 C C . ALA A 1 348 ? -41.503 -8.921 53.585 1.00 87.75 348 ALA A C 1
ATOM 2610 O O . ALA A 1 348 ? -42.231 -8.213 52.881 1.00 87.75 348 ALA A O 1
ATOM 2611 N N . ALA A 1 349 ? -40.613 -8.407 54.433 1.00 89.88 349 ALA A N 1
ATOM 2612 C CA . ALA A 1 349 ? -40.303 -6.984 54.526 1.00 89.88 349 ALA A CA 1
ATOM 2613 C C . ALA A 1 349 ? -38.832 -6.774 54.873 1.00 89.88 349 ALA A C 1
ATOM 2615 O O . ALA A 1 349 ? -38.282 -7.492 55.708 1.00 89.88 349 ALA A O 1
ATOM 2616 N N . GLN A 1 350 ? -38.222 -5.756 54.274 1.00 87.38 350 GLN A N 1
ATOM 2617 C CA . GLN A 1 350 ? -36.825 -5.420 54.492 1.00 87.38 350 GLN A CA 1
ATOM 2618 C C . GLN A 1 350 ? -36.614 -3.906 54.500 1.00 87.38 350 GLN A C 1
ATOM 2620 O O . GLN A 1 350 ? -37.317 -3.163 53.817 1.00 87.38 350 GLN A O 1
ATOM 2625 N N . TRP A 1 351 ? -35.622 -3.464 55.271 1.00 88.75 351 TRP A N 1
ATOM 2626 C CA . TRP A 1 351 ? -35.230 -2.065 55.426 1.00 88.75 351 TRP A CA 1
ATOM 2627 C C . TRP A 1 351 ? -33.764 -1.884 55.043 1.00 88.75 351 TRP A C 1
ATOM 2629 O O . TRP A 1 351 ? -32.946 -2.789 55.232 1.00 88.75 351 TRP A O 1
ATOM 2639 N N . ALA A 1 352 ? -33.427 -0.698 54.545 1.00 82.12 352 ALA A N 1
ATOM 2640 C CA . ALA A 1 352 ? -32.051 -0.290 54.315 1.00 82.12 352 ALA A CA 1
ATOM 2641 C C . ALA A 1 352 ? -31.252 -0.244 55.633 1.00 82.12 352 ALA A C 1
ATOM 2643 O O . ALA A 1 352 ? -31.792 -0.034 56.725 1.00 82.12 352 ALA A O 1
ATOM 2644 N N . ALA A 1 353 ? -29.933 -0.433 55.541 1.00 74.19 353 ALA A N 1
ATOM 2645 C CA . ALA A 1 353 ? -29.055 -0.478 56.707 1.00 74.19 353 ALA A CA 1
ATOM 2646 C C . ALA A 1 353 ? -29.149 0.813 57.546 1.00 74.19 353 ALA A C 1
ATOM 2648 O O . ALA A 1 353 ? -28.853 1.904 57.065 1.00 74.19 353 ALA A O 1
ATOM 2649 N N . GLY A 1 354 ? -29.528 0.678 58.822 1.00 69.31 354 GLY A N 1
ATOM 2650 C CA . GLY A 1 354 ? -29.683 1.801 59.758 1.00 69.31 354 GLY A CA 1
ATOM 2651 C C . GLY A 1 354 ? -31.120 2.302 59.937 1.00 69.31 354 GLY A C 1
ATOM 2652 O O . GLY A 1 354 ? -31.356 3.129 60.816 1.00 69.31 354 GLY A O 1
ATOM 2653 N N . VAL A 1 355 ? -32.080 1.774 59.173 1.00 71.00 355 VAL A N 1
ATOM 2654 C CA . VAL A 1 355 ? -33.515 2.022 59.357 1.00 71.00 355 VAL A CA 1
ATOM 2655 C C . VAL A 1 355 ? -34.132 0.857 60.141 1.00 71.00 355 VAL A C 1
ATOM 2657 O O . VAL A 1 355 ? -33.855 -0.307 59.864 1.00 71.00 355 VAL A O 1
ATOM 2660 N N . GLN A 1 356 ? -34.956 1.161 61.147 1.00 66.31 356 GLN A N 1
ATOM 2661 C CA . GLN A 1 356 ? -35.776 0.172 61.854 1.00 66.31 356 GLN A CA 1
ATOM 2662 C C . GLN A 1 356 ? -37.247 0.565 61.742 1.00 66.31 356 GLN A C 1
ATOM 2664 O O . GLN A 1 356 ? -37.626 1.673 62.122 1.00 66.31 356 GLN A O 1
ATOM 2669 N N . GLY A 1 357 ? -38.070 -0.355 61.245 1.00 73.25 357 GLY A N 1
ATOM 2670 C CA . GLY A 1 357 ? -39.519 -0.212 61.168 1.00 73.25 357 GLY A CA 1
ATOM 2671 C C . GLY A 1 357 ? -40.216 -1.525 61.508 1.00 73.25 357 GLY A C 1
ATOM 2672 O O . GLY A 1 357 ? -39.613 -2.595 61.439 1.00 73.25 357 GLY A O 1
ATOM 2673 N N . GLU A 1 358 ? -41.488 -1.444 61.899 1.00 74.19 358 GLU A N 1
ATOM 2674 C CA . GLU A 1 358 ? -42.331 -2.635 61.972 1.00 74.19 358 GLU A CA 1
ATOM 2675 C C . GLU A 1 358 ? -42.890 -2.956 60.578 1.00 74.19 358 GLU A C 1
ATOM 2677 O O . GLU A 1 358 ? -43.343 -2.041 59.883 1.00 74.19 358 GLU A O 1
ATOM 2682 N N . PRO A 1 359 ? -42.888 -4.234 60.159 1.00 80.12 359 PRO A N 1
ATOM 2683 C CA . PRO A 1 359 ? -43.454 -4.638 58.877 1.00 80.12 359 PRO A CA 1
ATOM 2684 C C . PRO A 1 359 ? -44.937 -4.297 58.805 1.00 80.12 359 PRO A C 1
ATOM 2686 O O . PRO A 1 359 ? -45.715 -4.625 59.707 1.00 80.12 359 PRO A O 1
ATOM 2689 N N . TYR A 1 360 ? -45.357 -3.720 57.684 1.00 80.44 360 TYR A N 1
ATOM 2690 C CA . TYR A 1 360 ? -46.769 -3.501 57.412 1.00 80.44 360 TYR A CA 1
ATOM 2691 C C . TYR A 1 360 ? -47.426 -4.817 56.974 1.00 80.44 360 TYR A C 1
ATOM 2693 O O . TYR A 1 360 ? -47.474 -5.139 55.794 1.00 80.44 360 TYR A O 1
ATOM 2701 N N . LYS A 1 361 ? -47.892 -5.628 57.930 1.00 83.12 361 LYS A N 1
ATOM 2702 C CA . LYS A 1 361 ? -48.359 -7.002 57.646 1.00 83.12 361 LYS A CA 1
ATOM 2703 C C . LYS A 1 361 ? -49.777 -7.096 57.076 1.00 83.12 361 LYS A C 1
ATOM 2705 O O . LYS A 1 361 ? -50.098 -8.079 56.417 1.00 83.12 361 LYS A O 1
ATOM 2710 N N . GLU A 1 362 ? -50.618 -6.094 57.316 1.00 82.00 362 GLU A N 1
ATOM 2711 C CA . GLU A 1 362 ? -52.048 -6.138 56.984 1.00 82.00 362 GLU A CA 1
ATOM 2712 C C . GLU A 1 362 ? -52.449 -4.943 56.103 1.00 82.00 362 GLU A C 1
ATOM 2714 O O . GLU A 1 362 ? -52.846 -3.886 56.613 1.00 82.00 362 GLU A O 1
ATOM 2719 N N . PRO A 1 363 ? -52.330 -5.077 54.768 1.00 82.88 363 PRO A N 1
ATOM 2720 C CA . PRO A 1 363 ? -52.716 -4.028 53.843 1.00 82.88 363 PRO A CA 1
ATOM 272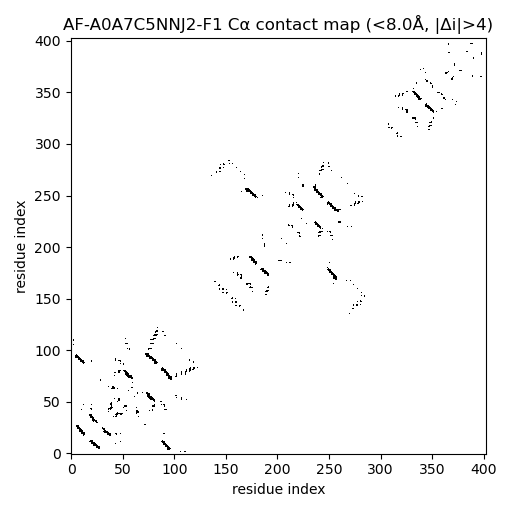1 C C . PRO A 1 363 ? -54.231 -3.843 53.803 1.00 82.88 363 PRO A C 1
ATOM 2723 O O . PRO A 1 363 ? -54.996 -4.805 53.782 1.00 82.88 363 PRO A O 1
ATOM 2726 N N . ARG A 1 364 ? -54.670 -2.582 53.760 1.00 81.06 364 ARG A N 1
ATOM 2727 C CA . ARG A 1 364 ? -56.091 -2.222 53.636 1.00 81.06 364 ARG A CA 1
ATOM 2728 C C . ARG A 1 364 ? -56.653 -2.678 52.287 1.00 81.06 364 ARG A C 1
ATOM 2730 O O . ARG A 1 364 ? -56.016 -2.440 51.262 1.00 81.06 364 ARG A O 1
ATOM 2737 N N . GLU A 1 365 ? -57.853 -3.265 52.276 1.00 77.69 365 GLU A N 1
ATOM 2738 C CA . GLU A 1 365 ? -58.517 -3.765 51.054 1.00 77.69 365 GLU A CA 1
ATOM 2739 C C . GLU A 1 365 ? -58.803 -2.681 50.001 1.00 77.69 365 GLU A C 1
ATOM 2741 O O . GLU A 1 365 ? -58.889 -2.975 48.808 1.00 77.69 365 GLU A O 1
ATOM 2746 N N . ASP A 1 366 ? -58.937 -1.433 50.440 1.00 75.88 366 ASP A N 1
ATOM 2747 C CA . ASP A 1 366 ? -59.131 -0.224 49.639 1.00 75.88 366 ASP A CA 1
ATOM 2748 C C . ASP A 1 366 ? -57.824 0.578 49.430 1.00 75.88 366 ASP A C 1
ATOM 2750 O O . ASP A 1 366 ? -57.827 1.666 48.851 1.00 75.88 366 ASP A O 1
ATOM 2754 N N . GLY A 1 367 ? -56.692 0.040 49.895 1.00 76.69 367 GLY A N 1
ATOM 2755 C CA . GLY A 1 367 ? -55.370 0.656 49.816 1.00 76.69 367 GLY A CA 1
ATOM 2756 C C . GLY A 1 367 ? -54.596 0.349 48.530 1.00 76.69 367 GLY A C 1
ATOM 2757 O O . GLY A 1 367 ? -54.991 -0.473 47.703 1.00 76.69 367 GLY A O 1
ATOM 2758 N N . LEU A 1 368 ? -53.433 0.997 48.395 1.00 83.12 368 LEU A N 1
ATOM 2759 C CA . LEU A 1 368 ? -52.551 0.889 47.226 1.00 83.12 368 LEU A CA 1
ATOM 2760 C C . LEU A 1 368 ? -52.181 -0.559 46.885 1.00 83.12 368 LEU A C 1
ATOM 2762 O O . LEU A 1 368 ? -52.238 -0.951 45.725 1.00 83.12 368 LEU A O 1
ATOM 2766 N N . THR A 1 369 ? -51.811 -1.356 47.888 1.00 86.81 369 THR A N 1
ATOM 2767 C CA . THR A 1 369 ? -51.328 -2.724 47.669 1.00 86.81 369 THR A CA 1
ATOM 2768 C C . THR A 1 369 ? -52.397 -3.600 47.013 1.00 86.81 369 THR A C 1
ATOM 2770 O O . THR A 1 369 ? -52.097 -4.333 46.075 1.00 86.81 369 THR A O 1
ATOM 2773 N N . TYR A 1 370 ? -53.660 -3.484 47.445 1.00 86.38 370 TYR A N 1
ATOM 2774 C CA . TYR A 1 370 ? -54.780 -4.191 46.815 1.00 86.38 370 TYR A CA 1
ATOM 2775 C C . TYR A 1 370 ? -55.140 -3.616 45.442 1.00 86.38 370 TYR A C 1
ATOM 2777 O O . TYR A 1 370 ? -55.541 -4.380 44.566 1.00 86.38 370 TYR A O 1
ATOM 2785 N N . ALA A 1 371 ? -54.988 -2.305 45.233 1.00 84.75 371 ALA A N 1
ATOM 2786 C CA . ALA A 1 371 ? -55.210 -1.685 43.928 1.00 84.75 371 ALA A CA 1
ATOM 2787 C C . ALA A 1 371 ? -54.233 -2.233 42.876 1.00 84.75 371 ALA A C 1
ATOM 2789 O O . ALA A 1 371 ? -54.685 -2.724 41.845 1.00 84.75 371 ALA A O 1
ATOM 2790 N N . VAL A 1 372 ? -52.929 -2.251 43.183 1.00 89.44 372 VAL A N 1
ATOM 2791 C CA . VAL A 1 372 ? -51.878 -2.821 42.317 1.00 89.44 372 VAL A CA 1
ATOM 2792 C C . VAL A 1 372 ? -52.113 -4.313 42.076 1.00 89.44 372 VAL A C 1
ATOM 2794 O O . VAL A 1 372 ? -52.042 -4.776 40.942 1.00 89.44 372 VAL A O 1
ATOM 2797 N N . ALA A 1 373 ? -52.446 -5.074 43.123 1.00 87.94 373 ALA A N 1
ATOM 2798 C CA . ALA A 1 373 ? -52.680 -6.512 42.998 1.00 87.94 373 ALA A CA 1
ATOM 2799 C C . ALA A 1 373 ? -53.903 -6.857 42.125 1.00 87.94 373 ALA A C 1
ATOM 2801 O O . ALA A 1 373 ? -53.886 -7.857 41.412 1.00 87.94 373 ALA A O 1
ATOM 2802 N N . ARG A 1 374 ? -54.963 -6.035 42.165 1.00 87.31 374 ARG A N 1
ATOM 2803 C CA . ARG A 1 374 ? -56.181 -6.226 41.357 1.00 87.31 374 ARG A CA 1
ATOM 2804 C C . ARG A 1 374 ? -56.027 -5.733 39.919 1.00 87.31 374 ARG A C 1
ATOM 2806 O O . ARG A 1 374 ? -56.609 -6.345 39.027 1.00 87.31 374 ARG A O 1
ATOM 2813 N N . SER A 1 375 ? -55.307 -4.632 39.695 1.00 87.62 375 SER A N 1
ATOM 2814 C CA . SER A 1 375 ? -55.110 -4.065 38.354 1.00 87.62 375 SER A CA 1
ATOM 2815 C C . SER A 1 375 ? -54.003 -4.770 37.571 1.00 87.62 375 SER A C 1
ATOM 2817 O O . SER A 1 375 ? -54.089 -4.859 36.351 1.00 87.62 375 SER A O 1
ATOM 2819 N N . GLY A 1 376 ? -52.968 -5.267 38.257 1.00 86.12 376 GLY A N 1
ATOM 2820 C CA . GLY A 1 376 ? -51.749 -5.786 37.636 1.00 86.12 376 GLY A CA 1
ATOM 2821 C C . GLY A 1 376 ? -50.836 -4.699 37.052 1.00 86.12 376 GLY A C 1
ATOM 2822 O O . GLY A 1 376 ? -49.826 -5.024 36.432 1.00 86.12 376 GLY A O 1
ATOM 2823 N N . GLU A 1 377 ? -51.165 -3.419 37.241 1.00 84.69 377 GLU A N 1
ATOM 2824 C CA . GLU A 1 377 ? -50.388 -2.288 36.728 1.00 84.69 377 GLU A CA 1
ATOM 2825 C C . GLU A 1 377 ? -49.476 -1.698 37.809 1.00 84.69 377 GLU A C 1
ATOM 2827 O O . GLU A 1 377 ? -49.872 -1.521 38.963 1.00 84.69 377 GLU A O 1
ATOM 2832 N N . ALA A 1 378 ? -48.242 -1.357 37.425 1.00 86.31 378 ALA A N 1
ATOM 2833 C CA . ALA A 1 378 ? -47.295 -0.699 38.317 1.00 86.31 378 ALA A CA 1
ATOM 2834 C C . ALA A 1 378 ? -47.760 0.729 38.645 1.00 86.31 378 ALA A C 1
ATOM 2836 O O . ALA A 1 378 ? -48.071 1.514 37.751 1.00 86.31 378 ALA A O 1
ATOM 2837 N N . MET A 1 379 ? -47.758 1.084 39.932 1.00 83.38 379 MET A N 1
ATOM 2838 C CA . MET A 1 379 ? -48.187 2.399 40.408 1.00 83.38 379 MET A CA 1
ATOM 2839 C C . MET A 1 379 ? -47.062 3.085 41.180 1.00 83.38 379 MET A C 1
ATOM 2841 O O . MET A 1 379 ? -46.519 2.527 42.130 1.00 83.38 379 MET A O 1
ATOM 2845 N N . VAL A 1 380 ? -46.751 4.327 40.806 1.00 84.12 380 VAL A N 1
ATOM 2846 C CA . VAL A 1 380 ? -45.806 5.187 41.528 1.00 84.12 380 VAL A CA 1
ATOM 2847 C C . VAL A 1 380 ? -46.588 6.311 42.188 1.00 84.12 380 VAL A C 1
ATOM 2849 O O . VAL A 1 380 ? -47.290 7.065 41.517 1.00 84.12 380 VAL A O 1
ATOM 2852 N N . ILE A 1 381 ? -46.461 6.439 43.508 1.00 80.56 381 ILE A N 1
ATOM 2853 C CA . ILE A 1 381 ? -47.077 7.524 44.273 1.00 80.56 381 ILE A CA 1
ATOM 2854 C C . ILE A 1 381 ? -45.975 8.465 44.759 1.00 80.56 381 ILE A C 1
ATOM 2856 O O . ILE A 1 381 ? -45.232 8.104 45.670 1.00 80.56 381 ILE A O 1
ATOM 2860 N N . PRO A 1 382 ? -45.886 9.689 44.210 1.00 74.44 382 PRO A N 1
ATOM 2861 C CA . PRO A 1 382 ? -44.858 10.652 44.604 1.00 74.44 382 PRO A CA 1
ATOM 2862 C C . PRO A 1 382 ? -44.975 11.109 46.065 1.00 74.44 382 PRO A C 1
ATOM 2864 O O . PRO A 1 382 ? -43.989 11.514 46.672 1.00 74.44 382 PRO A O 1
ATOM 2867 N N . ASN A 1 383 ? -46.187 11.087 46.633 1.00 78.12 383 ASN A N 1
ATOM 2868 C CA . ASN A 1 383 ? -46.435 11.458 48.023 1.00 78.12 383 ASN A CA 1
ATOM 2869 C C . ASN A 1 383 ? -47.646 10.700 48.589 1.00 78.12 383 ASN A C 1
ATOM 2871 O O . ASN A 1 383 ? -48.792 10.951 48.224 1.00 78.12 383 ASN A O 1
ATOM 2875 N N . VAL A 1 384 ? -47.409 9.786 49.528 1.00 67.06 384 VAL A N 1
ATOM 2876 C CA . VAL A 1 384 ? -48.476 8.967 50.132 1.00 67.06 384 VAL A CA 1
ATOM 2877 C C . VAL A 1 384 ? -49.431 9.808 50.998 1.00 67.06 384 VAL A C 1
ATOM 2879 O O . VAL A 1 384 ? -50.612 9.482 51.116 1.00 67.06 384 VAL A O 1
ATOM 2882 N N . LYS A 1 385 ? -48.976 10.946 51.549 1.00 64.94 385 LYS A N 1
ATOM 2883 C CA . LYS A 1 385 ? -49.802 11.835 52.393 1.00 64.94 385 LYS A CA 1
ATOM 2884 C C . LYS A 1 385 ? -50.830 12.649 51.606 1.00 64.94 385 LYS A C 1
ATOM 2886 O O . LYS A 1 385 ? -51.735 13.215 52.216 1.00 64.94 385 LYS A O 1
ATOM 2891 N N . SER A 1 386 ? -50.705 12.737 50.280 1.00 61.69 386 SER A N 1
ATOM 2892 C CA . SER A 1 386 ? -51.688 13.429 49.438 1.00 61.69 386 SER A CA 1
ATOM 2893 C C . SER A 1 386 ? -52.870 12.546 49.030 1.00 61.69 386 SER A C 1
ATOM 2895 O O . SER A 1 386 ? -53.777 13.040 48.366 1.00 61.69 386 SER A O 1
ATOM 2897 N N . ILE A 1 387 ? -52.895 11.268 49.429 1.00 57.72 387 ILE A N 1
ATOM 2898 C CA . ILE A 1 387 ? -53.975 10.341 49.069 1.00 57.72 387 ILE A CA 1
ATOM 2899 C C . ILE A 1 387 ? -55.064 10.337 50.160 1.00 57.72 387 ILE A C 1
ATOM 2901 O O . ILE A 1 387 ? -54.731 10.193 51.346 1.00 57.72 387 ILE A O 1
ATOM 2905 N N . PRO A 1 388 ? -56.362 10.461 49.797 1.00 51.44 388 PRO A N 1
ATOM 2906 C CA . PRO A 1 388 ? -57.479 10.562 50.744 1.00 51.44 388 PRO A CA 1
ATOM 2907 C C . PRO A 1 388 ? -57.561 9.427 51.774 1.00 51.44 388 PRO A C 1
ATOM 2909 O O . PRO A 1 388 ? -57.961 9.661 52.913 1.00 51.44 388 PRO A O 1
ATOM 2912 N N . CYS A 1 389 ? -57.123 8.218 51.415 1.00 53.59 389 CYS A N 1
ATOM 2913 C CA . CYS A 1 389 ? -57.182 7.033 52.273 1.00 53.59 389 CYS A CA 1
ATOM 2914 C C . CYS A 1 389 ? -56.182 7.049 53.450 1.00 53.59 389 CYS A C 1
ATOM 2916 O O . CYS A 1 389 ? -56.224 6.164 54.300 1.00 53.59 389 CYS A O 1
ATOM 2918 N N . SER A 1 390 ? -55.286 8.042 53.545 1.00 47.19 390 SER A N 1
ATOM 2919 C CA . SER A 1 390 ? -54.295 8.154 54.631 1.00 47.19 390 SER A CA 1
ATOM 2920 C C . SER A 1 390 ? -54.844 8.756 55.939 1.00 47.19 390 SER A C 1
ATOM 2922 O O . SER A 1 390 ? -54.184 8.673 56.976 1.00 47.19 390 SER A O 1
ATOM 2924 N N . ARG A 1 391 ? -56.057 9.335 55.937 1.00 46.66 391 ARG A N 1
ATOM 2925 C CA . ARG A 1 391 ? -56.697 9.909 57.136 1.00 46.66 391 ARG A CA 1
ATOM 2926 C C . ARG A 1 391 ? -57.678 8.914 57.759 1.00 46.66 391 ARG A C 1
ATOM 2928 O O . ARG A 1 391 ? -58.682 8.561 57.154 1.00 46.66 391 ARG A O 1
ATOM 2935 N N . ASN A 1 392 ? -57.389 8.468 58.981 1.00 41.25 392 ASN A N 1
ATOM 2936 C CA . ASN A 1 392 ? -58.280 7.601 59.753 1.00 41.25 392 ASN A CA 1
ATOM 2937 C C . ASN A 1 392 ? -59.643 8.274 59.999 1.00 41.25 392 ASN A C 1
ATOM 2939 O O . ASN A 1 392 ? -59.692 9.377 60.540 1.00 41.25 392 ASN A O 1
ATOM 2943 N N . GLY A 1 393 ? -60.727 7.552 59.699 1.00 39.03 393 GLY A N 1
ATOM 2944 C CA . GLY A 1 393 ? -62.056 7.801 60.261 1.00 39.03 393 GLY A CA 1
ATOM 2945 C C . GLY A 1 393 ? -63.014 8.602 59.382 1.00 39.03 393 GLY A C 1
ATOM 2946 O O . GLY A 1 393 ? -63.247 9.776 59.638 1.00 39.03 393 GLY A O 1
ATOM 2947 N N . ASN A 1 394 ? -63.607 7.952 58.380 1.00 33.78 394 ASN A N 1
ATOM 2948 C CA . ASN A 1 394 ? -65.050 7.988 58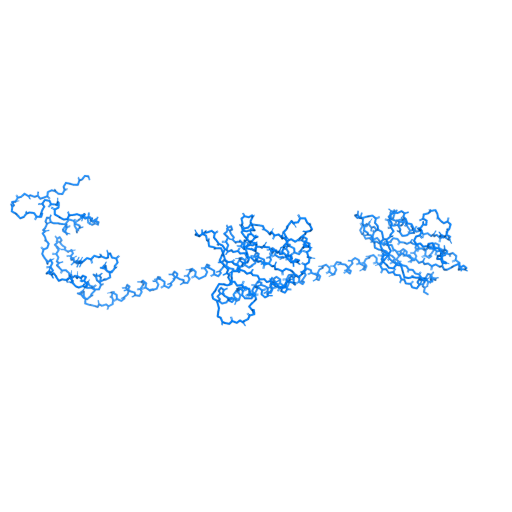.101 1.00 33.78 394 ASN A CA 1
ATOM 2949 C C . ASN A 1 394 ? -65.326 7.130 56.864 1.00 33.78 394 ASN A C 1
ATOM 2951 O O . ASN A 1 394 ? -64.660 7.298 55.850 1.00 33.78 394 ASN A O 1
ATOM 2955 N N . GLY A 1 395 ? -66.281 6.202 56.978 1.00 39.88 395 GLY A N 1
ATOM 2956 C CA . GLY A 1 395 ? -66.637 5.198 55.971 1.00 39.88 395 GLY A CA 1
ATOM 2957 C C . GLY A 1 395 ? -67.180 5.763 54.657 1.00 39.88 395 GLY A C 1
ATOM 2958 O O . GLY A 1 395 ? -68.361 5.614 54.363 1.00 39.88 395 GLY A O 1
ATOM 2959 N N . ALA A 1 396 ? -66.312 6.383 53.868 1.00 38.41 396 ALA A N 1
ATOM 2960 C CA . ALA A 1 396 ? -66.524 6.652 52.458 1.00 38.41 396 ALA A CA 1
ATOM 2961 C C . ALA A 1 396 ? -65.579 5.752 51.655 1.00 38.41 396 ALA A C 1
ATOM 2963 O O . ALA A 1 396 ? -64.382 5.716 51.937 1.00 38.41 396 ALA A O 1
ATOM 2964 N N . GLU A 1 397 ? -66.120 5.029 50.673 1.00 39.25 397 GLU A N 1
ATOM 2965 C CA . GLU A 1 397 ? -65.323 4.303 49.682 1.00 39.25 397 GLU A CA 1
ATOM 2966 C C . GLU A 1 397 ? -64.326 5.276 49.028 1.00 39.25 397 GLU A C 1
ATOM 2968 O O . GLU A 1 397 ? -64.754 6.294 48.469 1.00 39.25 397 GLU A O 1
ATOM 2973 N N . PRO A 1 398 ? -63.006 5.016 49.060 1.00 42.16 398 PRO A N 1
ATOM 2974 C CA . PRO A 1 398 ? -62.084 5.803 48.270 1.00 42.16 398 PRO A CA 1
ATOM 2975 C C . PRO A 1 398 ? -62.221 5.352 46.816 1.00 42.16 398 PRO A C 1
ATOM 2977 O O . PRO A 1 398 ? -61.634 4.358 46.389 1.00 42.16 398 PRO A O 1
ATOM 2980 N N . SER A 1 399 ? -63.005 6.088 46.028 1.00 40.62 399 SER A N 1
ATOM 2981 C CA . SER A 1 399 ? -62.915 5.989 44.576 1.00 40.62 399 SER A CA 1
ATOM 2982 C C . SER A 1 399 ? -61.539 6.511 44.169 1.00 40.62 399 SER A C 1
ATOM 2984 O O . SER A 1 399 ? -61.255 7.703 44.333 1.00 40.62 399 SER A O 1
ATOM 2986 N N . TRP A 1 400 ? -60.684 5.638 43.643 1.00 48.28 400 TRP A N 1
ATOM 2987 C CA . TRP A 1 400 ? -59.487 6.047 42.918 1.00 48.28 400 TRP A CA 1
ATOM 2988 C C . TRP A 1 400 ? -59.942 6.761 41.640 1.00 48.28 400 TRP A C 1
ATOM 2990 O O . TRP A 1 400 ? -60.121 6.153 40.591 1.00 48.28 400 TRP A O 1
ATOM 3000 N N . GLY A 1 401 ? -60.238 8.055 41.760 1.00 34.41 401 GLY A N 1
ATOM 3001 C CA . GLY A 1 401 ? -60.476 8.927 40.621 1.00 34.41 401 GLY A CA 1
ATOM 3002 C C . GLY A 1 401 ? -59.145 9.154 39.924 1.00 34.41 401 GLY A C 1
ATOM 3003 O O . GLY A 1 401 ? -58.390 10.040 40.318 1.00 34.41 401 GLY A O 1
ATOM 3004 N N . PHE A 1 402 ? -58.836 8.310 38.946 1.00 39.78 402 PHE A N 1
ATOM 3005 C CA . PHE A 1 402 ? -57.735 8.549 38.025 1.00 39.78 402 PHE A CA 1
ATOM 3006 C C . PHE A 1 402 ? -58.146 9.634 37.011 1.00 39.78 402 PHE A C 1
ATOM 3008 O O . PHE A 1 402 ? -59.315 9.658 36.612 1.00 39.78 402 PHE A O 1
ATOM 3015 N N . PRO A 1 403 ? -57.242 10.550 36.620 1.00 35.66 403 PRO A N 1
ATOM 3016 C CA . PRO A 1 403 ? -57.378 11.290 35.369 1.00 35.66 403 PRO A CA 1
ATOM 3017 C C . PRO A 1 403 ? -57.250 10.379 34.142 1.00 35.66 403 PRO A C 1
ATOM 3019 O O . PRO A 1 403 ? -56.564 9.334 34.245 1.00 35.66 403 PRO A O 1
#

Secondary structure (DSSP, 8-state):
-TT--SEEEEEEEETTTTEEEEEEEES-SS--TT-EEETTSHHHHHHHHH---EEES-STT-TT--GGGTT--EEEEEEEEEEETTEEEEEEEEEEETTSPPPPHHHHHHHHHHHHHHHHHHHHHHHHHHHHHHHHHHHHHHHHHHHHHT-SSHHHHHHHHHHHHHHHHTEEEEEEEEEETTTTEEEEEE---------S--PPPHHHHHHHHHHHHHTS-EEE-STT-----TT-EEEEEEEEETTEEEEEEEEEESSS----HHHHHHHHHHHHHHHHHHHHHHHHHHHHHHHHHHHHHHHHHHHHHH--SHHHHHHHHHHHHHHHHT-SEEEEEEEETTEEEEEEEEE-TT-------S--TTSHHHHHHHH------S-GGGSGGGS------------

Sequence (403 aa):
ALIGGHGGGMYLCDHKARVARCEVSHRTDRDYRGTELAFGEGAAGVVAETGEPLVITDYANWEHRSSKFEGDPFLSVLSAPMRWQRQVTGVIHILRKKGAPPFTPADLELLILFADQAAVVLENARLLEDVRMRMRQLDQLNALTRAALGAKDLGDLVERVCEHMTALVQAAKCHMAFWDSRSQEVVPAGGPSQATAGSASQAMDADAVSLLMEALRTEAPVACGGRDAADVLEGTSMLALPLVAGGERLGGLLLELEGWHVLAEHEQALCEQAAGQVALALAKMQALEGERRRSRELEAVREASLSVTSNLELETVLDSILASALELVAADDAHIFLYEGGKLSFGAAQWAAGVQGEPYKEPREDGLTYAVARSGEAMVIPNVKSIPCSRNGNGAEPSWGFP

Foldseek 3Di:
DVQPFQWKWKWFADPVQQKTATCDTGNFPDDRHRPIAHQLAAQFNVCQNVVDWDWFQALVPDPRYHPVCPPGQWGIKTKHFQDDPNHRRIMIMGTDGPPDDGGDVVSNVVVHVVSPVVSVVVVVVVVVVVVVVVVVLVVLLVQLLCQLLVAPALLSNQVSNFVSLCVNQVFPKKWWWWADPVVRATHTSDIDDPDDPDDDDPDDDPVQRVLQSVCLVVVHKDKDADPPDPDPPPQWIKIKHFLDDPNDGTTIMMTIHPGRDDDDPVNRVSSNSSSPSNSVSSVVNVVVVVVVVVVVVVVVVVVLVVVLVPPPDQLVSQVSVQVVVCVVPVDQKDFDWDDDPLDTAGRDIDGDPPDDDDDPGDDDCLDPVVVCVVVVDDDDDPDPVPQPVPDDDDPDRRDPPDD

Solvent-accessible surface area (backbone atoms only — not comparable to full-atom values): 22879 Å² total; per-residue (Å²): 112,100,73,72,58,63,23,32,40,33,27,42,47,40,78,89,81,41,30,28,31,24,74,39,56,40,71,49,99,61,85,48,54,73,44,70,28,46,53,54,33,22,72,57,6,34,21,57,61,72,54,49,66,46,78,38,68,50,44,84,78,38,92,49,52,44,76,92,54,67,91,57,72,52,24,27,41,42,34,25,33,13,44,50,97,93,37,55,54,22,27,41,34,36,30,31,49,68,90,59,83,72,86,48,73,68,47,49,55,54,43,37,60,48,23,39,53,48,27,51,54,52,50,51,52,50,54,50,49,54,50,50,52,51,49,52,51,50,53,50,47,50,49,44,43,50,43,35,64,66,35,88,48,73,64,53,24,44,54,46,43,30,56,43,51,20,66,73,70,63,30,72,39,23,37,38,27,33,43,40,85,87,80,73,43,79,43,78,63,49,52,88,73,82,87,70,93,84,72,83,80,82,75,72,53,71,67,60,48,50,41,35,52,48,6,54,72,70,69,38,75,38,73,49,54,58,97,85,59,95,69,85,54,89,60,50,12,36,41,14,35,32,17,50,42,97,88,40,72,54,22,28,40,38,35,37,34,71,39,88,50,76,78,49,72,72,56,51,51,51,52,51,54,44,33,42,46,50,17,46,34,49,52,51,50,54,52,53,51,52,51,52,50,52,50,52,54,52,48,53,53,50,50,52,52,49,54,51,69,65,48,88,46,69,61,62,29,44,48,52,53,43,53,54,50,36,72,74,67,75,47,64,63,48,73,46,67,46,79,55,98,93,42,77,41,67,61,38,67,48,58,36,94,93,58,86,81,82,72,85,63,77,77,51,82,86,32,68,69,43,48,37,69,73,68,73,50,91,83,86,74,96,53,69,83,79,42,81,85,69,60,87,87,73,104,64,84,77,74,84,80,73,133

pLDDT: mean 81.95, std 15.47, range [27.55, 97.56]

Radius of gyration: 42.51 Å; Cα contacts (8 Å, |Δi|>4): 619; chains: 1; bounding box: 106×50×107 Å